Protein AF-A0A954D702-F1 (afdb_monomer_lite)

Sequence (603 aa):
MTLEGGLDLLGAGIVVGSTRVGHSSLNANGSQMIGGTGEIVFVESSLGYQRSLTIQGATSELTIGGGVTLRGSDGFINATGSQLVINQGVIRAEGDAMHVGRLSNAGALQAIGGTLDLNAVVGVLGSATVSSGGVLDVDGTYTVDQPITVRDASTLTLRGSWINASSIALADGTVNLGGTFTQATLGSFTRAGGVVNLIGTLDLLGGTLTLDASAGDWVLAGGELLDGTLEMNGATLIPTASGRLTAMTIVGDDWAIPAGRNVTFESGLDLSGVDIVVGGPDAGHTILYFDGTQTLGGSGEIVFTGSPLGYQRYLYLLGTSTQLTIDPAILVRGETGTLLASGGQSFTNLGTIRSEAGTMSVGNIANSGLLETTGGTLDVNGLSGNLGAVAATAGGVLDIDGNYTVDQPVTVRDASTLTLRGNWVNASTIAMTDGTVNLGGTFSLATLGGFSRSGGTVNLIGTLDLGGGTVLFDASSGSWRLQGGTVSNGTVIESGGFGLIAGSSGVLDGITLQGDALVIGPGSIITARNGLTLDATSIVMGAASAGHSYLYLDGTQTIGGNGEIVAVNSGLGYQRLLYLLGAGSTATIGSGITVRGAGATLI

Foldseek 3Di:
DEDDEEAAQQAHEAEQDDQPDDAGEYEYEAAYEHHHAYEYEYEDYPPLHAGEYEYHDQQYEYEYYQRYEYEYARYEHDDDHNYEYEYNHEYEYDDHEHEYEEYEYNYEYYFANYEYAYAAYDEEPHHYEWELQGEYADEHAYEPCEEYEFDHQTEYEYEYHYADPDEYEYEAHEYEYAYEEEPRRVPHYWYNDHAYEDQEEYEDQAHEDEDEPTNAEHEQANYEYHHYEYEYHHHAYAYDDAGEYENYEYYYEEHEHEAAGEYEYYPEYEYAAYEHEFYDQDHHETEYEYEAAYEHHYAYEYEYEDYPPPHEYEDHYDDALHEYEYAARYEYEYAGYEHDDDRNYEYEYNHEYEYEHEEYEYEHYEYQYEYEYNYHEYHYEAYDEEPHHYYYACQYEYADEHAYEPPEEAEFDNQHEYEDEYHYAYPDADEYEAYEYEYADEDEPNRVPHYWYDDHAAEDQYEYEPVAHEDEFDNTNAAHEHPNYEYERYEYEYPPNGGYAFDQEYEYENYEYHYEEHEQEFNGEYEYHPEYEYAQYEYEFYDLADHAGEYEYEFAYEYHYQYEYEYEDNVPLHAYEDEYDDDPHHYHYYPNYYYDYDRYDYD

Radius of gyration: 38.79 Å; chains: 1; bounding box: 87×48×109 Å

pLDDT: mean 94.78, std 5.85, range [60.69, 98.88]

Structure (mmCIF, N/CA/C/O backbone):
data_AF-A0A954D702-F1
#
_entry.id   AF-A0A954D702-F1
#
loop_
_atom_site.group_PDB
_atom_site.id
_atom_site.type_symbol
_atom_site.label_atom_id
_atom_site.label_alt_id
_atom_site.label_comp_id
_atom_site.label_asym_id
_atom_site.label_entity_id
_atom_site.label_seq_id
_atom_site.pdbx_PDB_ins_code
_atom_site.Cartn_x
_atom_site.Cartn_y
_atom_site.Cartn_z
_atom_site.occupancy
_atom_site.B_iso_or_equiv
_atom_site.auth_seq_id
_atom_site.auth_comp_id
_atom_site.auth_asym_id
_atom_site.auth_atom_id
_atom_site.pdbx_PDB_model_num
ATOM 1 N N . MET A 1 1 ? 51.274 3.251 -29.506 1.00 84.38 1 MET A N 1
ATOM 2 C CA . MET A 1 1 ? 51.621 3.833 -30.828 1.00 84.38 1 MET A CA 1
ATOM 3 C C . MET A 1 1 ? 50.919 5.177 -30.944 1.00 84.38 1 MET A C 1
ATOM 5 O O . MET A 1 1 ? 49.841 5.290 -30.378 1.00 84.38 1 MET A O 1
ATOM 9 N N . THR A 1 2 ? 51.500 6.168 -31.621 1.00 89.25 2 THR A N 1
ATOM 10 C CA . THR A 1 2 ? 50.844 7.464 -31.879 1.00 89.25 2 THR A CA 1
ATOM 11 C C . THR A 1 2 ? 50.721 7.675 -33.385 1.00 89.25 2 THR A C 1
ATOM 13 O O . THR A 1 2 ? 51.676 7.409 -34.109 1.00 89.25 2 THR A O 1
ATOM 16 N N . LEU A 1 3 ? 49.548 8.107 -33.841 1.00 88.56 3 LEU A N 1
ATOM 17 C CA . LEU A 1 3 ? 49.242 8.452 -35.225 1.00 88.56 3 LEU A CA 1
ATOM 18 C C . LEU A 1 3 ? 49.379 9.966 -35.406 1.00 88.56 3 LEU A C 1
ATOM 20 O O . LEU A 1 3 ? 48.705 10.730 -34.713 1.00 88.56 3 LEU A O 1
ATOM 24 N N . GLU A 1 4 ? 50.228 10.372 -36.347 1.00 84.38 4 GLU A N 1
ATOM 25 C CA . GLU A 1 4 ? 50.474 11.767 -36.731 1.00 84.38 4 GLU A CA 1
ATOM 26 C C . GLU A 1 4 ? 50.396 11.879 -38.264 1.00 84.38 4 GLU A C 1
ATOM 28 O O . GLU A 1 4 ? 51.418 11.931 -38.943 1.00 84.38 4 GLU A O 1
ATOM 33 N N . GLY A 1 5 ? 49.183 11.837 -38.833 1.00 85.94 5 GLY A N 1
ATOM 34 C CA . GLY A 1 5 ? 48.968 11.980 -40.287 1.00 85.94 5 GLY A CA 1
ATOM 35 C C . GLY A 1 5 ? 48.093 10.912 -40.958 1.00 85.94 5 GLY A C 1
ATOM 36 O O . GLY A 1 5 ? 48.134 10.771 -42.176 1.00 85.94 5 GLY A O 1
ATOM 37 N N . GLY A 1 6 ? 47.296 10.178 -40.186 1.00 85.81 6 GLY A N 1
ATOM 38 C CA . GLY A 1 6 ? 46.405 9.115 -40.634 1.00 85.81 6 GLY A CA 1
ATOM 39 C C . GLY A 1 6 ? 47.056 7.733 -40.616 1.00 85.81 6 GLY A C 1
ATOM 40 O O . GLY A 1 6 ? 48.254 7.581 -40.378 1.00 85.81 6 GLY A O 1
ATOM 41 N N . LEU A 1 7 ? 46.239 6.709 -40.843 1.00 91.44 7 LEU A N 1
ATOM 42 C CA . LEU A 1 7 ? 46.647 5.312 -40.952 1.00 91.44 7 LEU A CA 1
ATOM 43 C C . LEU A 1 7 ? 45.858 4.656 -42.086 1.00 91.44 7 LEU A C 1
ATOM 45 O O . LEU A 1 7 ? 44.636 4.640 -42.035 1.00 91.44 7 LEU A O 1
ATOM 49 N N . ASP A 1 8 ? 46.534 4.095 -43.083 1.00 92.69 8 ASP A N 1
ATOM 50 C CA . ASP A 1 8 ? 45.907 3.289 -44.137 1.00 92.69 8 ASP A CA 1
ATOM 51 C C . ASP A 1 8 ? 46.243 1.813 -43.901 1.00 92.69 8 ASP A C 1
ATOM 53 O O . ASP A 1 8 ? 47.418 1.450 -43.816 1.00 92.69 8 ASP A O 1
ATOM 57 N N . LEU A 1 9 ? 45.220 0.971 -43.736 1.00 90.25 9 LEU A N 1
ATOM 58 C CA . LEU A 1 9 ? 45.412 -0.429 -43.367 1.00 90.25 9 LEU A CA 1
ATOM 59 C C . LEU A 1 9 ? 45.790 -1.332 -44.551 1.00 90.25 9 LEU A C 1
ATOM 61 O O . LEU A 1 9 ? 46.408 -2.359 -44.307 1.00 90.25 9 LEU A O 1
ATOM 65 N N . LEU A 1 10 ? 45.503 -0.981 -45.812 1.00 90.81 10 LEU A N 1
ATOM 66 C CA . LEU A 1 10 ? 45.912 -1.755 -47.011 1.00 90.81 10 LEU A CA 1
ATOM 67 C C . LEU A 1 10 ? 45.710 -3.298 -46.943 1.00 90.81 10 LEU A C 1
ATOM 69 O O . LEU A 1 10 ? 46.461 -4.064 -47.547 1.00 90.81 10 LEU A O 1
ATOM 73 N N . GLY A 1 11 ? 44.702 -3.768 -46.213 1.00 87.25 11 GLY A N 1
ATOM 74 C CA . GLY A 1 11 ? 44.374 -5.177 -45.963 1.00 87.25 11 GLY A CA 1
ATOM 75 C C . GLY A 1 11 ? 44.990 -5.775 -44.690 1.00 87.25 11 GLY A C 1
ATOM 76 O O . GLY A 1 11 ? 44.806 -6.960 -44.424 1.00 87.25 11 GLY A O 1
ATOM 77 N N . ALA A 1 12 ? 45.732 -4.993 -43.906 1.00 87.00 12 ALA A N 1
ATOM 78 C CA . ALA A 1 12 ? 46.414 -5.432 -42.695 1.00 87.00 12 ALA A CA 1
ATOM 79 C C . ALA A 1 12 ? 45.485 -5.496 -41.470 1.00 87.00 12 ALA A C 1
ATOM 81 O O . ALA A 1 12 ? 44.517 -4.741 -41.343 1.00 87.00 12 ALA A O 1
ATOM 82 N N . GLY A 1 13 ? 45.840 -6.383 -40.537 1.00 88.50 13 GLY A N 1
ATOM 83 C CA . GLY A 1 13 ? 45.268 -6.442 -39.195 1.00 88.50 13 GLY A CA 1
ATOM 84 C C . GLY A 1 13 ? 46.215 -5.834 -38.163 1.00 88.50 13 GLY A C 1
ATOM 85 O O . GLY A 1 13 ? 47.379 -6.229 -38.077 1.00 88.50 13 GLY A O 1
ATOM 86 N N . ILE A 1 14 ? 45.722 -4.889 -37.365 1.00 89.94 14 ILE A N 1
ATOM 87 C CA . ILE A 1 14 ? 46.425 -4.352 -36.197 1.00 89.94 14 ILE A CA 1
ATOM 88 C C . ILE A 1 14 ? 45.841 -4.979 -34.946 1.00 89.94 14 ILE A C 1
ATOM 90 O O . ILE A 1 14 ? 44.640 -4.929 -34.713 1.00 89.94 14 ILE A O 1
ATOM 94 N N . VAL A 1 15 ? 46.708 -5.510 -34.096 1.00 89.62 15 VAL A N 1
ATOM 95 C CA . VAL A 1 15 ? 46.318 -6.061 -32.802 1.00 89.62 15 VAL A CA 1
ATOM 96 C C . VAL A 1 15 ? 46.690 -5.061 -31.710 1.00 89.62 15 VAL A C 1
ATOM 98 O O . VAL A 1 15 ? 47.861 -4.717 -31.543 1.00 89.62 15 VAL A O 1
ATOM 101 N N . VAL A 1 16 ? 45.695 -4.583 -30.964 1.00 87.06 16 VAL A N 1
ATOM 102 C CA . VAL A 1 16 ? 45.878 -3.694 -29.813 1.00 87.06 16 VAL A CA 1
ATOM 103 C C . VAL A 1 16 ? 45.789 -4.537 -28.548 1.00 87.06 16 VAL A C 1
ATOM 105 O O . VAL A 1 16 ? 44.703 -4.864 -28.073 1.00 87.06 16 VAL A O 1
ATOM 108 N N . GLY A 1 17 ? 46.951 -4.882 -27.993 1.00 82.00 17 GLY A N 1
ATOM 109 C CA . GLY A 1 17 ? 47.049 -5.645 -26.750 1.00 82.00 17 GLY A CA 1
ATOM 110 C C . GLY A 1 17 ? 47.851 -6.932 -26.842 1.00 82.00 17 GLY A C 1
ATOM 111 O O . GLY A 1 17 ? 48.258 -7.377 -27.911 1.00 82.00 17 GLY A O 1
ATOM 112 N N . SER A 1 18 ? 48.049 -7.545 -25.676 1.00 73.94 18 SER A N 1
ATOM 113 C CA . SER A 1 18 ? 48.472 -8.938 -25.532 1.00 73.94 18 SER A CA 1
ATOM 114 C C . SER A 1 18 ? 47.625 -9.614 -24.456 1.00 73.94 18 SER A C 1
ATOM 116 O O . SER A 1 18 ? 47.064 -8.938 -23.594 1.00 73.94 18 SER A O 1
ATOM 118 N N . THR A 1 19 ? 47.583 -10.943 -24.451 1.00 65.62 19 THR A N 1
ATOM 119 C CA . THR A 1 19 ? 46.843 -11.720 -23.445 1.00 65.62 19 THR A CA 1
ATOM 120 C C . THR A 1 19 ? 47.527 -11.774 -22.072 1.00 65.62 19 THR A C 1
ATOM 122 O O . THR A 1 19 ? 46.963 -12.352 -21.151 1.00 65.62 19 THR A O 1
ATOM 125 N N . ARG A 1 20 ? 48.750 -11.231 -21.899 1.00 62.94 20 ARG A N 1
ATOM 126 C CA . ARG A 1 20 ? 49.568 -11.492 -20.691 1.00 62.94 20 ARG A CA 1
ATOM 127 C C . ARG A 1 20 ? 49.855 -10.284 -19.793 1.00 62.94 20 ARG A C 1
ATOM 129 O O . ARG A 1 20 ? 49.838 -10.483 -18.584 1.00 62.94 20 ARG A O 1
ATOM 136 N N . VAL A 1 21 ? 50.138 -9.070 -20.297 1.00 66.06 21 VAL A N 1
ATOM 137 C CA . VAL A 1 21 ? 50.426 -7.916 -19.403 1.00 66.06 21 VAL A CA 1
ATOM 138 C C . VAL A 1 21 ? 50.264 -6.532 -20.057 1.00 66.06 21 VAL A C 1
ATOM 140 O O . VAL A 1 21 ? 50.641 -6.349 -21.213 1.00 66.06 21 VAL A O 1
ATOM 143 N N . GLY A 1 22 ? 49.816 -5.548 -19.259 1.00 77.44 22 GLY A N 1
ATOM 144 C CA . GLY A 1 22 ? 49.981 -4.100 -19.479 1.00 77.44 22 GLY A CA 1
ATOM 145 C C . GLY A 1 22 ? 48.866 -3.422 -20.278 1.00 77.44 22 GLY A C 1
ATOM 146 O O . GLY A 1 22 ? 48.247 -4.047 -21.133 1.00 77.44 22 GLY A O 1
ATOM 147 N N . HIS A 1 23 ? 48.605 -2.135 -20.019 1.00 83.12 23 HIS A N 1
ATOM 148 C CA . HIS A 1 23 ? 47.707 -1.320 -20.850 1.00 83.12 23 HIS A CA 1
ATOM 149 C C . HIS A 1 23 ? 48.299 -1.124 -22.247 1.00 83.12 23 HIS A C 1
ATOM 151 O O . HIS A 1 23 ? 49.508 -0.948 -22.398 1.00 83.12 23 HIS A O 1
ATOM 157 N N . SER A 1 24 ? 47.449 -1.128 -23.270 1.00 88.31 24 SER A N 1
ATOM 158 C CA . SER A 1 24 ? 47.859 -0.858 -24.652 1.00 88.31 24 SER A CA 1
ATOM 159 C C . SER A 1 24 ? 47.039 0.291 -25.216 1.00 88.31 24 SER A C 1
ATOM 161 O O . SER A 1 24 ? 45.820 0.310 -25.060 1.00 88.31 24 SER A O 1
ATOM 163 N N . SER A 1 25 ? 47.711 1.248 -25.860 1.00 89.75 25 SER A N 1
ATOM 164 C CA . SER A 1 25 ? 47.050 2.387 -26.498 1.00 89.75 25 SER A CA 1
ATOM 165 C C . SER A 1 25 ? 47.576 2.647 -27.908 1.00 89.75 25 SER A C 1
ATOM 167 O O . SER A 1 25 ? 48.795 2.707 -28.149 1.00 89.75 25 SER A O 1
ATOM 169 N N . LEU A 1 26 ? 46.635 2.847 -28.825 1.00 92.38 26 LEU A N 1
ATOM 170 C CA . LEU A 1 26 ? 46.817 3.545 -30.087 1.00 92.38 26 LEU A CA 1
ATOM 171 C C . LEU A 1 26 ? 46.285 4.974 -29.910 1.00 92.38 26 LEU A C 1
ATOM 173 O O . LEU A 1 26 ? 45.099 5.173 -29.686 1.00 92.38 26 LEU A O 1
ATOM 177 N N . ASN A 1 27 ? 47.157 5.975 -29.976 1.00 93.50 27 ASN A N 1
ATOM 178 C CA . ASN A 1 27 ? 46.795 7.373 -29.760 1.00 93.50 27 ASN A CA 1
ATOM 179 C C . ASN A 1 27 ? 46.668 8.101 -31.102 1.00 93.50 27 ASN A C 1
ATOM 181 O O . ASN A 1 27 ? 47.612 8.091 -31.885 1.00 93.50 27 ASN A O 1
ATOM 185 N N . ALA A 1 28 ? 45.548 8.766 -31.356 1.00 93.38 28 ALA A N 1
ATOM 186 C CA . ALA A 1 28 ? 45.348 9.649 -32.499 1.00 93.38 28 ALA A CA 1
ATOM 187 C C . ALA A 1 28 ? 45.642 11.099 -32.085 1.00 93.38 28 ALA A C 1
ATOM 189 O O . ALA A 1 28 ? 44.875 11.673 -31.315 1.00 93.38 28 ALA A O 1
ATOM 190 N N . ASN A 1 29 ? 46.756 11.681 -32.545 1.00 93.06 29 ASN A N 1
ATOM 191 C CA . ASN A 1 29 ? 47.159 13.035 -32.155 1.00 93.06 29 ASN A CA 1
ATOM 192 C C . ASN A 1 29 ? 46.590 14.091 -33.113 1.00 93.06 29 ASN A C 1
ATOM 194 O O . ASN A 1 29 ? 47.000 14.163 -34.268 1.00 93.06 29 ASN A O 1
ATOM 198 N N . GLY A 1 30 ? 45.639 14.908 -32.654 1.00 92.56 30 GLY A N 1
ATOM 199 C CA . GLY A 1 30 ? 44.861 15.780 -33.539 1.00 92.56 30 GLY A CA 1
ATOM 200 C C . GLY A 1 30 ? 43.757 15.013 -34.275 1.00 92.56 30 GLY A C 1
ATOM 201 O O . GLY A 1 30 ? 43.473 13.860 -33.947 1.00 92.56 30 GLY A O 1
ATOM 202 N N . SER A 1 31 ? 43.124 15.642 -35.269 1.00 95.25 31 SER A N 1
ATOM 203 C CA . SER A 1 31 ? 42.139 14.945 -36.104 1.00 95.25 31 SER A CA 1
ATOM 204 C C . SER A 1 31 ? 42.827 13.948 -37.037 1.00 95.25 31 SER A C 1
ATOM 206 O O . SER A 1 31 ? 43.752 14.312 -37.763 1.00 95.25 31 SER A O 1
ATOM 208 N N . GLN A 1 32 ? 42.386 12.692 -37.012 1.00 96.19 32 GLN A N 1
ATOM 209 C CA . GLN A 1 32 ? 43.015 11.575 -37.717 1.00 96.19 32 GLN A CA 1
ATOM 210 C C . GLN A 1 32 ? 41.979 10.737 -38.475 1.00 96.19 32 GLN A C 1
ATOM 212 O O . GLN A 1 32 ? 40.803 10.680 -38.116 1.00 96.19 32 GLN A O 1
ATOM 217 N N . MET A 1 33 ? 42.440 10.033 -39.509 1.00 95.12 33 MET A N 1
ATOM 218 C CA . MET A 1 33 ? 41.651 9.042 -40.239 1.00 95.12 33 MET A CA 1
ATOM 219 C C . MET A 1 33 ? 42.360 7.689 -40.215 1.00 95.12 33 MET A C 1
ATOM 221 O O . MET A 1 33 ? 43.550 7.613 -40.515 1.00 95.12 33 MET A O 1
ATOM 225 N N . ILE A 1 34 ? 41.618 6.631 -39.897 1.00 96.00 34 ILE A N 1
ATOM 226 C CA . ILE A 1 34 ? 42.015 5.242 -40.134 1.00 96.00 34 ILE A CA 1
ATOM 227 C C . ILE A 1 34 ? 41.251 4.788 -41.379 1.00 96.00 34 ILE A C 1
ATOM 229 O O . ILE A 1 34 ? 40.041 4.595 -41.322 1.00 96.00 34 ILE A O 1
ATOM 233 N N . GLY A 1 35 ? 41.931 4.712 -42.519 1.00 93.75 35 GLY A N 1
ATOM 234 C CA . GLY A 1 35 ? 41.370 4.413 -43.833 1.00 93.75 35 GLY A CA 1
ATOM 235 C C . GLY A 1 35 ? 41.858 3.088 -44.422 1.00 93.75 35 GLY A C 1
ATOM 236 O O . GLY A 1 35 ? 42.497 2.274 -43.753 1.00 93.75 35 GLY A O 1
ATOM 237 N N . GLY A 1 36 ? 41.537 2.880 -45.699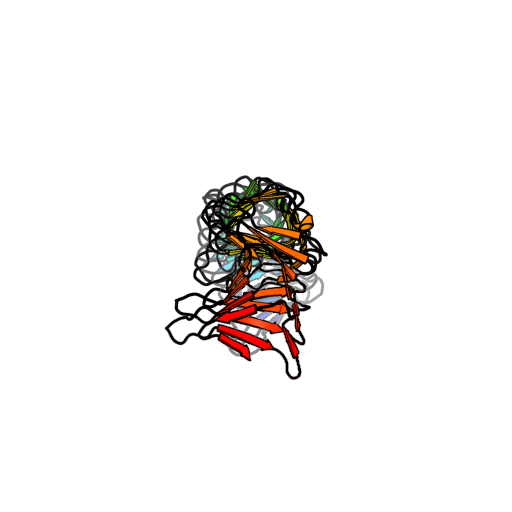 1.00 94.25 36 GLY A N 1
ATOM 238 C CA . GLY A 1 36 ? 41.840 1.642 -46.412 1.00 94.25 36 GLY A CA 1
ATOM 239 C C . GLY A 1 36 ? 40.859 0.514 -46.123 1.00 94.25 36 GLY A C 1
ATOM 240 O O . GLY A 1 36 ? 39.711 0.742 -45.739 1.00 94.25 36 GLY A O 1
ATOM 241 N N . THR A 1 37 ? 41.333 -0.714 -46.328 1.00 94.50 37 THR A N 1
ATOM 242 C CA . THR A 1 37 ? 40.642 -1.945 -45.922 1.00 94.50 37 THR A CA 1
ATOM 243 C C . THR A 1 37 ? 41.453 -2.628 -44.832 1.00 94.50 37 THR A C 1
ATOM 245 O O . THR A 1 37 ? 42.676 -2.594 -44.894 1.00 94.50 37 THR A O 1
ATOM 248 N N . GLY A 1 38 ? 40.826 -3.217 -43.818 1.00 95.31 38 GLY A N 1
ATOM 249 C CA . GLY A 1 38 ? 41.561 -3.929 -42.769 1.00 95.31 38 GLY A CA 1
ATOM 250 C C . GLY A 1 38 ? 40.852 -3.932 -41.426 1.00 95.31 38 GLY A C 1
ATOM 251 O O . GLY A 1 38 ? 39.710 -3.486 -41.305 1.00 95.31 38 GLY A O 1
ATOM 252 N N . GLU A 1 39 ? 41.537 -4.439 -40.408 1.00 96.00 39 GLU A N 1
ATOM 253 C CA . GLU A 1 39 ? 40.964 -4.616 -39.076 1.00 96.00 39 GLU A CA 1
ATOM 254 C C . GLU A 1 39 ? 41.861 -4.077 -37.963 1.00 96.00 39 GLU A C 1
ATOM 256 O O . GLU A 1 39 ? 43.086 -4.157 -38.031 1.00 96.00 39 GLU A O 1
ATOM 261 N N . ILE A 1 40 ? 41.238 -3.561 -36.906 1.00 94.56 40 ILE A N 1
ATOM 262 C CA . ILE A 1 40 ? 41.878 -3.331 -35.615 1.00 94.56 40 ILE A CA 1
ATOM 263 C C . ILE A 1 40 ? 41.186 -4.226 -34.596 1.00 94.56 40 ILE A C 1
ATOM 265 O O . ILE A 1 40 ? 39.978 -4.125 -34.389 1.00 94.56 40 ILE A O 1
ATOM 269 N N . VAL A 1 41 ? 41.967 -5.098 -33.969 1.00 93.75 41 VAL A N 1
ATOM 270 C CA . VAL A 1 41 ? 41.498 -6.107 -33.026 1.00 93.75 41 VAL A CA 1
ATOM 271 C C . VAL A 1 41 ? 41.940 -5.736 -31.616 1.00 93.75 41 VAL A C 1
ATOM 273 O O . VAL A 1 41 ? 43.137 -5.704 -31.323 1.00 93.75 41 VAL A O 1
ATOM 276 N N . PHE A 1 42 ? 40.978 -5.476 -30.738 1.00 92.12 42 PHE A N 1
ATOM 277 C CA . PHE A 1 42 ? 41.194 -5.314 -29.303 1.00 92.12 42 PHE A CA 1
ATOM 278 C C . PHE A 1 42 ? 41.179 -6.697 -28.651 1.00 92.12 42 PHE A C 1
ATOM 280 O O . PHE A 1 42 ? 40.180 -7.411 -28.716 1.00 92.12 42 PHE A O 1
ATOM 287 N N . VAL A 1 43 ? 42.314 -7.104 -28.084 1.00 86.62 43 VAL A N 1
ATOM 288 C CA . VAL A 1 43 ? 42.464 -8.449 -27.509 1.00 86.62 43 VAL A CA 1
ATOM 289 C C . VAL A 1 43 ? 42.008 -8.460 -26.061 1.00 86.62 43 VAL A C 1
ATOM 291 O O . VAL A 1 43 ? 42.494 -7.644 -25.273 1.00 86.62 43 VAL A O 1
ATOM 294 N N . GLU A 1 44 ? 41.180 -9.448 -25.721 1.00 81.62 44 GLU A N 1
ATOM 295 C CA . GLU A 1 44 ? 40.724 -9.719 -24.358 1.00 81.62 44 GLU A CA 1
ATOM 296 C C . GLU A 1 44 ? 41.872 -9.725 -23.342 1.00 81.62 44 GLU A C 1
ATOM 298 O O . GLU A 1 44 ? 42.984 -10.217 -23.593 1.00 81.62 44 GLU A O 1
ATOM 303 N N . SER A 1 45 ? 41.587 -9.184 -22.163 1.00 78.19 45 SER A N 1
ATOM 304 C CA . SER A 1 45 ? 42.522 -9.092 -21.057 1.00 78.19 45 SER A CA 1
ATOM 305 C C . SER A 1 45 ? 41.991 -9.869 -19.861 1.00 78.19 45 SER A C 1
ATOM 307 O O . SER A 1 45 ? 41.157 -9.377 -19.110 1.00 78.19 45 SER A O 1
ATOM 309 N N . SER A 1 46 ? 42.565 -11.041 -19.580 1.00 74.06 46 SER A N 1
ATOM 310 C CA . SER A 1 46 ? 42.182 -11.852 -18.410 1.00 74.06 46 SER A CA 1
ATOM 311 C C . SER A 1 46 ? 42.550 -11.220 -17.053 1.00 74.06 46 SER A C 1
ATOM 313 O O . SER A 1 46 ? 42.414 -11.859 -16.013 1.00 74.06 46 SER A O 1
ATOM 315 N N . LEU A 1 47 ? 43.119 -10.008 -17.061 1.00 78.25 47 LEU A N 1
ATOM 316 C CA . LEU A 1 47 ? 43.625 -9.276 -15.896 1.00 78.25 47 LEU A CA 1
ATOM 317 C C . LEU A 1 47 ? 43.061 -7.840 -15.811 1.00 78.25 47 LEU A C 1
ATOM 319 O O . LEU A 1 47 ? 43.559 -7.051 -15.010 1.00 78.25 47 LEU A O 1
ATOM 323 N N . GLY A 1 48 ? 42.078 -7.470 -16.645 1.00 76.12 48 GLY A N 1
ATOM 324 C CA . GLY A 1 48 ? 41.417 -6.153 -16.607 1.00 76.12 48 GLY A CA 1
ATOM 325 C C . GLY A 1 48 ? 42.245 -4.973 -17.141 1.00 76.12 48 GLY A C 1
ATOM 326 O O . GLY A 1 48 ? 41.933 -3.810 -16.888 1.00 76.12 48 GLY A O 1
ATOM 327 N N . TYR A 1 49 ? 43.346 -5.231 -17.856 1.00 82.19 49 TYR A N 1
ATOM 328 C CA . TYR A 1 49 ? 44.102 -4.167 -18.527 1.00 82.19 49 TYR A CA 1
ATOM 329 C C . TYR A 1 49 ? 43.376 -3.633 -19.766 1.00 82.19 49 TYR A C 1
ATOM 331 O O . TYR A 1 49 ? 43.224 -4.359 -20.743 1.00 82.19 49 TYR A O 1
ATOM 339 N N . GLN A 1 50 ? 43.114 -2.328 -19.792 1.00 83.94 50 GLN A N 1
ATOM 340 C CA . GLN A 1 50 ? 42.447 -1.663 -20.915 1.00 83.94 50 GLN A CA 1
ATOM 341 C C . GLN A 1 50 ? 43.235 -1.740 -22.236 1.00 83.94 50 GLN A C 1
ATOM 343 O O . GLN A 1 50 ? 44.475 -1.626 -22.268 1.00 83.94 50 GLN A O 1
ATOM 348 N N . ARG A 1 51 ? 42.493 -1.876 -23.340 1.00 91.06 51 ARG A N 1
ATOM 349 C CA . ARG A 1 51 ? 42.965 -1.777 -24.728 1.00 91.06 51 ARG A CA 1
ATOM 350 C C . ARG A 1 51 ? 42.294 -0.584 -25.374 1.00 91.06 51 ARG A C 1
ATOM 352 O O . ARG A 1 51 ? 41.084 -0.586 -25.537 1.00 91.06 51 ARG A O 1
ATOM 359 N N . SER A 1 52 ? 43.060 0.446 -25.710 1.00 92.88 52 SER A N 1
ATOM 360 C CA . SER A 1 52 ? 42.471 1.727 -26.089 1.00 92.88 52 SER A CA 1
ATOM 361 C C . SER A 1 52 ? 42.907 2.233 -27.454 1.00 92.88 52 SER A C 1
ATOM 363 O O . SER A 1 52 ? 44.048 2.064 -27.885 1.00 92.88 52 SER A O 1
ATOM 365 N N . LEU A 1 53 ? 41.964 2.889 -28.112 1.00 95.12 53 LEU A N 1
ATOM 366 C CA . LEU A 1 53 ? 42.159 3.808 -29.212 1.00 95.12 53 LEU A CA 1
ATOM 367 C C . LEU A 1 53 ? 41.745 5.186 -28.697 1.00 95.12 53 LEU A C 1
ATOM 369 O O . LEU A 1 53 ? 40.567 5.432 -28.464 1.00 95.12 53 LEU A O 1
ATOM 373 N N . THR A 1 54 ? 42.718 6.054 -28.441 1.00 94.31 54 THR A N 1
ATOM 374 C CA . THR A 1 54 ? 42.504 7.302 -27.697 1.00 94.31 54 THR A CA 1
ATOM 375 C C . THR A 1 54 ? 42.723 8.519 -28.577 1.00 94.31 54 THR A C 1
ATOM 377 O O . THR A 1 54 ? 43.782 8.662 -29.188 1.00 94.31 54 THR A O 1
ATOM 380 N N . ILE A 1 55 ? 41.750 9.428 -28.604 1.00 95.44 55 ILE A N 1
ATOM 381 C CA . ILE A 1 55 ? 41.862 10.712 -29.301 1.00 95.44 55 ILE A CA 1
ATOM 382 C C . ILE A 1 55 ? 42.604 11.718 -28.411 1.00 95.44 55 ILE A C 1
ATOM 384 O O . ILE A 1 55 ? 42.304 11.870 -27.226 1.00 95.44 55 ILE A O 1
ATOM 388 N N . GLN A 1 56 ? 43.572 12.435 -28.978 1.00 92.88 56 GLN A N 1
ATOM 389 C CA . GLN A 1 56 ? 44.307 13.511 -28.316 1.00 92.88 56 GLN A CA 1
ATOM 390 C C . GLN A 1 56 ? 44.030 14.855 -29.002 1.00 92.88 56 GLN A C 1
ATOM 392 O O . GLN A 1 56 ? 43.883 14.947 -30.222 1.00 92.88 56 GLN A O 1
ATOM 397 N N . GLY A 1 57 ? 43.969 15.918 -28.199 1.00 88.56 57 GLY A N 1
ATOM 398 C CA . GLY A 1 57 ? 43.534 17.252 -28.622 1.00 88.56 57 GLY A CA 1
ATOM 399 C C . GLY A 1 57 ? 42.053 17.497 -28.314 1.00 88.56 57 GLY A C 1
ATOM 400 O O . GLY A 1 57 ? 41.230 16.590 -28.396 1.00 88.56 57 GLY A O 1
ATOM 401 N N . ALA A 1 58 ? 41.723 18.718 -27.888 1.00 86.50 58 ALA A N 1
ATOM 402 C CA . ALA A 1 58 ? 40.447 19.021 -27.230 1.00 86.50 58 ALA A CA 1
ATOM 403 C C . ALA A 1 58 ? 39.210 18.934 -28.147 1.00 86.50 58 ALA A C 1
ATOM 405 O O . ALA A 1 58 ? 38.116 18.636 -27.673 1.00 86.50 58 ALA A O 1
ATOM 406 N N . THR A 1 59 ? 39.381 19.190 -29.445 1.00 90.81 59 THR A N 1
ATOM 407 C CA . THR A 1 59 ? 38.311 19.229 -30.462 1.00 90.81 59 THR A CA 1
ATOM 408 C C . THR A 1 59 ? 38.637 18.328 -31.655 1.00 90.81 59 THR A C 1
ATOM 410 O O . THR A 1 59 ? 38.235 18.607 -32.780 1.00 90.81 59 THR A O 1
ATOM 413 N N . SER A 1 60 ? 39.456 17.303 -31.424 1.00 95.44 60 SER A N 1
ATOM 414 C CA . SER A 1 60 ? 39.936 16.399 -32.466 1.00 95.44 60 SER A CA 1
ATOM 415 C C . SER A 1 60 ? 38.886 15.356 -32.837 1.00 95.44 60 SER A C 1
ATOM 417 O O . SER A 1 60 ? 38.119 14.894 -31.987 1.00 95.44 60 SER A O 1
ATOM 419 N N . GLU A 1 61 ? 38.916 14.927 -34.093 1.00 95.69 61 GLU A N 1
ATOM 420 C CA . GLU A 1 61 ? 38.024 13.899 -34.627 1.00 95.69 61 GLU A CA 1
ATOM 421 C C . GLU A 1 61 ? 38.808 12.666 -35.076 1.00 95.69 61 GLU A C 1
ATOM 423 O O . GLU A 1 61 ? 39.884 12.781 -35.660 1.00 95.69 61 GLU A O 1
ATOM 428 N N . LEU A 1 62 ? 38.255 11.479 -34.849 1.00 96.81 62 LEU A N 1
ATOM 429 C CA . LEU A 1 62 ? 38.794 10.231 -35.374 1.00 96.81 62 LEU A CA 1
ATOM 430 C C . LEU A 1 62 ? 37.802 9.609 -36.347 1.00 96.81 62 LEU A C 1
ATOM 432 O O . LEU A 1 62 ? 36.755 9.115 -35.937 1.00 96.81 62 LEU A O 1
ATOM 436 N N . THR A 1 63 ? 38.153 9.600 -37.631 1.00 97.25 63 THR A N 1
ATOM 437 C CA . THR A 1 63 ? 37.341 8.957 -38.668 1.00 97.25 63 THR A CA 1
ATOM 438 C C . THR A 1 63 ? 37.780 7.514 -38.887 1.00 97.25 63 THR A C 1
ATOM 440 O O . THR A 1 63 ? 38.941 7.259 -39.209 1.00 97.25 63 THR A O 1
ATOM 443 N N . ILE A 1 64 ? 36.843 6.576 -38.770 1.00 97.75 64 ILE A N 1
ATOM 444 C CA . ILE A 1 64 ? 37.010 5.170 -39.147 1.00 97.75 64 ILE A CA 1
ATOM 445 C C . ILE A 1 64 ? 36.431 4.996 -40.549 1.00 97.75 64 ILE A C 1
ATOM 447 O O . ILE A 1 64 ? 35.227 5.144 -40.743 1.00 97.75 64 ILE A O 1
ATOM 451 N N . GLY A 1 65 ? 37.283 4.740 -41.537 1.00 96.94 65 GLY A N 1
ATOM 452 C CA . GLY A 1 65 ? 36.898 4.635 -42.942 1.00 96.94 65 GLY A CA 1
ATOM 453 C C . GLY A 1 65 ? 36.041 3.403 -43.243 1.00 96.94 65 GLY A C 1
ATOM 454 O O . GLY A 1 65 ? 36.113 2.395 -42.547 1.00 96.94 65 GLY A O 1
ATOM 455 N N . GLY A 1 66 ? 35.264 3.461 -44.329 1.00 96.38 66 GLY A N 1
ATOM 456 C CA . GLY A 1 66 ? 34.266 2.433 -44.667 1.00 96.38 66 GLY A CA 1
ATOM 457 C C . GLY A 1 66 ? 34.788 1.008 -44.882 1.00 96.38 66 GLY A C 1
ATOM 458 O O . GLY A 1 66 ? 34.026 0.057 -44.747 1.00 96.38 66 GLY A O 1
ATOM 459 N N . GLY A 1 67 ? 36.078 0.835 -45.188 1.00 96.06 67 GLY A N 1
ATOM 460 C CA . GLY A 1 67 ? 36.710 -0.483 -45.315 1.00 96.06 67 GLY A CA 1
ATOM 461 C C . GLY A 1 67 ? 37.314 -1.032 -44.016 1.00 96.06 67 GLY A C 1
ATOM 462 O O . GLY A 1 67 ? 37.914 -2.108 -44.040 1.00 96.06 67 GLY A O 1
ATOM 463 N N . VAL A 1 68 ? 37.200 -0.306 -42.900 1.00 97.88 68 VAL A N 1
ATOM 464 C CA . VAL A 1 68 ? 37.862 -0.634 -41.632 1.00 97.88 68 VAL A CA 1
ATOM 465 C C . VAL A 1 68 ? 36.886 -1.290 -40.662 1.00 97.88 68 VAL A C 1
ATOM 467 O O . VAL A 1 68 ? 35.778 -0.802 -40.452 1.00 97.88 68 VAL A O 1
ATOM 470 N N . THR A 1 69 ? 37.320 -2.382 -40.032 1.00 97.56 69 THR A N 1
ATOM 471 C CA . THR A 1 69 ? 36.602 -3.030 -38.926 1.00 97.56 69 THR A CA 1
ATOM 472 C C . THR A 1 69 ? 37.370 -2.862 -37.621 1.00 97.56 69 THR A C 1
ATOM 474 O O . THR A 1 69 ? 38.479 -3.370 -37.482 1.00 97.56 69 THR A O 1
ATOM 477 N N . LEU A 1 70 ? 36.777 -2.191 -36.641 1.00 96.81 70 LEU A N 1
ATOM 478 C CA . LEU A 1 70 ? 37.220 -2.240 -35.253 1.00 96.81 70 LEU A CA 1
ATOM 479 C C . LEU A 1 70 ? 36.447 -3.360 -34.557 1.00 96.81 70 LEU A C 1
ATOM 481 O O . LEU A 1 70 ? 35.218 -3.314 -34.523 1.00 96.81 70 LEU A O 1
ATOM 485 N N . ARG A 1 71 ? 37.138 -4.363 -34.013 1.00 95.00 71 ARG A N 1
ATOM 486 C CA . ARG A 1 71 ? 36.476 -5.460 -33.298 1.00 95.00 71 ARG A CA 1
ATOM 487 C C . ARG A 1 71 ? 37.219 -5.922 -32.060 1.00 95.00 71 ARG A C 1
ATOM 489 O O . ARG A 1 71 ? 38.429 -5.731 -31.962 1.00 95.00 71 ARG A O 1
ATOM 496 N N . GLY A 1 72 ? 36.520 -6.594 -31.159 1.00 90.38 72 GLY A N 1
ATOM 497 C CA . GLY A 1 72 ? 37.153 -7.330 -30.073 1.00 90.38 72 GLY A CA 1
ATOM 498 C C . GLY A 1 72 ? 36.290 -7.435 -28.827 1.00 90.38 72 GLY A C 1
ATOM 499 O O . GLY A 1 72 ? 35.062 -7.381 -28.894 1.00 90.38 72 GLY A O 1
ATOM 500 N N . SER A 1 73 ? 36.984 -7.581 -27.706 1.00 82.44 73 SER A N 1
ATOM 501 C CA . SER A 1 73 ? 36.455 -7.770 -26.354 1.00 82.44 73 SER A CA 1
ATOM 502 C C . SER A 1 73 ? 37.302 -6.933 -25.387 1.00 82.44 73 SER A C 1
ATOM 504 O O . SER A 1 73 ? 38.531 -7.005 -25.464 1.00 82.44 73 SER A O 1
ATOM 506 N N . ASP A 1 74 ? 36.680 -6.144 -24.505 1.00 84.31 74 ASP A N 1
ATOM 507 C CA . ASP A 1 74 ? 37.355 -5.231 -23.551 1.00 84.31 74 ASP A CA 1
ATOM 508 C C . ASP A 1 74 ? 38.135 -4.069 -24.223 1.00 84.31 74 ASP A C 1
ATOM 510 O O . ASP A 1 74 ? 39.260 -3.699 -23.860 1.00 84.31 74 ASP A O 1
ATOM 514 N N . GLY A 1 75 ? 37.546 -3.509 -25.286 1.00 90.94 75 GLY A N 1
ATOM 515 C CA . GLY A 1 75 ? 38.119 -2.420 -26.086 1.00 90.94 75 GLY A CA 1
ATOM 516 C C . GLY A 1 75 ? 37.539 -1.048 -25.738 1.00 90.94 75 GLY A C 1
ATOM 517 O O . GLY A 1 75 ? 36.340 -0.915 -25.540 1.00 90.94 75 GLY A O 1
ATOM 518 N N . PHE A 1 76 ? 38.368 -0.005 -25.736 1.00 94.31 76 PHE A N 1
ATOM 519 C CA . PHE A 1 76 ? 37.970 1.374 -25.440 1.00 94.31 76 PHE A CA 1
ATOM 520 C C . PHE A 1 76 ? 38.307 2.301 -26.609 1.00 94.31 76 PHE A C 1
ATOM 522 O O . PHE A 1 76 ? 39.478 2.510 -26.923 1.00 94.31 76 PHE A O 1
ATOM 529 N N . ILE A 1 77 ? 37.307 2.913 -27.232 1.00 96.38 77 ILE A N 1
ATOM 530 C CA . ILE A 1 77 ? 37.494 4.006 -28.189 1.00 96.38 77 ILE A CA 1
ATOM 531 C C . ILE A 1 77 ? 37.212 5.315 -27.451 1.00 96.38 77 ILE A C 1
ATOM 533 O O . ILE A 1 77 ? 36.072 5.765 -27.340 1.00 96.38 77 ILE A O 1
ATOM 537 N N . ASN A 1 78 ? 38.267 5.914 -26.906 1.00 94.25 78 ASN A N 1
ATOM 538 C CA . ASN A 1 78 ? 38.163 7.048 -26.000 1.00 94.25 78 ASN A CA 1
ATOM 539 C C . ASN A 1 78 ? 38.028 8.365 -26.771 1.00 94.25 78 ASN A C 1
ATOM 541 O O . ASN A 1 78 ? 38.992 8.846 -27.373 1.00 94.25 78 ASN A O 1
ATOM 545 N N . ALA A 1 79 ? 36.845 8.968 -26.664 1.00 92.75 79 ALA A N 1
ATOM 546 C CA . ALA A 1 79 ? 36.561 10.343 -27.049 1.00 92.75 79 ALA A CA 1
ATOM 547 C C . ALA A 1 79 ? 35.952 11.076 -25.847 1.00 92.75 79 ALA A C 1
ATOM 549 O O . ALA A 1 79 ? 34.896 10.693 -25.345 1.00 92.75 79 ALA A O 1
ATOM 550 N N . THR A 1 80 ? 36.637 12.116 -25.378 1.00 88.38 80 THR A N 1
ATOM 551 C CA . THR A 1 80 ? 36.301 12.894 -24.179 1.00 88.38 80 THR A CA 1
ATOM 552 C C . THR A 1 80 ? 36.056 14.360 -24.525 1.00 88.38 80 THR A C 1
ATOM 554 O O . THR A 1 80 ? 36.576 14.885 -25.512 1.00 88.38 80 THR A O 1
ATOM 557 N N . GLY A 1 81 ? 35.261 15.052 -23.708 1.00 90.06 81 GLY A N 1
ATOM 558 C CA . GLY A 1 81 ? 34.950 16.463 -23.928 1.00 90.06 81 GLY A CA 1
ATOM 559 C C . GLY A 1 81 ? 34.297 16.706 -25.293 1.00 90.06 81 GLY A C 1
ATOM 560 O O . GLY A 1 81 ? 33.226 16.179 -25.577 1.00 90.06 81 GLY A O 1
ATOM 561 N N . SER A 1 82 ? 34.940 17.519 -26.137 1.00 92.00 82 SER A N 1
ATOM 562 C CA . SER A 1 82 ? 34.446 17.860 -27.483 1.00 92.00 82 SER A CA 1
ATOM 563 C C . SER A 1 82 ? 35.034 16.993 -28.602 1.00 92.00 82 SER A C 1
ATOM 565 O O . SER A 1 82 ? 34.845 17.313 -29.775 1.00 92.00 82 SER A O 1
ATOM 567 N N . GLN A 1 83 ? 35.737 15.910 -28.270 1.00 96.50 83 GLN A N 1
ATOM 568 C CA . GLN A 1 83 ? 36.236 14.952 -29.257 1.00 96.50 83 GLN A CA 1
ATOM 569 C C . GLN A 1 83 ? 35.084 14.181 -29.914 1.00 96.50 83 GLN A C 1
ATOM 571 O O . GLN A 1 83 ? 33.986 14.086 -29.358 1.00 96.50 83 GLN A O 1
ATOM 576 N N . LEU A 1 84 ? 35.313 13.633 -31.106 1.00 96.75 84 LEU A N 1
ATOM 577 C CA . LEU A 1 84 ? 34.296 12.870 -31.830 1.00 96.75 84 LEU A CA 1
ATOM 578 C C . LEU A 1 84 ? 34.905 11.672 -32.556 1.00 96.75 84 LEU A C 1
ATOM 580 O O . LEU A 1 84 ? 35.882 11.808 -33.288 1.00 96.75 84 LEU A O 1
ATOM 584 N N . VAL A 1 85 ? 34.290 10.506 -32.392 1.00 97.75 85 VAL A N 1
ATOM 585 C CA . VAL A 1 85 ? 34.491 9.362 -33.283 1.00 97.75 85 VAL A CA 1
ATOM 586 C C . VAL A 1 85 ? 33.492 9.484 -34.428 1.00 97.75 85 VAL A C 1
ATOM 588 O O . VAL A 1 85 ? 32.297 9.624 -34.187 1.00 97.75 85 VAL A O 1
ATOM 591 N N . ILE A 1 86 ? 33.965 9.420 -35.668 1.00 97.62 86 ILE A N 1
ATOM 592 C CA . ILE A 1 86 ? 33.124 9.339 -36.864 1.00 97.62 86 ILE A CA 1
ATOM 593 C C . ILE A 1 86 ? 33.280 7.930 -37.421 1.00 97.62 86 ILE A C 1
ATOM 595 O O . ILE A 1 86 ? 34.309 7.603 -38.016 1.00 97.62 86 ILE A O 1
ATOM 599 N N . ASN A 1 87 ? 32.279 7.079 -37.225 1.00 98.25 87 ASN A N 1
ATOM 600 C CA . ASN A 1 87 ? 32.311 5.728 -37.769 1.00 98.25 87 ASN A CA 1
ATOM 601 C C . ASN A 1 87 ? 31.687 5.696 -39.164 1.00 98.25 87 ASN A C 1
ATOM 603 O O . ASN A 1 87 ? 30.495 5.930 -39.297 1.00 98.25 87 ASN A O 1
ATOM 607 N N . GLN A 1 88 ? 32.463 5.367 -40.192 1.00 98.00 88 GLN A N 1
ATOM 608 C CA . GLN A 1 88 ? 31.950 5.011 -41.523 1.00 98.00 88 GLN A CA 1
ATOM 609 C C . GLN A 1 88 ? 32.148 3.516 -41.821 1.00 98.00 88 GLN A C 1
ATOM 611 O O . GLN A 1 88 ? 31.584 3.010 -42.787 1.00 98.00 88 GLN A O 1
ATOM 616 N N . GLY A 1 89 ? 32.961 2.826 -41.012 1.00 97.62 89 GLY A N 1
ATOM 617 C CA . GLY A 1 89 ? 33.272 1.401 -41.114 1.00 97.62 89 GLY A CA 1
ATOM 618 C C . GLY A 1 89 ? 32.419 0.542 -40.182 1.00 97.62 89 GLY A C 1
ATOM 619 O O . GLY A 1 89 ? 31.234 0.804 -39.978 1.00 97.62 89 GLY A O 1
ATOM 620 N N . VAL A 1 90 ? 33.014 -0.505 -39.613 1.00 98.31 90 VAL A N 1
ATOM 621 C CA . VAL A 1 90 ? 32.344 -1.419 -38.676 1.00 98.31 90 VAL A CA 1
ATOM 622 C C . VAL A 1 90 ? 32.958 -1.279 -37.287 1.00 98.31 90 VAL A C 1
ATOM 624 O O . VAL A 1 90 ? 34.175 -1.365 -37.149 1.00 98.31 90 VAL A O 1
ATOM 627 N N . ILE A 1 91 ? 32.125 -1.134 -36.257 1.00 98.19 91 ILE A N 1
ATOM 628 C CA . ILE A 1 91 ? 32.517 -1.309 -34.853 1.00 98.19 91 ILE A CA 1
ATOM 629 C C . ILE A 1 91 ? 31.754 -2.512 -34.308 1.00 98.19 91 ILE A C 1
ATOM 631 O O . ILE A 1 91 ? 30.522 -2.542 -34.363 1.00 98.19 91 ILE A O 1
ATOM 635 N N . ARG A 1 92 ? 32.481 -3.515 -33.809 1.00 97.56 92 ARG A N 1
ATOM 636 C CA . ARG A 1 92 ? 31.904 -4.793 -33.394 1.00 97.56 92 ARG A CA 1
ATOM 637 C C . ARG A 1 92 ? 32.413 -5.283 -32.039 1.00 97.56 92 ARG A C 1
ATOM 639 O O . ARG A 1 92 ? 33.612 -5.462 -31.854 1.00 97.56 92 ARG A O 1
ATOM 646 N N . ALA A 1 93 ? 31.485 -5.631 -31.155 1.00 96.38 93 ALA A N 1
ATOM 647 C CA . ALA A 1 93 ? 31.761 -6.394 -29.942 1.00 96.38 93 ALA A CA 1
ATOM 648 C C . ALA A 1 93 ? 31.483 -7.892 -30.165 1.00 96.38 93 ALA A C 1
ATOM 650 O O . ALA A 1 93 ? 30.409 -8.245 -30.661 1.00 96.38 93 ALA A O 1
ATOM 651 N N . GLU A 1 94 ? 32.444 -8.754 -29.807 1.00 90.56 94 GLU A N 1
ATOM 652 C CA . GLU A 1 94 ? 32.388 -10.222 -30.002 1.00 90.56 94 GLU A CA 1
ATOM 653 C C . GLU A 1 94 ? 32.532 -11.032 -28.686 1.00 90.56 94 GLU A C 1
ATOM 655 O O . GLU A 1 94 ? 32.558 -12.260 -28.725 1.00 90.56 94 GLU A O 1
ATOM 660 N N . GLY A 1 95 ? 32.624 -10.368 -27.525 1.00 85.62 95 GLY A N 1
ATOM 661 C CA . GLY A 1 95 ? 32.770 -10.993 -26.199 1.00 85.62 95 GLY A CA 1
ATOM 662 C C . GLY A 1 95 ? 32.529 -9.993 -25.061 1.00 85.62 95 GLY A C 1
ATOM 663 O O . GLY A 1 95 ? 31.432 -9.465 -24.921 1.00 85.62 95 GLY A O 1
ATOM 664 N N . ASP A 1 96 ? 33.547 -9.671 -24.262 1.00 85.88 96 ASP A N 1
ATOM 665 C CA . ASP A 1 96 ? 33.434 -8.586 -23.272 1.00 85.88 96 ASP A CA 1
ATOM 666 C C . ASP A 1 96 ? 33.148 -7.214 -23.912 1.00 85.88 96 ASP A C 1
ATOM 668 O O . ASP A 1 96 ? 33.189 -7.037 -25.134 1.00 85.88 96 ASP A O 1
ATOM 672 N N . ALA A 1 97 ? 32.861 -6.219 -23.071 1.00 91.69 97 ALA A N 1
ATOM 673 C CA . ALA A 1 97 ? 32.386 -4.917 -23.512 1.00 91.69 97 ALA A CA 1
ATOM 674 C C . ALA A 1 97 ? 33.385 -4.157 -24.402 1.00 91.69 97 ALA A C 1
ATOM 676 O O . ALA A 1 97 ? 34.577 -4.059 -24.120 1.00 91.69 97 ALA A O 1
ATOM 677 N N . MET A 1 98 ? 32.879 -3.576 -25.484 1.00 95.19 98 MET A N 1
ATOM 678 C CA . MET A 1 98 ? 33.554 -2.560 -26.272 1.00 95.19 98 MET A CA 1
ATOM 679 C C . MET A 1 98 ? 32.894 -1.215 -25.975 1.00 95.19 98 MET A C 1
ATOM 681 O O . MET A 1 98 ? 31.725 -1.018 -26.291 1.00 95.19 98 MET A O 1
ATOM 685 N N . HIS A 1 99 ? 33.646 -0.296 -25.382 1.00 96.00 99 HIS A N 1
ATOM 686 C CA . HIS A 1 99 ? 33.177 1.027 -24.994 1.00 96.00 99 HIS A CA 1
ATOM 687 C C . HIS A 1 99 ? 33.577 2.059 -26.042 1.00 96.00 99 HIS A C 1
ATOM 689 O O . HIS A 1 99 ? 34.749 2.170 -26.413 1.00 96.00 99 HIS A O 1
ATOM 695 N N . VAL A 1 100 ? 32.621 2.862 -26.489 1.00 97.19 100 VAL A N 1
ATOM 696 C CA . VAL A 1 100 ? 32.843 3.944 -27.447 1.00 97.19 100 VAL A CA 1
ATOM 697 C C . VAL A 1 100 ? 32.424 5.255 -26.800 1.00 97.19 100 VAL A C 1
ATOM 699 O O . VAL A 1 100 ? 31.338 5.365 -26.233 1.00 97.19 100 VAL A O 1
ATOM 702 N N . GLY A 1 101 ? 33.310 6.250 -26.839 1.00 96.38 101 GLY A N 1
ATOM 703 C CA . GLY A 1 101 ? 33.008 7.610 -26.401 1.00 96.38 101 GLY A CA 1
ATOM 704 C C . GLY A 1 101 ? 32.018 8.310 -27.336 1.00 96.38 101 GLY A C 1
ATOM 705 O O . GLY A 1 101 ? 31.226 7.676 -28.032 1.00 96.38 101 GLY A O 1
ATOM 706 N N . ARG A 1 102 ? 32.077 9.644 -27.387 1.00 97.00 102 ARG A N 1
ATOM 707 C CA . ARG A 1 102 ? 31.176 10.424 -28.245 1.00 97.00 102 ARG A CA 1
ATOM 708 C C . ARG A 1 102 ? 31.297 10.015 -29.719 1.00 97.00 102 ARG A C 1
ATOM 710 O O . ARG A 1 102 ? 32.388 10.097 -30.287 1.00 97.00 102 ARG A O 1
ATOM 717 N N . LEU A 1 103 ? 30.184 9.611 -30.330 1.00 97.88 103 LEU A N 1
ATOM 718 C CA . LEU A 1 103 ? 30.139 8.922 -31.623 1.00 97.88 103 LEU A CA 1
ATOM 719 C C . LEU A 1 103 ? 29.114 9.556 -32.572 1.00 97.88 103 LEU A C 1
ATOM 721 O O . LEU A 1 103 ? 27.958 9.739 -32.213 1.00 97.88 103 LEU A O 1
ATOM 725 N N . SER A 1 104 ? 29.519 9.800 -33.814 1.00 97.19 104 SER A N 1
ATOM 726 C CA . SER A 1 104 ? 28.626 9.975 -34.961 1.00 97.19 104 SER A CA 1
ATOM 727 C C . SER A 1 104 ? 28.757 8.749 -35.860 1.00 97.19 104 SER A C 1
ATOM 729 O O . SER A 1 104 ? 29.871 8.408 -36.275 1.00 97.19 104 SER A O 1
ATOM 731 N N . ASN A 1 105 ? 27.649 8.055 -36.132 1.00 97.88 105 ASN A N 1
ATOM 732 C CA . ASN A 1 105 ? 27.670 6.831 -36.926 1.00 97.88 105 ASN A CA 1
ATOM 733 C C . ASN A 1 105 ? 27.087 7.038 -38.331 1.00 97.88 105 ASN A C 1
ATOM 735 O O . ASN A 1 105 ? 25.961 7.483 -38.502 1.00 97.88 105 ASN A O 1
ATOM 739 N N . ALA A 1 106 ? 27.857 6.635 -39.335 1.00 94.31 106 ALA A N 1
ATOM 740 C CA . ALA A 1 106 ? 27.460 6.457 -40.730 1.00 94.31 106 ALA A CA 1
ATOM 741 C C . ALA A 1 106 ? 27.794 5.039 -41.248 1.00 94.31 106 ALA A C 1
ATOM 743 O O . ALA A 1 106 ? 27.569 4.740 -42.418 1.00 94.31 106 ALA A O 1
ATOM 744 N N . GLY A 1 107 ? 28.359 4.183 -40.389 1.00 95.50 107 GLY A N 1
ATOM 745 C CA . GLY A 1 107 ? 28.747 2.805 -40.675 1.00 95.50 107 GLY A CA 1
ATOM 746 C C . GLY A 1 107 ? 27.873 1.783 -39.941 1.00 95.50 107 GLY A C 1
ATOM 747 O O . GLY A 1 107 ? 26.697 2.030 -39.662 1.00 95.50 107 GLY A O 1
ATOM 748 N N . ALA A 1 108 ? 28.449 0.624 -39.613 1.00 98.00 108 ALA A N 1
ATOM 749 C CA . ALA A 1 108 ? 27.770 -0.456 -38.901 1.00 98.00 108 ALA A CA 1
ATOM 750 C C . ALA A 1 108 ? 28.236 -0.593 -37.443 1.00 98.00 108 ALA A C 1
ATOM 752 O O . ALA A 1 108 ? 29.434 -0.629 -37.159 1.00 98.00 108 ALA A O 1
ATOM 753 N N . LEU A 1 109 ? 27.270 -0.747 -36.541 1.00 98.56 109 LEU A N 1
ATOM 754 C CA . LEU A 1 109 ? 27.434 -1.053 -35.123 1.00 98.56 109 LEU A CA 1
ATOM 755 C C . LEU A 1 109 ? 26.925 -2.472 -34.872 1.00 98.56 109 LEU A C 1
ATOM 757 O O . LEU A 1 109 ? 25.803 -2.809 -35.254 1.00 98.56 109 LEU A O 1
ATOM 761 N N . GLN A 1 110 ? 27.753 -3.333 -34.288 1.00 98.12 110 GLN A N 1
ATOM 762 C CA . GLN A 1 110 ? 27.467 -4.764 -34.198 1.00 98.12 110 GLN A CA 1
ATOM 763 C C . GLN A 1 110 ? 27.761 -5.301 -32.793 1.00 98.12 110 GLN A C 1
ATOM 765 O O . GLN A 1 110 ? 28.914 -5.437 -32.403 1.00 98.12 110 GLN A O 1
ATOM 770 N N . ALA A 1 111 ? 26.717 -5.654 -32.049 1.00 97.88 111 ALA A N 1
ATOM 771 C CA . ALA A 1 111 ? 26.805 -6.399 -30.797 1.00 97.88 111 ALA A CA 1
ATOM 772 C C . ALA A 1 111 ? 26.463 -7.872 -31.071 1.00 97.88 111 ALA A C 1
ATOM 774 O O . ALA A 1 111 ? 25.291 -8.241 -31.186 1.00 97.88 111 ALA A O 1
ATOM 775 N N . ILE A 1 112 ? 27.481 -8.716 -31.258 1.00 95.12 112 ILE A N 1
ATOM 776 C CA . ILE A 1 112 ? 27.303 -10.118 -31.663 1.00 95.12 112 ILE A CA 1
ATOM 777 C C . ILE A 1 112 ? 27.956 -11.005 -30.610 1.00 95.12 112 ILE A C 1
ATOM 779 O O . ILE A 1 112 ? 29.161 -11.215 -30.637 1.00 95.12 112 ILE A O 1
ATOM 783 N N . GLY A 1 113 ? 27.166 -11.486 -29.652 1.00 93.19 113 GLY A N 1
ATOM 784 C CA . GLY A 1 113 ? 27.679 -12.253 -28.509 1.00 93.19 113 GLY A CA 1
ATOM 785 C C . GLY A 1 113 ? 28.490 -11.451 -27.494 1.00 93.19 113 GLY A C 1
ATOM 786 O O . GLY A 1 113 ? 28.877 -12.010 -26.473 1.00 93.19 113 GLY A O 1
ATOM 787 N N . GLY A 1 114 ? 28.695 -10.152 -27.737 1.00 94.56 114 GLY A N 1
ATOM 788 C CA . GLY A 1 114 ? 29.312 -9.242 -26.785 1.00 94.56 114 GLY A CA 1
ATOM 789 C C . GLY A 1 114 ? 28.583 -7.922 -26.598 1.00 94.56 114 GLY A C 1
ATOM 790 O O . GLY A 1 114 ? 27.595 -7.643 -27.283 1.00 94.56 114 GLY A O 1
ATOM 791 N N . THR A 1 115 ? 29.079 -7.114 -25.663 1.00 97.00 115 THR A N 1
ATOM 792 C CA . THR A 1 115 ? 28.484 -5.817 -25.311 1.00 97.00 115 THR A CA 1
ATOM 793 C C . THR A 1 115 ? 29.129 -4.687 -26.105 1.00 97.00 115 THR A C 1
ATOM 795 O O . THR A 1 115 ? 30.328 -4.469 -26.003 1.00 97.00 115 THR A O 1
ATOM 798 N N . LEU A 1 116 ? 28.353 -3.938 -26.879 1.00 98.06 116 LEU A N 1
ATOM 799 C CA . LEU A 1 116 ? 28.760 -2.672 -27.476 1.00 98.06 116 LEU A CA 1
ATOM 800 C C . LEU A 1 116 ? 28.096 -1.538 -26.694 1.00 98.06 116 LEU A C 1
ATOM 802 O O . LEU A 1 116 ? 26.884 -1.360 -26.781 1.00 98.06 116 LEU A O 1
ATOM 806 N N . ASP A 1 117 ? 28.900 -0.802 -25.935 1.00 97.69 117 ASP A N 1
ATOM 807 C CA . ASP A 1 117 ? 28.474 0.292 -25.066 1.00 97.69 117 ASP A CA 1
ATOM 808 C C . ASP A 1 117 ? 28.851 1.643 -25.688 1.00 97.69 117 ASP A C 1
ATOM 810 O O . ASP A 1 117 ? 30.030 1.955 -25.891 1.00 97.69 117 ASP A O 1
ATOM 814 N N . LEU A 1 118 ? 27.841 2.433 -26.043 1.00 97.88 118 LEU A N 1
ATOM 815 C CA . LEU A 1 118 ? 27.970 3.705 -26.743 1.00 97.88 118 LEU A CA 1
ATOM 816 C C . LEU A 1 118 ? 27.572 4.847 -25.805 1.00 97.88 118 LEU A C 1
ATOM 818 O O . LEU A 1 118 ? 26.393 5.125 -25.607 1.00 97.88 118 LEU A O 1
ATOM 822 N N . ASN A 1 119 ? 28.567 5.560 -25.277 1.00 94.81 119 ASN A N 1
ATOM 823 C CA . ASN A 1 119 ? 28.356 6.532 -24.200 1.00 94.81 119 ASN A CA 1
ATOM 824 C C . ASN A 1 119 ? 27.631 7.817 -24.633 1.00 94.81 119 ASN A C 1
ATOM 826 O O . ASN A 1 119 ? 27.004 8.477 -23.812 1.00 94.81 119 ASN A O 1
ATOM 830 N N . ALA A 1 120 ? 27.808 8.261 -25.880 1.00 96.69 120 ALA A N 1
ATOM 831 C CA . ALA A 1 120 ? 27.232 9.523 -26.349 1.00 96.69 120 ALA A CA 1
ATOM 832 C C . ALA A 1 120 ? 27.123 9.559 -27.878 1.00 96.69 120 ALA A C 1
ATOM 834 O O . ALA A 1 120 ? 27.941 10.175 -28.569 1.00 96.69 120 ALA A O 1
ATOM 835 N N . VAL A 1 121 ? 26.108 8.898 -28.421 1.00 98.00 121 VAL A N 1
ATOM 836 C CA . VAL A 1 121 ? 25.770 8.984 -29.842 1.00 98.00 121 VAL A CA 1
ATOM 837 C C . VAL A 1 121 ? 25.163 10.352 -30.150 1.00 98.00 121 VAL A C 1
ATOM 839 O O . VAL A 1 121 ? 24.346 10.873 -29.391 1.00 98.00 121 VAL A O 1
ATOM 842 N N . VAL A 1 122 ? 25.569 10.946 -31.271 1.00 97.19 122 VAL A N 1
ATOM 843 C CA . VAL A 1 122 ? 25.017 12.197 -31.794 1.00 97.19 122 VAL A CA 1
ATOM 844 C C . VAL A 1 122 ? 24.509 12.000 -33.220 1.00 97.19 122 VAL A C 1
ATOM 846 O O . VAL A 1 122 ? 25.186 11.405 -34.057 1.00 97.19 122 VAL A O 1
ATOM 849 N N . GLY A 1 123 ? 23.328 12.540 -33.519 1.00 96.88 123 GLY A N 1
ATOM 850 C CA . GLY A 1 123 ? 22.756 12.493 -34.866 1.00 96.88 123 GLY A CA 1
ATOM 851 C C . GLY A 1 123 ? 21.990 11.200 -35.130 1.00 96.88 123 GLY A C 1
ATOM 852 O O . GLY A 1 123 ? 20.938 10.989 -34.538 1.00 96.88 123 GLY A O 1
ATOM 853 N N . VAL A 1 124 ? 22.467 10.358 -36.044 1.00 96.50 124 VAL A N 1
ATOM 854 C CA . VAL A 1 124 ? 21.801 9.095 -36.404 1.00 96.50 124 VAL A CA 1
ATOM 855 C C . VAL A 1 124 ? 22.544 7.897 -35.817 1.00 96.50 124 VAL A C 1
ATOM 857 O O . VAL A 1 124 ? 23.767 7.930 -35.667 1.00 96.50 124 VAL A O 1
ATOM 860 N N . LEU A 1 125 ? 21.804 6.840 -35.479 1.00 97.88 125 LEU A N 1
ATOM 861 C CA . LEU A 1 125 ? 22.383 5.590 -34.997 1.00 97.88 125 LEU A CA 1
ATOM 862 C C . LEU A 1 125 ? 22.953 4.760 -36.149 1.00 97.88 125 LEU A C 1
ATOM 864 O O . LEU A 1 125 ? 23.888 3.999 -35.926 1.00 97.88 125 LEU A O 1
ATOM 868 N N . GLY A 1 126 ? 22.443 4.918 -37.371 1.00 96.25 126 GLY A N 1
ATOM 869 C CA . GLY A 1 126 ? 22.861 4.165 -38.547 1.00 96.25 126 GLY A CA 1
ATOM 870 C C . GLY A 1 126 ? 22.549 2.671 -38.434 1.00 96.25 126 GLY A C 1
ATOM 871 O O . GLY A 1 126 ? 21.662 2.244 -37.695 1.00 96.25 126 GLY A O 1
ATOM 872 N N . SER A 1 127 ? 23.285 1.846 -39.182 1.00 97.44 127 SER A N 1
ATOM 873 C CA . SER A 1 127 ? 23.076 0.395 -39.174 1.00 97.44 127 SER A CA 1
ATOM 874 C C . SER A 1 127 ? 23.495 -0.205 -37.830 1.00 97.44 127 SER A C 1
ATOM 876 O O . SER A 1 127 ? 24.688 -0.303 -37.550 1.00 97.44 127 SER A O 1
ATOM 878 N N . ALA A 1 128 ? 22.538 -0.695 -37.046 1.00 98.12 128 ALA A N 1
ATOM 879 C CA . ALA A 1 128 ? 22.784 -1.384 -35.783 1.00 98.12 128 ALA A CA 1
ATOM 880 C C . ALA A 1 128 ? 22.321 -2.848 -35.843 1.00 98.12 128 ALA A C 1
ATOM 882 O O . ALA A 1 128 ? 21.255 -3.167 -36.364 1.00 98.12 128 ALA A O 1
ATOM 883 N N . THR A 1 129 ? 23.128 -3.772 -35.324 1.00 97.62 129 THR A N 1
ATOM 884 C CA . THR A 1 129 ? 22.798 -5.202 -35.246 1.00 97.62 129 THR A CA 1
ATOM 885 C C . THR A 1 129 ? 23.095 -5.728 -33.853 1.00 97.62 129 THR A C 1
ATOM 887 O O . THR A 1 129 ? 24.197 -5.537 -33.347 1.00 97.62 129 THR A O 1
ATOM 890 N N . VAL A 1 130 ? 22.130 -6.434 -33.263 1.00 97.62 130 VAL A N 1
ATOM 891 C CA . VAL A 1 130 ? 22.243 -7.033 -31.930 1.00 97.62 130 VAL A CA 1
ATOM 892 C C . VAL A 1 130 ? 21.745 -8.479 -31.968 1.00 97.62 130 VAL A C 1
ATOM 894 O O . VAL A 1 130 ? 20.601 -8.746 -32.329 1.00 97.62 130 VAL A O 1
ATOM 897 N N . SER A 1 131 ? 22.628 -9.444 -31.703 1.00 95.62 131 SER A N 1
ATOM 898 C CA . SER A 1 131 ? 22.328 -10.875 -31.893 1.00 95.62 131 SER A CA 1
ATOM 899 C C . SER A 1 131 ? 23.253 -11.788 -31.090 1.00 95.62 131 SER A C 1
ATOM 901 O O . SER A 1 131 ? 24.250 -11.334 -30.530 1.00 95.62 131 SER A O 1
ATOM 903 N N . SER A 1 132 ? 22.950 -13.088 -31.080 1.00 95.50 132 SER A N 1
ATOM 904 C CA . SER A 1 132 ? 23.736 -14.138 -30.415 1.00 95.50 132 SER A CA 1
ATOM 905 C C . SER A 1 132 ? 24.001 -13.862 -28.927 1.00 95.50 132 SER A C 1
ATOM 907 O O . SER A 1 132 ? 25.104 -14.100 -28.453 1.00 95.50 132 SER A O 1
ATOM 909 N N . GLY A 1 133 ? 23.027 -13.305 -28.200 1.00 96.00 133 GLY A N 1
ATOM 910 C CA . GLY A 1 133 ? 23.189 -12.880 -26.803 1.00 96.00 133 GLY A CA 1
ATOM 911 C C . GLY A 1 133 ? 23.961 -11.569 -26.605 1.00 96.00 133 GLY A C 1
ATOM 912 O O . GLY A 1 133 ? 24.252 -11.201 -25.473 1.00 96.00 133 GLY A O 1
ATOM 913 N N . GLY A 1 134 ? 24.301 -10.855 -27.685 1.00 97.69 134 GLY A N 1
ATOM 914 C CA . GLY A 1 134 ? 24.990 -9.567 -27.612 1.00 97.69 134 GLY A CA 1
ATOM 915 C C . GLY A 1 134 ? 24.140 -8.470 -26.969 1.00 97.69 134 GLY A C 1
ATOM 916 O O . GLY A 1 134 ? 22.910 -8.530 -26.983 1.00 97.69 134 GLY A O 1
ATOM 917 N N . VAL A 1 135 ? 24.802 -7.443 -26.443 1.00 98.56 135 VAL A N 1
ATOM 918 C CA . VAL A 1 135 ? 24.160 -6.280 -25.819 1.00 98.56 135 VAL A CA 1
ATOM 919 C C . VAL A 1 135 ? 24.548 -5.030 -26.592 1.00 98.56 135 VAL A C 1
ATOM 921 O O . VAL A 1 135 ? 25.728 -4.734 -26.719 1.00 98.56 135 VAL A O 1
ATOM 924 N N . LEU A 1 136 ? 23.578 -4.288 -27.111 1.00 98.62 136 LEU A N 1
ATOM 925 C CA . LEU A 1 136 ? 23.800 -2.953 -27.657 1.00 98.62 136 LEU A CA 1
ATOM 926 C C . LEU A 1 136 ? 23.233 -1.940 -26.669 1.00 98.62 136 LEU A C 1
ATOM 928 O O . LEU A 1 136 ? 22.021 -1.897 -26.468 1.00 98.62 136 LEU A O 1
ATOM 932 N N . ASP A 1 137 ? 24.106 -1.150 -26.062 1.00 98.56 137 ASP A N 1
ATOM 933 C CA . ASP A 1 137 ? 23.750 -0.116 -25.100 1.00 98.56 137 ASP A CA 1
ATOM 934 C C . ASP A 1 137 ? 24.053 1.261 -25.689 1.00 98.56 137 ASP A C 1
ATOM 936 O O . ASP A 1 137 ? 25.178 1.522 -26.115 1.00 98.56 137 ASP A O 1
ATOM 940 N N . VAL A 1 138 ? 23.032 2.109 -25.806 1.00 98.69 138 VAL A N 1
ATOM 941 C CA . VAL A 1 138 ? 23.111 3.368 -26.549 1.00 98.69 138 VAL A CA 1
ATOM 942 C C . VAL A 1 138 ? 22.635 4.526 -25.690 1.00 98.69 138 VAL A C 1
ATOM 944 O O . VAL A 1 138 ? 21.459 4.600 -25.346 1.00 98.69 138 VAL A O 1
ATOM 947 N N . ASP A 1 139 ? 23.523 5.475 -25.419 1.00 98.31 139 ASP A N 1
ATOM 948 C CA . ASP A 1 139 ? 23.207 6.746 -24.768 1.00 98.31 139 ASP A CA 1
ATOM 949 C C . ASP A 1 139 ? 23.541 7.940 -25.686 1.00 98.31 139 ASP A C 1
ATOM 951 O O . ASP A 1 139 ? 24.217 7.797 -26.708 1.00 98.31 139 ASP A O 1
ATOM 955 N N . GLY A 1 140 ? 23.047 9.134 -25.352 1.00 97.00 140 GLY A N 1
ATOM 956 C CA . GLY A 1 140 ? 23.291 10.380 -26.083 1.00 97.00 140 GLY A CA 1
ATOM 957 C C . GLY A 1 140 ? 22.030 11.050 -26.632 1.00 97.00 140 GLY A C 1
ATOM 958 O O . GLY A 1 140 ? 20.972 11.043 -26.008 1.00 97.00 140 GLY A O 1
ATOM 959 N N . THR A 1 141 ? 22.152 11.699 -27.792 1.00 97.62 141 THR A N 1
ATOM 960 C CA . THR A 1 141 ? 21.042 12.363 -28.494 1.00 97.62 141 THR A CA 1
ATOM 961 C C . THR A 1 141 ? 21.011 11.922 -29.949 1.00 97.62 141 THR A C 1
ATOM 963 O O . THR A 1 141 ? 21.774 12.432 -30.778 1.00 97.62 141 THR A O 1
ATOM 966 N N . TYR A 1 142 ? 20.154 10.951 -30.259 1.00 98.06 142 TYR A N 1
ATOM 967 C CA . TYR A 1 142 ? 20.236 10.219 -31.519 1.00 98.06 142 TYR A CA 1
ATOM 968 C C . TYR A 1 142 ? 18.879 9.810 -32.098 1.00 98.06 142 TYR A C 1
ATOM 970 O O . TYR A 1 142 ? 17.855 9.773 -31.425 1.00 98.06 142 TYR A O 1
ATOM 978 N N . THR A 1 143 ? 18.878 9.486 -33.387 1.00 98.19 143 THR A N 1
ATOM 979 C CA . THR A 1 143 ? 17.725 8.943 -34.107 1.00 98.19 143 THR A CA 1
ATOM 980 C C . THR A 1 143 ? 18.029 7.519 -34.547 1.00 98.19 143 THR A C 1
ATOM 982 O O . THR A 1 143 ? 19.032 7.288 -35.220 1.00 98.19 143 THR A O 1
ATOM 985 N N . VAL A 1 144 ? 17.159 6.569 -34.207 1.00 98.38 144 VAL A N 1
ATOM 986 C CA . VAL A 1 144 ? 17.139 5.244 -34.837 1.00 98.38 144 VAL A CA 1
ATOM 987 C C . VAL A 1 144 ? 16.517 5.419 -36.220 1.00 98.38 144 VAL A C 1
ATOM 989 O O . VAL A 1 144 ? 15.300 5.511 -36.370 1.00 98.38 144 VAL A O 1
ATOM 992 N N . ASP A 1 145 ? 17.373 5.564 -37.226 1.00 97.75 145 ASP A N 1
ATOM 993 C CA . ASP A 1 145 ? 17.005 5.867 -38.612 1.00 97.75 145 ASP A CA 1
ATOM 994 C C . ASP A 1 145 ? 16.924 4.615 -39.500 1.00 97.75 145 ASP A C 1
ATOM 996 O O . ASP A 1 145 ? 16.324 4.654 -40.574 1.00 97.75 145 ASP A O 1
ATOM 1000 N N . GLN A 1 146 ? 17.475 3.490 -39.039 1.00 97.94 146 GLN A N 1
ATOM 1001 C CA . GLN A 1 146 ? 17.406 2.190 -39.706 1.00 97.94 146 GLN A CA 1
ATOM 1002 C C . GLN A 1 146 ? 16.721 1.139 -38.820 1.00 97.94 146 GLN A C 1
ATOM 1004 O O . GLN A 1 146 ? 16.748 1.268 -37.595 1.00 97.94 146 GLN A O 1
ATOM 1009 N N . PRO A 1 147 ? 16.137 0.079 -39.410 1.00 98.12 147 PRO A N 1
ATOM 1010 C CA . PRO A 1 147 ? 15.499 -0.981 -38.643 1.00 98.12 147 PRO A CA 1
ATOM 1011 C C . PRO A 1 147 ? 16.464 -1.713 -37.706 1.00 98.12 147 PRO A C 1
ATOM 1013 O O . PRO A 1 147 ? 17.566 -2.085 -38.113 1.00 98.12 147 PRO A O 1
ATOM 1016 N N . ILE A 1 148 ? 16.007 -2.015 -36.488 1.00 98.44 148 ILE A N 1
ATOM 1017 C CA . ILE A 1 148 ? 16.710 -2.885 -35.538 1.00 98.44 148 ILE A CA 1
ATOM 1018 C C . ILE A 1 148 ? 15.829 -4.089 -35.222 1.00 98.44 148 ILE A C 1
ATOM 1020 O O . ILE A 1 148 ? 14.664 -3.947 -34.857 1.00 98.44 148 ILE A O 1
ATOM 1024 N N . THR A 1 149 ? 16.397 -5.288 -35.325 1.00 97.81 149 THR A N 1
ATOM 1025 C CA . THR A 1 149 ? 15.754 -6.523 -34.862 1.00 97.81 149 THR A CA 1
ATOM 1026 C C . THR A 1 149 ? 16.501 -7.059 -33.652 1.00 97.81 149 THR A C 1
ATOM 1028 O O . THR A 1 149 ? 17.692 -7.355 -33.749 1.00 97.81 149 THR A O 1
ATOM 1031 N N . VAL A 1 150 ? 15.790 -7.211 -32.538 1.00 98.44 150 VAL A N 1
ATOM 1032 C CA . VAL A 1 150 ? 16.293 -7.773 -31.283 1.00 98.44 150 VAL A CA 1
ATOM 1033 C C . VAL A 1 150 ? 15.872 -9.235 -31.209 1.00 98.44 150 VAL A C 1
ATOM 1035 O O . VAL A 1 150 ? 14.680 -9.548 -31.174 1.00 98.44 150 VAL A O 1
ATOM 1038 N N . ARG A 1 151 ? 16.860 -10.129 -31.254 1.00 95.94 151 ARG A N 1
ATOM 1039 C CA . ARG A 1 151 ? 16.682 -11.576 -31.413 1.00 95.94 151 ARG A CA 1
ATOM 1040 C C . ARG A 1 151 ? 17.860 -12.368 -30.858 1.00 95.94 151 ARG A C 1
ATOM 1042 O O . ARG A 1 151 ? 18.903 -11.791 -30.567 1.00 95.94 151 ARG A O 1
ATOM 1049 N N . ASP A 1 152 ? 17.733 -13.686 -30.798 1.00 96.50 152 ASP A N 1
ATOM 1050 C CA . ASP A 1 152 ? 18.772 -14.611 -30.349 1.00 96.50 152 ASP A CA 1
ATOM 1051 C C . ASP A 1 152 ? 19.195 -14.304 -28.898 1.00 96.50 152 ASP A C 1
ATOM 1053 O O . ASP A 1 152 ? 20.387 -14.210 -28.600 1.00 96.50 152 ASP A O 1
ATOM 1057 N N . ALA A 1 153 ? 18.215 -14.056 -28.017 1.00 96.81 153 ALA A N 1
ATOM 1058 C CA . ALA A 1 153 ? 18.412 -13.634 -26.624 1.00 96.81 153 ALA A CA 1
ATOM 1059 C C . ALA A 1 153 ? 19.279 -12.365 -26.444 1.00 96.81 153 ALA A C 1
ATOM 1061 O O . ALA A 1 153 ? 19.859 -12.146 -25.380 1.00 96.81 153 ALA A O 1
ATOM 1062 N N . SER A 1 154 ? 19.394 -11.526 -27.479 1.00 98.25 154 SER A N 1
ATOM 1063 C CA . SER A 1 154 ? 20.170 -10.286 -27.428 1.00 98.25 154 SER A CA 1
ATOM 1064 C C . SER A 1 154 ? 19.444 -9.176 -26.664 1.00 98.25 154 SER A C 1
ATOM 1066 O O . SER A 1 154 ? 18.235 -9.245 -26.438 1.00 98.25 154 SER A O 1
ATOM 1068 N N . THR A 1 155 ? 20.179 -8.149 -26.237 1.00 98.75 155 THR A N 1
ATOM 1069 C CA . THR A 1 155 ? 19.629 -7.016 -25.480 1.00 98.75 155 THR A CA 1
ATOM 1070 C C . THR A 1 155 ? 19.895 -5.698 -26.191 1.00 98.75 155 THR A C 1
ATOM 1072 O O . THR A 1 155 ? 21.042 -5.372 -26.476 1.00 98.75 155 THR A O 1
ATOM 1075 N N . LEU A 1 156 ? 18.848 -4.912 -26.430 1.00 98.81 156 LEU A N 1
ATOM 1076 C CA . LEU A 1 156 ? 18.953 -3.515 -26.846 1.00 98.81 156 LEU A CA 1
ATOM 1077 C C . LEU A 1 156 ? 18.598 -2.615 -25.664 1.00 98.81 156 LEU A C 1
ATOM 1079 O O . LEU A 1 156 ? 17.512 -2.744 -25.105 1.00 98.81 156 LEU A O 1
ATOM 1083 N N . THR A 1 157 ? 19.470 -1.676 -25.323 1.00 98.75 157 THR A N 1
ATOM 1084 C CA . THR A 1 157 ? 19.197 -0.645 -24.323 1.00 98.75 157 THR A CA 1
ATOM 1085 C C . THR A 1 157 ? 19.282 0.727 -24.969 1.00 98.75 157 THR A C 1
ATOM 1087 O O . THR A 1 157 ? 20.313 1.087 -25.530 1.00 98.75 157 THR A O 1
ATOM 1090 N N . LEU A 1 158 ? 18.189 1.485 -24.892 1.00 98.69 158 LEU A N 1
ATOM 1091 C CA . LEU A 1 158 ? 18.111 2.858 -25.383 1.00 98.69 158 LEU A CA 1
ATOM 1092 C C . LEU A 1 158 ? 18.067 3.807 -24.185 1.00 98.69 158 LEU A C 1
ATOM 1094 O O . LEU A 1 158 ? 17.175 3.703 -23.349 1.00 98.69 158 LEU A O 1
ATOM 1098 N N . ARG A 1 159 ? 19.028 4.720 -24.081 1.00 98.19 159 ARG A N 1
ATOM 1099 C CA . ARG A 1 159 ? 19.116 5.777 -23.063 1.00 98.19 159 ARG A CA 1
ATOM 1100 C C . ARG A 1 159 ? 19.288 7.147 -23.712 1.00 98.19 159 ARG A C 1
ATOM 1102 O O . ARG A 1 159 ? 19.384 7.261 -24.935 1.00 98.19 159 ARG A O 1
ATOM 1109 N N . GLY A 1 160 ? 19.288 8.185 -22.882 1.00 96.62 160 GLY A N 1
ATOM 1110 C CA . GLY A 1 160 ? 19.433 9.566 -23.323 1.00 96.62 160 GLY A CA 1
ATOM 1111 C C . GLY A 1 160 ? 18.154 10.108 -23.953 1.00 96.62 160 GLY A C 1
ATOM 1112 O O . GLY A 1 160 ? 17.050 9.815 -23.498 1.00 96.62 160 GLY A O 1
ATOM 1113 N N . SER A 1 161 ? 18.299 10.925 -24.992 1.00 97.00 161 SER A N 1
ATOM 1114 C CA . SER A 1 161 ? 17.184 11.477 -25.762 1.00 97.00 161 SER A CA 1
ATOM 1115 C C . SER A 1 161 ? 17.190 10.863 -27.154 1.00 97.00 161 SER A C 1
ATOM 1117 O O . SER A 1 161 ? 18.096 11.116 -27.949 1.00 97.00 161 SER A O 1
ATOM 1119 N N . TRP A 1 162 ? 16.196 10.033 -27.453 1.00 97.88 162 TRP A N 1
ATOM 1120 C CA . TRP A 1 162 ? 16.169 9.267 -28.691 1.00 97.88 162 TRP A CA 1
ATOM 1121 C C . TRP A 1 162 ? 14.818 9.342 -29.397 1.00 97.88 162 TRP A C 1
ATOM 1123 O O . TRP A 1 162 ? 13.772 9.529 -28.778 1.00 97.88 162 TRP A O 1
ATOM 1133 N N . ILE A 1 163 ? 14.857 9.201 -30.722 1.00 98.31 163 ILE A N 1
ATOM 1134 C CA . ILE A 1 163 ? 13.674 9.101 -31.582 1.00 98.31 163 ILE A CA 1
ATOM 1135 C C . ILE A 1 163 ? 13.813 7.846 -32.437 1.00 98.31 163 ILE A C 1
ATOM 1137 O O . ILE A 1 163 ? 14.811 7.677 -33.135 1.00 98.31 163 ILE A O 1
ATOM 1141 N N . ASN A 1 164 ? 12.802 6.985 -32.431 1.00 98.38 164 ASN A N 1
ATOM 1142 C CA . ASN A 1 164 ? 12.680 5.902 -33.391 1.00 98.38 164 ASN A CA 1
ATOM 1143 C C . ASN A 1 164 ? 11.959 6.395 -34.652 1.00 98.38 164 ASN A C 1
ATOM 1145 O O . ASN A 1 164 ? 10.732 6.410 -34.725 1.00 98.38 164 ASN A O 1
ATOM 1149 N N . ALA A 1 165 ? 12.739 6.806 -35.652 1.00 97.94 165 ALA A N 1
ATOM 1150 C CA . ALA A 1 165 ? 12.231 7.216 -36.961 1.00 97.94 165 ALA A CA 1
ATOM 1151 C C . ALA A 1 165 ? 12.085 6.034 -37.941 1.00 97.94 165 ALA A C 1
ATOM 1153 O O . ALA A 1 165 ? 11.724 6.232 -39.101 1.00 97.94 165 ALA A O 1
ATOM 1154 N N . SER A 1 166 ? 12.385 4.815 -37.486 1.00 97.06 166 SER A N 1
ATOM 1155 C CA . SER A 1 166 ? 12.338 3.580 -38.262 1.00 97.06 166 SER A CA 1
ATOM 1156 C C . SER A 1 166 ? 11.504 2.527 -37.521 1.00 97.06 166 SER A C 1
ATOM 1158 O O . SER A 1 166 ? 10.454 2.854 -36.965 1.00 97.06 166 SER A O 1
ATOM 1160 N N . SER A 1 167 ? 11.923 1.258 -37.537 1.00 96.94 167 SER A N 1
ATOM 1161 C CA . SER A 1 167 ? 11.254 0.171 -36.818 1.00 96.94 167 SER A CA 1
ATOM 1162 C C . SER A 1 167 ? 12.180 -0.549 -35.845 1.00 96.94 167 SER A C 1
ATOM 1164 O O . SER A 1 167 ? 13.268 -0.984 -36.229 1.00 96.94 167 SER A O 1
ATOM 1166 N N . ILE A 1 168 ? 11.693 -0.791 -34.631 1.00 98.31 168 ILE A N 1
ATOM 1167 C CA . ILE A 1 168 ? 12.300 -1.715 -33.673 1.00 98.31 168 ILE A CA 1
ATOM 1168 C C . ILE A 1 168 ? 11.403 -2.953 -33.599 1.00 98.31 168 ILE A C 1
ATOM 1170 O O . ILE A 1 168 ? 10.212 -2.854 -33.305 1.00 98.31 168 ILE A O 1
ATOM 1174 N N . ALA A 1 169 ? 11.966 -4.120 -33.898 1.00 97.81 169 ALA A N 1
ATOM 1175 C CA . ALA A 1 169 ? 11.266 -5.399 -33.858 1.00 97.81 169 ALA A CA 1
ATOM 1176 C C . ALA A 1 169 ? 11.876 -6.303 -32.785 1.00 97.81 169 ALA A C 1
ATOM 1178 O O . ALA A 1 169 ? 13.053 -6.658 -32.867 1.00 97.81 169 ALA A O 1
ATOM 1179 N N . LEU A 1 170 ? 11.076 -6.694 -31.797 1.00 98.38 170 LEU A N 1
ATOM 1180 C CA . LEU A 1 170 ? 11.463 -7.596 -30.718 1.00 98.38 170 LEU A CA 1
ATOM 1181 C C . LEU A 1 170 ? 10.923 -9.010 -30.977 1.00 98.38 170 LEU A C 1
ATOM 1183 O O . LEU A 1 170 ? 9.711 -9.220 -30.988 1.00 98.38 170 LEU A O 1
ATOM 1187 N N . ALA A 1 171 ? 11.822 -9.979 -31.164 1.00 96.50 171 ALA A N 1
ATOM 1188 C CA . ALA A 1 171 ? 11.479 -11.382 -31.395 1.00 96.50 171 ALA A CA 1
ATOM 1189 C C . ALA A 1 171 ? 11.590 -12.229 -30.115 1.00 96.50 171 ALA A C 1
ATOM 1191 O O . ALA A 1 171 ? 10.579 -12.682 -29.595 1.00 96.50 171 ALA A O 1
ATOM 1192 N N . ASP A 1 172 ? 12.800 -12.436 -29.593 1.00 95.06 172 ASP A N 1
ATOM 1193 C CA . ASP A 1 172 ? 13.079 -13.323 -28.448 1.00 95.06 172 ASP A CA 1
ATOM 1194 C C . ASP A 1 172 ? 14.240 -12.818 -27.563 1.00 95.06 172 ASP A C 1
ATOM 1196 O O . ASP A 1 172 ? 14.902 -13.594 -26.876 1.00 95.06 172 ASP A O 1
ATOM 1200 N N . GLY A 1 173 ? 14.493 -11.505 -27.580 1.00 98.06 173 GLY A N 1
ATOM 1201 C CA . GLY A 1 173 ? 15.496 -10.841 -26.741 1.00 98.06 173 GLY A CA 1
ATOM 1202 C C . GLY A 1 173 ? 14.898 -9.927 -25.668 1.00 98.06 173 GLY A C 1
ATOM 1203 O O . GLY A 1 173 ? 13.763 -10.117 -25.227 1.00 98.06 173 GLY A O 1
ATOM 1204 N N . THR A 1 174 ? 15.663 -8.911 -25.271 1.00 98.69 174 THR A N 1
ATOM 1205 C CA . THR A 1 174 ? 15.261 -7.891 -24.292 1.00 98.69 174 THR A CA 1
ATOM 1206 C C . THR A 1 174 ? 15.403 -6.491 -24.882 1.00 98.69 174 THR A C 1
ATOM 1208 O O . THR A 1 174 ? 16.443 -6.159 -25.448 1.00 98.69 174 THR A O 1
ATOM 1211 N N . VAL A 1 175 ? 14.388 -5.645 -24.715 1.00 98.75 175 VAL A N 1
ATOM 1212 C CA . VAL A 1 175 ? 14.474 -4.205 -24.999 1.00 98.75 175 VAL A CA 1
ATOM 1213 C C . VAL A 1 175 ? 14.318 -3.433 -23.695 1.00 98.75 175 VAL A C 1
ATOM 1215 O O . VAL A 1 175 ? 13.288 -3.536 -23.035 1.00 98.75 175 VAL A O 1
ATOM 1218 N N . ASN A 1 176 ? 15.329 -2.645 -23.339 1.00 98.69 176 ASN A N 1
ATOM 1219 C CA . ASN A 1 176 ? 15.298 -1.724 -22.210 1.00 98.69 176 ASN A CA 1
ATOM 1220 C C . ASN A 1 176 ? 15.067 -0.300 -22.727 1.00 98.69 176 ASN A C 1
ATOM 1222 O O . ASN A 1 176 ? 15.932 0.275 -23.394 1.00 98.69 176 ASN A O 1
ATOM 1226 N N . LEU A 1 177 ? 13.905 0.264 -22.413 1.00 98.62 177 LEU A N 1
ATOM 1227 C CA . LEU A 1 177 ? 13.500 1.612 -22.795 1.00 98.62 177 LEU A CA 1
ATOM 1228 C C . LEU A 1 177 ? 13.832 2.587 -21.661 1.00 98.62 177 LEU A C 1
ATOM 1230 O O . LEU A 1 177 ? 13.160 2.608 -20.628 1.00 98.62 177 LEU A O 1
ATOM 1234 N N . GLY A 1 178 ? 14.903 3.354 -21.838 1.00 97.94 178 GLY A N 1
ATOM 1235 C CA . GLY A 1 178 ? 15.410 4.351 -20.899 1.00 97.94 178 GLY A CA 1
ATOM 1236 C C . GLY A 1 178 ? 15.384 5.773 -21.451 1.00 97.94 178 GLY A C 1
ATOM 1237 O O . GLY A 1 178 ? 14.930 6.025 -22.566 1.00 97.94 178 GLY A O 1
ATOM 1238 N N . GLY A 1 179 ? 15.898 6.712 -20.654 1.00 97.44 179 GLY A N 1
ATOM 1239 C CA . GLY A 1 179 ? 15.774 8.141 -20.951 1.00 97.44 179 GLY A CA 1
ATOM 1240 C C . GLY A 1 179 ? 14.353 8.661 -20.723 1.00 97.44 179 GLY A C 1
ATOM 1241 O O . GLY A 1 179 ? 13.566 8.023 -20.028 1.00 97.44 179 GLY A O 1
ATOM 1242 N N . THR A 1 180 ? 14.031 9.812 -21.309 1.00 97.25 180 THR A N 1
ATOM 1243 C CA . THR A 1 180 ? 12.669 10.371 -21.315 1.00 97.25 180 THR A CA 1
ATOM 1244 C C . THR A 1 180 ? 12.160 10.393 -22.747 1.00 97.25 180 THR A C 1
ATOM 1246 O O . THR A 1 180 ? 12.806 10.972 -23.624 1.00 97.25 180 THR A O 1
ATOM 1249 N N . PHE A 1 181 ? 11.023 9.751 -22.990 1.00 98.19 181 PHE A N 1
ATOM 1250 C CA . PHE A 1 181 ? 10.475 9.549 -24.327 1.00 98.19 181 PHE A CA 1
ATOM 1251 C C . PHE A 1 181 ? 8.941 9.528 -24.293 1.00 98.19 181 PHE A C 1
ATOM 1253 O O . PHE A 1 181 ? 8.336 9.451 -23.229 1.00 98.19 181 PHE A O 1
ATOM 1260 N N . THR A 1 182 ? 8.309 9.610 -25.461 1.00 98.25 182 THR A N 1
ATOM 1261 C CA . THR A 1 182 ? 6.852 9.542 -25.626 1.00 98.25 182 THR A CA 1
ATOM 1262 C C . THR A 1 182 ? 6.476 8.393 -26.552 1.00 98.25 182 THR A C 1
ATOM 1264 O O . THR A 1 182 ? 7.330 7.819 -27.233 1.00 98.25 182 THR A O 1
ATOM 1267 N N . GLN A 1 183 ? 5.185 8.077 -26.663 1.00 95.81 183 GLN A N 1
ATOM 1268 C CA . GLN A 1 183 ? 4.723 7.098 -27.656 1.00 95.81 183 GLN A CA 1
ATOM 1269 C C . GLN A 1 183 ? 5.085 7.513 -29.093 1.00 95.81 183 GLN A C 1
ATOM 1271 O O . GLN A 1 183 ? 5.443 6.677 -29.921 1.00 95.81 183 GLN A O 1
ATOM 1276 N N . ALA A 1 184 ? 5.067 8.819 -29.382 1.00 96.19 184 ALA A N 1
ATOM 1277 C CA . ALA A 1 184 ? 5.449 9.337 -30.691 1.00 96.19 184 ALA A CA 1
ATOM 1278 C C . ALA A 1 184 ? 6.945 9.134 -30.980 1.00 96.19 184 ALA A C 1
ATOM 1280 O O . ALA A 1 184 ? 7.306 8.826 -32.115 1.00 96.19 184 ALA A O 1
ATOM 1281 N N . THR A 1 185 ? 7.816 9.276 -29.974 1.00 97.19 185 THR A N 1
ATOM 1282 C CA . THR A 1 185 ? 9.255 9.026 -30.151 1.00 97.19 185 THR A CA 1
ATOM 1283 C C . THR A 1 185 ? 9.601 7.539 -30.103 1.00 97.19 185 THR A C 1
ATOM 1285 O O . THR A 1 185 ? 10.587 7.154 -30.725 1.00 97.19 185 THR A O 1
ATOM 1288 N N . LEU A 1 186 ? 8.800 6.695 -29.435 1.00 97.25 186 LEU A N 1
ATOM 1289 C CA . LEU A 1 186 ? 8.907 5.231 -29.522 1.00 97.25 186 LEU A CA 1
ATOM 1290 C C . LEU A 1 186 ? 8.642 4.724 -30.947 1.00 97.25 186 LEU A C 1
ATOM 1292 O O . LEU A 1 186 ? 9.235 3.726 -31.360 1.00 97.25 186 LEU A O 1
ATOM 1296 N N . GLY A 1 187 ? 7.817 5.439 -31.717 1.00 96.12 187 GLY A N 1
ATOM 1297 C CA . GLY A 1 187 ? 7.614 5.196 -33.142 1.00 96.12 187 GLY A CA 1
ATOM 1298 C C . GLY A 1 187 ? 7.081 3.792 -33.432 1.00 96.12 187 GLY A C 1
ATOM 1299 O O . GLY A 1 187 ? 6.240 3.264 -32.707 1.00 96.12 187 GLY A O 1
ATOM 1300 N N . SER A 1 188 ? 7.565 3.171 -34.510 1.00 96.38 188 SER A N 1
ATOM 1301 C CA . SER A 1 188 ? 7.164 1.805 -34.859 1.00 96.38 188 SER A CA 1
ATOM 1302 C C . SER A 1 188 ? 7.918 0.787 -34.003 1.00 96.38 188 SER A C 1
ATOM 1304 O O . SER A 1 188 ? 9.090 0.485 -34.254 1.00 96.38 188 SER A O 1
ATOM 1306 N N . PHE A 1 189 ? 7.235 0.254 -32.993 1.00 96.94 189 PHE A N 1
ATOM 1307 C CA . PHE A 1 189 ? 7.702 -0.848 -32.159 1.00 96.94 189 PHE A CA 1
ATOM 1308 C C . PHE A 1 189 ? 6.802 -2.068 -32.376 1.00 96.94 189 PHE A C 1
ATOM 1310 O O . PHE A 1 189 ? 5.584 -1.980 -32.250 1.00 96.94 189 PHE A O 1
ATOM 1317 N N . THR A 1 190 ? 7.395 -3.209 -32.721 1.00 95.44 190 THR A N 1
ATOM 1318 C CA . THR A 1 190 ? 6.664 -4.461 -32.971 1.00 95.44 190 THR A CA 1
ATOM 1319 C C . THR A 1 190 ? 7.222 -5.577 -32.111 1.00 95.44 190 THR A C 1
ATOM 1321 O O . THR A 1 190 ? 8.436 -5.681 -31.929 1.00 95.44 190 THR A O 1
ATOM 1324 N N . ARG A 1 191 ? 6.339 -6.434 -31.600 1.00 95.75 191 ARG A N 1
ATOM 1325 C CA . ARG A 1 191 ? 6.707 -7.523 -30.702 1.00 95.75 191 ARG A CA 1
ATOM 1326 C C . ARG A 1 191 ? 6.125 -8.846 -31.190 1.00 95.75 191 ARG A C 1
ATOM 1328 O O . ARG A 1 191 ? 4.947 -8.933 -31.515 1.00 95.75 191 ARG A O 1
ATOM 1335 N N . ALA A 1 192 ? 6.968 -9.874 -31.228 1.00 94.62 192 ALA A N 1
ATOM 1336 C CA . ALA A 1 192 ? 6.587 -11.270 -31.454 1.00 94.62 192 ALA A CA 1
ATOM 1337 C C . ALA A 1 192 ? 6.897 -12.171 -30.239 1.00 94.62 192 ALA A C 1
ATOM 1339 O O . ALA A 1 192 ? 6.462 -13.320 -30.199 1.00 94.62 192 ALA A O 1
ATOM 1340 N N . GLY A 1 193 ? 7.638 -11.652 -29.255 1.00 93.81 193 GLY A N 1
ATOM 1341 C CA . GLY A 1 193 ? 8.039 -12.333 -28.024 1.00 93.81 193 GLY A CA 1
ATOM 1342 C C . GLY A 1 193 ? 8.993 -11.458 -27.201 1.00 93.81 193 GLY A C 1
ATOM 1343 O O . GLY A 1 193 ? 8.910 -10.232 -27.265 1.00 93.81 193 GLY A O 1
ATOM 1344 N N . GLY A 1 194 ? 9.885 -12.064 -26.415 1.00 97.00 194 GLY A N 1
ATOM 1345 C CA . GLY A 1 194 ? 10.902 -11.345 -25.633 1.00 97.00 194 GLY A CA 1
ATOM 1346 C C . GLY A 1 194 ? 10.360 -10.518 -24.458 1.00 97.00 194 GLY A C 1
ATOM 1347 O O . GLY A 1 194 ? 9.180 -10.604 -24.111 1.00 97.00 194 GLY A O 1
ATOM 1348 N N . VAL A 1 195 ? 11.235 -9.722 -23.838 1.00 98.00 195 VAL A N 1
ATOM 1349 C CA . VAL A 1 195 ? 10.940 -8.875 -22.666 1.00 98.00 195 VAL A CA 1
ATOM 1350 C C . VAL A 1 195 ? 11.089 -7.395 -23.018 1.00 98.00 195 VAL A C 1
ATOM 1352 O O . VAL A 1 195 ? 12.073 -6.998 -23.643 1.00 98.00 195 VAL A O 1
ATOM 1355 N N . VAL A 1 196 ? 10.134 -6.574 -22.577 1.00 98.56 196 VAL A N 1
ATOM 1356 C CA . VAL A 1 196 ? 10.215 -5.108 -22.640 1.00 98.56 196 VAL A CA 1
ATOM 1357 C C . VAL A 1 196 ? 10.327 -4.573 -21.220 1.00 98.56 196 VAL A C 1
ATOM 1359 O O . VAL A 1 196 ? 9.428 -4.794 -20.414 1.00 98.56 196 VAL A O 1
ATOM 1362 N N . ASN A 1 197 ? 11.418 -3.873 -20.918 1.00 98.31 197 ASN A N 1
ATOM 1363 C CA . ASN A 1 197 ? 11.631 -3.217 -19.633 1.00 98.31 197 ASN A CA 1
ATOM 1364 C C . ASN A 1 197 ? 11.521 -1.702 -19.806 1.00 98.31 197 ASN A C 1
ATOM 1366 O O . ASN A 1 197 ? 12.274 -1.106 -20.576 1.00 98.31 197 ASN A O 1
ATOM 1370 N N . LEU A 1 198 ? 10.640 -1.069 -19.040 1.00 98.44 198 LEU A N 1
ATOM 1371 C CA . LEU A 1 198 ? 10.620 0.375 -18.860 1.00 98.44 198 LEU A CA 1
ATOM 1372 C C . LEU A 1 198 ? 11.580 0.743 -17.721 1.00 98.44 198 LEU A C 1
ATOM 1374 O O . LEU A 1 198 ? 11.294 0.484 -16.551 1.00 98.44 198 LEU A O 1
ATOM 1378 N N . ILE A 1 199 ? 12.730 1.315 -18.084 1.00 97.75 199 ILE A N 1
ATOM 1379 C CA . ILE A 1 199 ? 13.805 1.729 -17.161 1.00 97.75 199 ILE A CA 1
ATOM 1380 C C . ILE A 1 199 ? 13.985 3.258 -17.104 1.00 97.75 199 ILE A C 1
ATOM 1382 O O . ILE A 1 199 ? 14.810 3.752 -16.341 1.00 97.75 199 ILE A O 1
ATOM 1386 N N . GLY A 1 200 ? 13.261 4.002 -17.944 1.00 97.69 200 GLY A N 1
ATOM 1387 C CA . GLY A 1 200 ? 13.204 5.466 -17.971 1.00 97.69 200 GLY A CA 1
ATOM 1388 C C . GLY A 1 200 ? 11.767 5.971 -17.846 1.00 97.69 200 GLY A C 1
ATOM 1389 O O . GLY A 1 200 ? 10.896 5.233 -17.392 1.00 97.69 200 GLY A O 1
ATOM 1390 N N . THR A 1 201 ? 11.519 7.208 -18.266 1.00 98.50 201 THR A N 1
ATOM 1391 C CA . THR A 1 201 ? 10.194 7.840 -18.223 1.00 98.50 201 THR A CA 1
ATOM 1392 C C . THR A 1 201 ? 9.532 7.774 -19.596 1.00 98.50 201 THR A C 1
ATOM 1394 O O . THR A 1 201 ? 10.049 8.344 -20.561 1.00 98.50 201 THR A O 1
ATOM 1397 N N . LEU A 1 202 ? 8.377 7.112 -19.671 1.00 98.69 202 LEU A N 1
ATOM 1398 C CA . LEU A 1 202 ? 7.459 7.198 -20.801 1.00 98.69 202 LEU A CA 1
ATOM 1399 C C . LEU A 1 202 ? 6.343 8.189 -20.459 1.00 98.69 202 LEU A C 1
ATOM 1401 O O . LEU A 1 202 ? 5.462 7.893 -19.654 1.00 98.69 202 LEU A O 1
ATOM 1405 N N . ASP A 1 203 ? 6.397 9.354 -21.094 1.00 98.62 203 ASP A N 1
ATOM 1406 C CA . ASP A 1 203 ? 5.367 10.386 -21.018 1.00 98.62 203 ASP A CA 1
ATOM 1407 C C . ASP A 1 203 ? 4.307 10.134 -22.099 1.00 98.62 203 ASP A C 1
ATOM 1409 O O . ASP A 1 203 ? 4.594 10.112 -23.305 1.00 98.62 203 ASP A O 1
ATOM 1413 N N . LEU A 1 204 ? 3.078 9.873 -21.663 1.00 98.62 204 LEU A N 1
ATOM 1414 C CA . LEU A 1 204 ? 1.953 9.577 -22.539 1.00 98.62 204 LEU A CA 1
ATOM 1415 C C . LEU A 1 204 ? 1.282 10.851 -23.063 1.00 98.62 204 LEU A C 1
ATOM 1417 O O . LEU A 1 204 ? 0.549 10.746 -24.050 1.00 98.62 204 LEU A O 1
ATOM 1421 N N . LEU A 1 205 ? 1.560 12.028 -22.484 1.00 98.06 205 LEU A N 1
ATOM 1422 C CA . LEU A 1 205 ? 1.006 13.329 -22.879 1.00 98.06 205 LEU A CA 1
ATOM 1423 C C . LEU A 1 205 ? -0.532 13.325 -22.985 1.00 98.06 205 LEU A C 1
ATOM 1425 O O . LEU A 1 205 ? -1.113 13.807 -23.964 1.00 98.06 205 LEU A O 1
ATOM 1429 N N . GLY A 1 206 ? -1.191 12.696 -22.015 1.00 97.81 206 GLY A N 1
ATOM 1430 C CA . GLY A 1 206 ? -2.631 12.447 -21.954 1.00 97.81 206 GLY A CA 1
ATOM 1431 C C . GLY A 1 206 ? -3.128 11.292 -22.835 1.00 97.81 206 GLY A C 1
ATOM 1432 O O . GLY A 1 206 ? -4.334 11.060 -22.916 1.00 97.81 206 GLY A O 1
ATOM 1433 N N . GLY A 1 207 ? -2.235 10.584 -23.531 1.00 98.44 207 GLY A N 1
ATOM 1434 C CA . GLY A 1 207 ? -2.556 9.436 -24.382 1.00 98.44 207 GLY A CA 1
ATOM 1435 C C . GLY A 1 207 ? -2.741 8.123 -23.614 1.00 98.44 207 GLY A C 1
ATOM 1436 O O . GLY A 1 207 ? -2.643 8.069 -22.390 1.00 98.44 207 GLY A O 1
ATOM 1437 N N . THR A 1 208 ? -2.972 7.037 -24.356 1.00 98.44 208 THR A N 1
ATOM 1438 C CA . THR A 1 208 ? -3.180 5.691 -23.797 1.00 98.44 208 THR A CA 1
ATOM 1439 C C . THR A 1 208 ? -2.033 4.764 -24.176 1.00 98.44 208 THR A C 1
ATOM 1441 O O . THR A 1 208 ? -1.707 4.667 -25.358 1.00 98.44 208 THR A O 1
ATOM 1444 N N . LEU A 1 209 ? -1.439 4.078 -23.198 1.00 98.44 209 LEU A N 1
ATOM 1445 C CA . LEU A 1 209 ? -0.623 2.885 -23.417 1.00 98.44 209 LEU A CA 1
ATOM 1446 C C . LEU A 1 209 ? -1.522 1.656 -23.261 1.00 98.44 209 LEU A C 1
ATOM 1448 O O . LEU A 1 209 ? -1.936 1.335 -22.148 1.00 98.44 209 LEU A O 1
ATOM 1452 N N . THR A 1 210 ? -1.803 0.970 -24.366 1.00 98.12 210 THR A N 1
ATOM 1453 C CA . THR A 1 210 ? -2.590 -0.270 -24.362 1.00 98.12 210 THR A CA 1
ATOM 1454 C C . THR A 1 210 ? -1.660 -1.482 -24.317 1.00 98.12 210 THR A C 1
ATOM 1456 O O . THR A 1 210 ? -0.834 -1.680 -25.210 1.00 98.12 210 THR A O 1
ATOM 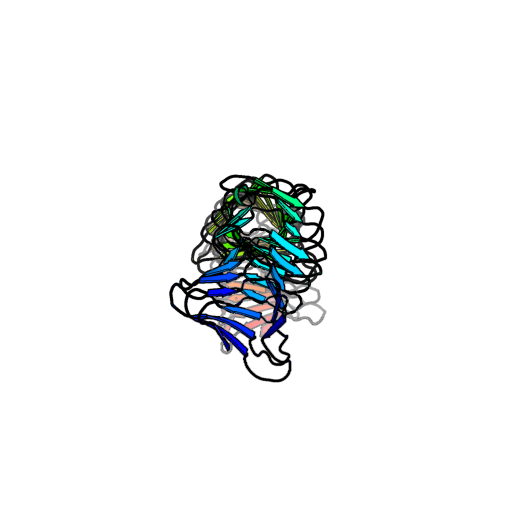1459 N N . LEU A 1 211 ? -1.805 -2.305 -23.280 1.00 98.12 211 LEU A N 1
ATOM 1460 C CA . LEU A 1 211 ? -1.140 -3.594 -23.128 1.00 98.12 211 LEU A CA 1
ATOM 1461 C C . LEU A 1 211 ? -2.117 -4.702 -23.524 1.00 98.12 211 LEU A C 1
ATOM 1463 O O . LEU A 1 211 ? -2.884 -5.204 -22.706 1.00 98.12 211 LEU A O 1
ATOM 1467 N N . ASP A 1 212 ? -2.089 -5.067 -24.805 1.00 96.62 212 ASP A N 1
ATOM 1468 C CA . ASP A 1 212 ? -2.887 -6.154 -25.370 1.00 96.62 212 ASP A CA 1
ATOM 1469 C C . ASP A 1 212 ? -2.032 -7.372 -25.758 1.00 96.62 212 ASP A C 1
ATOM 1471 O O . ASP A 1 212 ? -0.828 -7.419 -25.510 1.00 96.62 212 ASP A O 1
ATOM 1475 N N . ALA A 1 213 ? -2.627 -8.371 -26.415 1.00 94.31 213 ALA A N 1
ATOM 1476 C CA . ALA A 1 213 ? -1.896 -9.546 -26.895 1.00 94.31 213 ALA A CA 1
ATOM 1477 C C . ALA A 1 213 ? -0.746 -9.221 -27.878 1.00 94.31 213 ALA A C 1
ATOM 1479 O O . ALA A 1 213 ? 0.164 -10.034 -28.038 1.00 94.31 213 ALA A O 1
ATOM 1480 N N . SER A 1 214 ? -0.784 -8.067 -28.555 1.00 93.38 214 SER A N 1
ATOM 1481 C CA . SER A 1 214 ? 0.245 -7.629 -29.504 1.00 93.38 214 SER A CA 1
ATOM 1482 C C . SER A 1 214 ? 1.369 -6.840 -28.827 1.00 93.38 214 SER A C 1
ATOM 1484 O O . SER A 1 214 ? 2.543 -7.063 -29.127 1.00 93.38 214 SER A O 1
ATOM 1486 N N . ALA A 1 215 ? 1.032 -5.963 -27.878 1.00 95.25 215 ALA A N 1
ATOM 1487 C CA . ALA A 1 215 ? 1.999 -5.233 -27.064 1.00 95.25 215 ALA A CA 1
ATOM 1488 C C . ALA A 1 215 ? 2.676 -6.152 -26.033 1.00 95.25 215 ALA A C 1
ATOM 1490 O O . ALA A 1 215 ? 3.877 -6.014 -25.770 1.00 95.25 215 ALA A O 1
ATOM 1491 N N . GLY A 1 216 ? 1.914 -7.116 -25.506 1.00 96.75 216 GLY A N 1
ATOM 1492 C CA . GLY A 1 216 ? 2.261 -8.059 -24.447 1.00 96.75 216 GLY A CA 1
ATOM 1493 C C . GLY A 1 216 ? 2.631 -7.380 -23.125 1.00 96.75 216 GLY A C 1
ATOM 1494 O O . GLY A 1 216 ? 2.570 -6.160 -22.993 1.00 96.75 216 GLY A O 1
ATOM 1495 N N . ASP A 1 217 ? 3.088 -8.172 -22.152 1.00 97.50 217 ASP A N 1
ATOM 1496 C CA . ASP A 1 217 ? 3.448 -7.645 -20.831 1.00 97.50 217 ASP A CA 1
ATOM 1497 C C . ASP A 1 217 ? 4.669 -6.729 -20.887 1.00 97.50 217 ASP A C 1
ATOM 1499 O O . ASP A 1 217 ? 5.666 -7.051 -21.548 1.00 97.50 217 ASP A O 1
ATOM 1503 N N . TRP A 1 218 ? 4.613 -5.619 -20.158 1.00 97.94 218 TRP A N 1
ATOM 1504 C CA . TRP A 1 218 ? 5.741 -4.708 -19.968 1.00 97.94 218 TRP A CA 1
ATOM 1505 C C . TRP A 1 218 ? 6.221 -4.781 -18.529 1.00 97.94 218 TRP A C 1
ATOM 1507 O O . TRP A 1 218 ? 5.422 -4.829 -17.603 1.00 97.94 218 TRP A O 1
ATOM 1517 N N . VAL A 1 219 ? 7.531 -4.758 -18.317 1.00 97.88 219 VAL A N 1
ATOM 1518 C CA . VAL A 1 219 ? 8.123 -4.761 -16.981 1.00 97.88 219 VAL A CA 1
ATOM 1519 C C . VAL A 1 219 ? 8.434 -3.328 -16.567 1.00 97.88 219 VAL A C 1
ATOM 1521 O O . VAL A 1 219 ? 9.232 -2.650 -17.212 1.00 97.88 219 VAL A O 1
ATOM 1524 N N . LEU A 1 220 ? 7.853 -2.870 -15.461 1.00 97.75 220 LEU A N 1
ATOM 1525 C CA . LEU A 1 220 ? 8.203 -1.597 -14.838 1.00 97.75 220 LEU A CA 1
ATOM 1526 C C . LEU A 1 220 ? 9.448 -1.801 -13.959 1.00 97.75 220 LEU A C 1
ATOM 1528 O O . LEU A 1 220 ? 9.373 -2.198 -12.789 1.00 97.75 220 LEU A O 1
ATOM 1532 N N . ALA A 1 221 ? 10.614 -1.580 -14.565 1.00 96.31 221 ALA A N 1
ATOM 1533 C CA . ALA A 1 221 ? 11.931 -1.871 -14.011 1.00 96.31 221 ALA A CA 1
ATOM 1534 C C . ALA A 1 221 ? 12.610 -0.596 -13.482 1.00 96.31 221 ALA A C 1
ATOM 1536 O O . ALA A 1 221 ? 13.686 -0.212 -13.935 1.00 96.31 221 ALA A O 1
ATOM 1537 N N . GLY A 1 222 ? 11.963 0.072 -12.523 1.00 95.44 222 GLY A N 1
ATOM 1538 C CA . GLY A 1 222 ? 12.425 1.340 -11.944 1.00 95.44 222 GLY A CA 1
ATOM 1539 C C . GLY A 1 222 ? 12.128 2.579 -12.793 1.00 95.44 222 GLY A C 1
ATOM 1540 O O . GLY A 1 222 ? 12.481 3.679 -12.380 1.00 95.44 222 GLY A O 1
ATOM 1541 N N . GLY A 1 223 ? 11.496 2.406 -13.959 1.00 97.62 223 GLY A N 1
ATOM 1542 C CA . GLY A 1 223 ? 11.021 3.503 -14.796 1.00 97.62 223 GLY A CA 1
ATOM 1543 C C . GLY A 1 223 ? 9.728 4.154 -14.295 1.00 97.62 223 GLY A C 1
ATOM 1544 O O . GLY A 1 223 ? 9.209 3.837 -13.220 1.00 97.62 223 GLY A O 1
ATOM 1545 N N . GLU A 1 224 ? 9.201 5.057 -15.117 1.00 98.50 224 GLU A N 1
ATOM 1546 C CA . GLU A 1 224 ? 8.020 5.870 -14.838 1.00 98.50 224 GLU A CA 1
ATOM 1547 C C . GLU A 1 224 ? 7.057 5.885 -16.032 1.00 98.50 224 GLU A C 1
ATOM 1549 O O . GLU A 1 224 ? 7.478 6.122 -17.165 1.00 98.50 224 GLU A O 1
ATOM 1554 N N . LEU A 1 225 ? 5.768 5.663 -15.770 1.00 98.62 225 LEU A N 1
ATOM 1555 C CA . LEU A 1 225 ? 4.681 6.054 -16.671 1.00 98.62 225 LEU A CA 1
ATOM 1556 C C . LEU A 1 225 ? 4.119 7.393 -16.198 1.00 98.62 225 LEU A C 1
ATOM 1558 O O . LEU A 1 225 ? 3.800 7.538 -15.016 1.00 98.62 225 LEU A O 1
ATOM 1562 N N . LEU A 1 226 ? 4.007 8.352 -17.112 1.00 98.75 226 LEU A N 1
ATOM 1563 C CA . LEU A 1 226 ? 3.635 9.730 -16.806 1.00 98.75 226 LEU A CA 1
ATOM 1564 C C . LEU A 1 226 ? 2.475 10.203 -17.690 1.00 98.75 226 LEU A C 1
ATOM 1566 O O . LEU A 1 226 ? 2.496 9.972 -18.897 1.00 98.75 226 LEU A O 1
ATOM 1570 N N . ASP A 1 227 ? 1.522 10.907 -17.073 1.00 98.44 227 ASP A N 1
ATOM 1571 C CA . ASP A 1 227 ? 0.476 11.723 -17.706 1.00 98.44 227 ASP A CA 1
ATOM 1572 C C . ASP A 1 227 ? -0.337 10.977 -18.772 1.00 98.44 227 ASP A C 1
ATOM 1574 O O . ASP A 1 227 ? -0.177 11.210 -19.968 1.00 98.44 227 ASP A O 1
ATOM 1578 N N . GLY A 1 228 ? -1.222 10.064 -18.366 1.00 98.50 228 GLY A N 1
ATOM 1579 C CA . GLY A 1 228 ? -2.103 9.395 -19.324 1.00 98.50 228 GLY A CA 1
ATOM 1580 C C . GLY A 1 228 ? -2.860 8.187 -18.792 1.00 98.50 228 GLY A C 1
ATOM 1581 O O . GLY A 1 228 ? -3.080 8.026 -17.595 1.00 98.50 228 GLY A O 1
ATOM 1582 N N . THR A 1 229 ? -3.298 7.330 -19.715 1.00 98.81 229 THR A N 1
ATOM 1583 C CA . THR A 1 229 ? -4.070 6.119 -19.415 1.00 98.81 229 THR A CA 1
ATOM 1584 C C . THR A 1 229 ? -3.243 4.859 -19.653 1.00 98.81 229 THR A C 1
ATOM 1586 O O . THR A 1 229 ? -2.678 4.680 -20.729 1.00 98.81 229 THR A O 1
ATOM 1589 N N . LEU A 1 230 ? -3.214 3.955 -18.678 1.00 98.75 230 LEU A N 1
ATOM 1590 C CA . LEU A 1 230 ? -2.768 2.575 -18.853 1.00 98.75 230 LEU A CA 1
ATOM 1591 C C . LEU A 1 230 ? -3.998 1.686 -19.063 1.00 98.75 230 LEU A C 1
ATOM 1593 O O . LEU A 1 230 ? -4.836 1.571 -18.173 1.00 98.75 230 LEU A O 1
ATOM 1597 N N . GLU A 1 231 ? -4.098 1.054 -20.228 1.00 98.62 231 GLU A N 1
ATOM 1598 C CA . GLU A 1 231 ? -5.160 0.099 -20.551 1.00 98.62 231 GLU A CA 1
ATOM 1599 C C . GLU A 1 231 ? -4.585 -1.319 -20.570 1.00 98.62 231 GLU A C 1
ATOM 1601 O O . GLU A 1 231 ? -3.769 -1.645 -21.430 1.00 98.62 231 GLU A O 1
ATOM 1606 N N . MET A 1 232 ? -5.001 -2.169 -19.631 1.00 98.38 232 MET A N 1
ATOM 1607 C CA . MET A 1 232 ? -4.652 -3.596 -19.622 1.00 98.38 232 MET A CA 1
ATOM 1608 C C . MET A 1 232 ? -5.753 -4.387 -20.329 1.00 98.38 232 MET A C 1
ATOM 1610 O O . MET A 1 232 ? -6.911 -4.304 -19.942 1.00 98.38 232 MET A O 1
ATOM 1614 N N . ASN A 1 233 ? -5.423 -5.113 -21.396 1.00 97.12 233 ASN A N 1
ATOM 1615 C CA . ASN A 1 233 ? -6.402 -5.818 -22.234 1.00 97.12 233 ASN A CA 1
ATOM 1616 C C . ASN A 1 233 ? -5.848 -7.172 -22.705 1.00 97.12 233 ASN A C 1
ATOM 1618 O O . ASN A 1 233 ? -5.533 -7.389 -23.878 1.00 97.12 233 ASN A O 1
ATOM 1622 N N . GLY A 1 234 ? -5.668 -8.085 -21.756 1.00 95.50 234 GLY A N 1
ATOM 1623 C CA . GLY A 1 234 ? -5.049 -9.395 -21.947 1.00 95.50 234 GLY A CA 1
ATOM 1624 C C . GLY A 1 234 ? -3.537 -9.432 -21.710 1.00 95.50 234 GLY A C 1
ATOM 1625 O O . GLY A 1 234 ? -2.968 -10.524 -21.694 1.00 95.50 234 GLY A O 1
ATOM 1626 N N . ALA A 1 235 ? -2.893 -8.282 -21.498 1.00 97.50 235 ALA A N 1
ATOM 1627 C CA . ALA A 1 235 ? -1.520 -8.169 -21.016 1.00 97.50 235 ALA A CA 1
ATOM 1628 C C . ALA A 1 235 ? -1.420 -7.127 -19.890 1.00 97.50 235 ALA A C 1
ATOM 1630 O O . ALA A 1 235 ? -2.314 -6.300 -19.713 1.00 97.50 235 ALA A O 1
ATOM 1631 N N . THR A 1 236 ? -0.340 -7.179 -19.106 1.00 97.62 236 THR A N 1
ATOM 1632 C CA . THR A 1 236 ? -0.214 -6.402 -17.865 1.00 97.62 236 THR A CA 1
ATOM 1633 C C . THR A 1 236 ? 1.120 -5.671 -17.719 1.00 97.62 236 THR A C 1
ATOM 1635 O O . THR A 1 236 ? 2.127 -5.991 -18.359 1.00 97.62 236 THR A O 1
ATOM 1638 N N . LEU A 1 237 ? 1.132 -4.672 -16.836 1.00 98.19 237 LEU A N 1
ATOM 1639 C CA . LEU A 1 237 ? 2.345 -4.001 -16.392 1.00 98.19 237 LEU A CA 1
ATOM 1640 C C . LEU A 1 237 ? 2.902 -4.732 -15.162 1.00 98.19 237 LEU A C 1
ATOM 1642 O O . LEU A 1 237 ? 2.263 -4.783 -14.121 1.00 98.19 237 LEU A O 1
ATOM 1646 N N . ILE A 1 238 ? 4.107 -5.283 -15.238 1.00 96.31 238 ILE A N 1
ATOM 1647 C CA . ILE A 1 238 ? 4.706 -6.085 -14.167 1.00 96.31 238 ILE A CA 1
ATOM 1648 C C . ILE A 1 238 ? 5.718 -5.233 -13.391 1.00 96.31 238 ILE A C 1
ATOM 1650 O O . ILE A 1 238 ? 6.818 -4.989 -13.892 1.00 96.31 238 ILE A O 1
ATOM 1654 N N . PRO A 1 239 ? 5.423 -4.798 -12.157 1.00 95.25 239 PRO A N 1
ATOM 1655 C CA . PRO A 1 239 ? 6.390 -4.063 -11.355 1.00 95.25 239 PRO A CA 1
ATOM 1656 C C . PRO A 1 239 ? 7.463 -4.991 -10.788 1.00 95.25 239 PRO A C 1
ATOM 1658 O O . PRO A 1 239 ? 7.163 -5.978 -10.114 1.00 95.25 239 PRO A O 1
ATOM 1661 N N . THR A 1 240 ? 8.736 -4.664 -11.024 1.00 87.88 240 THR A N 1
ATOM 1662 C CA . THR A 1 240 ? 9.868 -5.445 -10.491 1.00 87.88 240 THR A CA 1
ATOM 1663 C C . THR A 1 240 ? 10.758 -4.671 -9.527 1.00 87.88 240 THR A C 1
ATOM 1665 O O . THR A 1 240 ? 11.370 -5.298 -8.662 1.00 87.88 240 THR A O 1
ATOM 1668 N N . ALA A 1 241 ? 10.822 -3.343 -9.651 1.00 73.25 241 ALA A N 1
ATOM 1669 C CA . ALA A 1 241 ? 11.613 -2.455 -8.799 1.00 73.25 241 ALA A CA 1
ATOM 1670 C C . ALA A 1 241 ? 11.015 -1.043 -8.812 1.00 73.25 241 ALA A C 1
ATOM 1672 O O . ALA A 1 241 ? 10.795 -0.549 -9.911 1.00 73.25 241 ALA A O 1
ATOM 1673 N N . SER A 1 242 ? 10.784 -0.435 -7.637 1.00 81.62 242 SER A N 1
ATOM 1674 C CA . SER A 1 242 ? 10.436 0.978 -7.348 1.00 81.62 242 SER A CA 1
ATOM 1675 C C . SER A 1 242 ? 9.873 1.803 -8.512 1.00 81.62 242 SER A C 1
ATOM 1677 O O . SER A 1 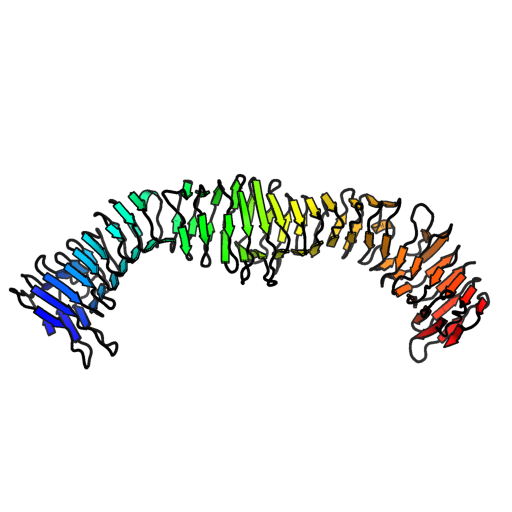242 ? 10.340 2.909 -8.780 1.00 81.62 242 SER A O 1
ATOM 1679 N N . GLY A 1 243 ? 8.905 1.243 -9.231 1.00 95.62 243 GLY A N 1
ATOM 1680 C CA . GLY A 1 243 ? 8.364 1.834 -10.443 1.00 95.62 243 GLY A CA 1
ATOM 1681 C C . GLY A 1 243 ? 7.398 2.954 -10.105 1.00 95.62 243 GLY A C 1
ATOM 1682 O O . GLY A 1 243 ? 6.755 2.900 -9.057 1.00 95.62 243 GLY A O 1
ATOM 1683 N N . ARG A 1 244 ? 7.295 3.956 -10.975 1.00 98.00 244 ARG A N 1
ATOM 1684 C CA . ARG A 1 244 ? 6.477 5.148 -10.730 1.00 98.00 244 ARG A CA 1
ATOM 1685 C C . ARG A 1 244 ? 5.328 5.248 -11.727 1.00 98.00 244 ARG A C 1
ATOM 1687 O O . ARG A 1 244 ? 5.531 5.060 -12.923 1.00 98.00 244 ARG A O 1
ATOM 1694 N N . LEU A 1 245 ? 4.133 5.544 -11.233 1.00 98.56 245 LEU A N 1
ATOM 1695 C CA . LEU A 1 245 ? 2.986 5.962 -12.033 1.00 98.56 245 LEU A CA 1
ATOM 1696 C C . LEU A 1 245 ? 2.601 7.369 -11.576 1.00 98.56 245 LEU A C 1
ATOM 1698 O O . LEU A 1 245 ? 2.211 7.556 -10.423 1.00 98.56 245 LEU A O 1
ATOM 1702 N N . THR A 1 246 ? 2.716 8.343 -12.472 1.00 98.69 246 THR A N 1
ATOM 1703 C CA . THR A 1 246 ? 2.512 9.759 -12.158 1.00 98.69 246 THR A CA 1
ATOM 1704 C C . THR A 1 246 ? 1.361 10.320 -12.985 1.00 98.69 246 THR A C 1
ATOM 1706 O O . THR A 1 246 ? 1.446 10.322 -14.211 1.00 98.69 246 THR A O 1
ATOM 1709 N N . ALA A 1 247 ? 0.308 10.820 -12.328 1.00 98.25 247 ALA A N 1
ATOM 1710 C CA . ALA A 1 247 ? -0.898 11.350 -12.978 1.00 98.25 247 ALA A CA 1
ATOM 1711 C C . ALA A 1 247 ? -1.515 10.349 -13.976 1.00 98.25 247 ALA A C 1
ATOM 1713 O O . ALA A 1 247 ? -1.656 10.625 -15.169 1.00 98.25 247 ALA A O 1
ATOM 1714 N N . MET A 1 248 ? -1.834 9.151 -13.478 1.00 98.69 248 MET A N 1
ATOM 1715 C CA . MET A 1 248 ? -2.288 8.032 -14.303 1.00 98.69 248 MET A CA 1
ATOM 1716 C C . MET A 1 248 ? -3.761 7.689 -14.069 1.00 98.69 248 MET A C 1
ATOM 1718 O O . MET A 1 248 ? -4.234 7.659 -12.933 1.00 98.69 248 MET A O 1
ATOM 1722 N N . THR A 1 249 ? -4.450 7.322 -15.149 1.00 98.75 249 THR A N 1
ATOM 1723 C CA . THR A 1 249 ? -5.711 6.570 -15.113 1.00 98.75 249 THR A CA 1
ATOM 1724 C C . THR A 1 249 ? -5.448 5.114 -15.500 1.00 98.75 249 THR A C 1
ATOM 1726 O O . THR A 1 249 ? -4.717 4.857 -16.455 1.00 98.75 249 THR A O 1
ATOM 1729 N N . ILE A 1 250 ? -6.046 4.152 -14.798 1.00 98.75 250 ILE A N 1
ATOM 1730 C CA . ILE A 1 250 ? -5.955 2.723 -15.132 1.00 98.75 250 ILE A CA 1
ATOM 1731 C C . ILE A 1 250 ? -7.330 2.199 -15.543 1.00 98.75 250 ILE A C 1
ATOM 1733 O O . ILE A 1 250 ? -8.322 2.411 -14.841 1.00 98.75 250 ILE A O 1
ATOM 1737 N N . VAL A 1 251 ? -7.378 1.513 -16.687 1.00 98.69 251 VAL A N 1
ATOM 1738 C CA . VAL A 1 251 ? -8.596 0.940 -17.276 1.00 98.69 251 VAL A CA 1
ATOM 1739 C C . VAL A 1 251 ? -8.351 -0.491 -17.770 1.00 98.69 251 VAL A C 1
ATOM 1741 O O . VAL A 1 251 ? -7.206 -0.888 -17.998 1.00 98.69 251 VAL A O 1
ATOM 1744 N N . GLY A 1 252 ? -9.432 -1.239 -17.996 1.00 98.06 252 GLY A N 1
ATOM 1745 C CA . GLY A 1 252 ? -9.382 -2.581 -18.578 1.00 98.06 252 GLY A CA 1
ATOM 1746 C C . GLY A 1 252 ? -9.393 -3.693 -17.528 1.00 98.06 252 GLY A C 1
ATOM 1747 O O . GLY A 1 252 ? -10.221 -3.664 -16.623 1.00 98.06 252 GLY A O 1
ATOM 1748 N N . ASP A 1 253 ? -8.524 -4.685 -17.694 1.00 98.25 253 ASP A N 1
ATOM 1749 C CA . ASP A 1 253 ? -8.398 -5.847 -16.814 1.00 98.25 253 ASP A CA 1
ATOM 1750 C C . ASP A 1 253 ? -7.781 -5.494 -15.448 1.00 98.25 253 ASP A C 1
ATOM 1752 O O . ASP A 1 253 ? -7.055 -4.506 -15.302 1.00 98.25 253 ASP A O 1
ATOM 1756 N N . ASP A 1 254 ? -8.022 -6.357 -14.456 1.00 97.81 254 ASP A N 1
ATOM 1757 C CA . ASP A 1 254 ? -7.474 -6.231 -13.103 1.00 97.81 254 ASP A CA 1
ATOM 1758 C C . ASP A 1 254 ? -5.940 -6.243 -13.085 1.00 97.81 254 ASP A C 1
ATOM 1760 O O . ASP A 1 254 ? -5.274 -7.026 -13.773 1.00 97.81 254 ASP A O 1
ATOM 1764 N N . TRP A 1 255 ? -5.365 -5.417 -12.212 1.00 98.12 255 TRP A N 1
ATOM 1765 C CA . TRP A 1 255 ? -3.925 -5.286 -12.070 1.00 98.12 255 TRP A CA 1
ATOM 1766 C C . TRP A 1 255 ? -3.384 -6.047 -10.864 1.00 98.12 255 TRP A C 1
ATOM 1768 O O . TRP A 1 255 ? -3.503 -5.608 -9.720 1.00 98.12 255 TRP A O 1
ATOM 1778 N N . ALA A 1 256 ? -2.714 -7.172 -11.103 1.00 96.56 256 ALA A N 1
ATOM 1779 C CA . ALA A 1 256 ? -2.033 -7.904 -10.042 1.00 96.56 256 ALA A CA 1
ATOM 1780 C C . ALA A 1 256 ? -0.632 -7.336 -9.765 1.00 96.56 256 ALA A C 1
ATOM 1782 O O . ALA A 1 256 ? 0.242 -7.342 -10.631 1.00 96.56 256 ALA A O 1
ATOM 1783 N N . ILE A 1 257 ? -0.389 -6.934 -8.517 1.00 96.94 257 ILE A N 1
ATOM 1784 C CA . ILE A 1 257 ? 0.925 -6.562 -7.988 1.00 96.94 257 ILE A CA 1
ATOM 1785 C C . ILE A 1 257 ? 1.448 -7.746 -7.162 1.00 96.94 257 ILE A C 1
ATOM 1787 O O . ILE A 1 257 ? 0.966 -7.963 -6.047 1.00 96.94 257 ILE A O 1
ATOM 1791 N N . PRO A 1 258 ? 2.415 -8.538 -7.666 1.00 94.75 258 PRO A N 1
ATOM 1792 C CA . PRO A 1 258 ? 2.829 -9.774 -7.005 1.00 94.75 258 PRO A CA 1
ATOM 1793 C C . PRO A 1 258 ? 3.493 -9.558 -5.641 1.00 94.75 258 PRO A C 1
ATOM 1795 O O . PRO A 1 258 ? 3.999 -8.476 -5.333 1.00 94.75 258 PRO A O 1
ATOM 1798 N N . ALA A 1 259 ? 3.573 -10.634 -4.851 1.00 95.50 259 ALA A N 1
ATOM 1799 C CA . ALA A 1 259 ? 4.292 -10.624 -3.580 1.00 95.50 259 ALA A CA 1
ATOM 1800 C C . ALA A 1 259 ? 5.746 -10.138 -3.741 1.00 95.50 259 ALA A C 1
ATOM 1802 O O . ALA A 1 259 ? 6.436 -10.479 -4.705 1.00 95.50 259 ALA A O 1
ATOM 1803 N N . GLY A 1 260 ? 6.214 -9.326 -2.789 1.00 94.88 260 GLY A N 1
ATOM 1804 C CA . GLY A 1 260 ? 7.575 -8.782 -2.797 1.00 94.88 260 GLY A CA 1
ATOM 1805 C C . GLY A 1 260 ? 7.799 -7.606 -3.751 1.00 94.88 260 GLY A C 1
ATOM 1806 O O . GLY A 1 260 ? 8.951 -7.214 -3.951 1.00 94.88 260 GLY A O 1
ATOM 1807 N N . ARG A 1 261 ? 6.743 -7.052 -4.360 1.00 95.75 261 ARG A N 1
ATOM 1808 C CA . ARG A 1 261 ? 6.833 -5.921 -5.296 1.00 95.75 261 ARG A CA 1
ATOM 1809 C C . ARG A 1 261 ? 6.310 -4.622 -4.700 1.00 95.75 261 ARG A C 1
ATOM 1811 O O . ARG A 1 261 ? 5.559 -4.608 -3.725 1.00 95.75 261 ARG A O 1
ATOM 1818 N N . ASN A 1 262 ? 6.729 -3.516 -5.303 1.00 95.81 262 ASN A N 1
ATOM 1819 C CA . ASN A 1 262 ? 6.239 -2.195 -4.958 1.00 95.81 262 ASN A CA 1
ATOM 1820 C C . ASN A 1 262 ? 6.046 -1.312 -6.194 1.00 95.81 262 ASN A C 1
ATOM 1822 O O . ASN A 1 262 ? 6.682 -1.522 -7.229 1.00 95.81 262 ASN A O 1
ATOM 1826 N N . VAL A 1 263 ? 5.145 -0.344 -6.052 1.00 97.44 263 VAL A N 1
ATOM 1827 C CA . VAL A 1 263 ? 4.861 0.716 -7.025 1.00 97.44 263 VAL A CA 1
ATOM 1828 C C . VAL A 1 263 ? 4.639 2.009 -6.254 1.00 97.44 263 VAL A C 1
ATOM 1830 O O . VAL A 1 263 ? 4.027 1.987 -5.186 1.00 97.44 263 VAL A O 1
ATOM 1833 N N . THR A 1 264 ? 5.138 3.117 -6.788 1.00 98.06 264 THR A N 1
ATOM 1834 C CA . THR A 1 264 ? 4.930 4.462 -6.260 1.00 98.06 264 THR A CA 1
ATOM 1835 C C . THR A 1 264 ? 3.982 5.237 -7.158 1.00 98.06 264 THR A C 1
ATOM 1837 O O . THR A 1 264 ? 4.184 5.308 -8.367 1.00 98.06 264 THR A O 1
ATOM 1840 N N . PHE A 1 265 ? 2.969 5.837 -6.549 1.00 98.25 265 PHE A N 1
ATOM 1841 C CA . PHE A 1 265 ? 2.012 6.723 -7.187 1.00 98.25 265 PHE A CA 1
ATOM 1842 C C . PHE A 1 265 ? 2.290 8.168 -6.802 1.00 98.25 265 PHE A C 1
ATOM 1844 O O . PHE A 1 265 ? 2.491 8.486 -5.623 1.00 98.25 265 PHE A O 1
ATOM 1851 N N . GLU A 1 266 ? 2.253 9.037 -7.803 1.00 97.94 266 GLU A N 1
ATOM 1852 C CA . GLU A 1 266 ? 2.410 10.479 -7.659 1.00 97.94 266 GLU A CA 1
ATOM 1853 C C . GLU A 1 266 ? 1.361 11.228 -8.473 1.00 97.94 266 GLU A C 1
ATOM 1855 O O . GLU A 1 266 ? 0.883 10.759 -9.499 1.00 97.94 266 GLU A O 1
ATOM 1860 N N . SER A 1 267 ? 1.028 12.436 -8.028 1.00 96.81 267 SER A N 1
ATOM 1861 C CA . SER A 1 267 ? 0.085 13.336 -8.711 1.00 96.81 267 SER A CA 1
ATOM 1862 C C . SER A 1 267 ? -1.285 12.713 -9.066 1.00 96.81 267 SER A C 1
ATOM 1864 O O . SER A 1 267 ? -1.896 13.095 -10.058 1.00 96.81 267 SER A O 1
ATOM 1866 N N . GLY A 1 268 ? -1.780 11.793 -8.241 1.00 93.44 268 GLY A N 1
ATOM 1867 C CA . GLY A 1 268 ? -3.085 11.142 -8.317 1.00 93.44 268 GLY A CA 1
ATOM 1868 C C . GLY A 1 268 ? -3.053 9.786 -9.021 1.00 93.44 268 GLY A C 1
ATOM 1869 O O . GLY A 1 268 ? -2.169 9.499 -9.829 1.00 93.44 268 GLY A O 1
ATOM 1870 N N . LEU A 1 269 ? -4.042 8.952 -8.704 1.00 98.44 269 LEU A N 1
ATOM 1871 C CA . LEU A 1 269 ? -4.339 7.712 -9.414 1.00 98.44 269 LEU A CA 1
ATOM 1872 C C . LEU A 1 269 ? -5.851 7.599 -9.575 1.00 98.44 269 LEU A C 1
ATOM 1874 O O . LEU A 1 269 ? -6.552 7.540 -8.567 1.00 98.44 269 LEU A O 1
ATOM 1878 N N . ASP A 1 270 ? -6.326 7.491 -10.812 1.00 98.56 270 ASP A N 1
ATOM 1879 C CA . ASP A 1 270 ? -7.736 7.236 -11.103 1.00 98.56 270 ASP A CA 1
ATOM 1880 C C . ASP A 1 270 ? -7.940 5.801 -11.598 1.00 98.56 270 ASP A C 1
ATOM 1882 O O . ASP A 1 270 ? -7.258 5.341 -12.515 1.00 98.56 270 ASP A O 1
ATOM 1886 N N . LEU A 1 271 ? -8.912 5.092 -11.026 1.00 98.69 271 LEU A N 1
ATOM 1887 C CA . LEU A 1 271 ? -9.347 3.778 -11.507 1.00 98.69 271 LEU A CA 1
ATOM 1888 C C . LEU A 1 271 ? -10.632 3.918 -12.333 1.00 98.69 271 LEU A C 1
ATOM 1890 O O . LEU A 1 271 ? -11.520 4.699 -11.989 1.00 98.69 271 LEU A O 1
ATOM 1894 N N . SER A 1 272 ? -10.768 3.152 -13.419 1.00 98.06 272 SER A N 1
ATOM 1895 C CA . SER A 1 272 ? -12.006 3.092 -14.213 1.00 98.06 272 SER A CA 1
ATOM 1896 C C . SER A 1 272 ? -12.538 1.664 -14.324 1.00 98.06 272 SER A C 1
ATOM 1898 O O . SER A 1 272 ? -12.458 1.012 -15.361 1.00 98.06 272 SER A O 1
ATOM 1900 N N . GLY A 1 273 ? -13.079 1.181 -13.210 1.00 97.00 273 GLY A N 1
ATOM 1901 C CA . GLY A 1 273 ? -13.663 -0.147 -13.053 1.00 97.00 273 GLY A CA 1
ATOM 1902 C C . GLY A 1 273 ? -12.634 -1.260 -12.873 1.00 97.00 273 GLY A C 1
ATOM 1903 O O . GLY A 1 273 ? -12.972 -2.405 -13.140 1.00 97.00 273 GLY A O 1
ATOM 1904 N N . VAL A 1 274 ? -11.407 -0.920 -12.465 1.00 98.12 274 VAL A N 1
ATOM 1905 C CA . VAL A 1 274 ? -10.279 -1.854 -12.326 1.00 98.12 274 VAL A CA 1
ATOM 1906 C C . VAL A 1 274 ? -10.029 -2.181 -10.859 1.00 98.12 274 VAL A C 1
ATOM 1908 O O . VAL A 1 274 ? -10.022 -1.270 -10.024 1.00 98.12 274 VAL A O 1
ATOM 1911 N N . ASP A 1 275 ? -9.723 -3.446 -10.570 1.00 98.38 275 ASP A N 1
ATOM 1912 C CA . ASP A 1 275 ? -9.186 -3.858 -9.276 1.00 98.38 275 ASP A CA 1
ATOM 1913 C C . ASP A 1 275 ? -7.649 -3.873 -9.313 1.00 98.38 275 ASP A C 1
ATOM 1915 O O . ASP A 1 275 ? -7.035 -4.501 -10.175 1.00 98.38 275 ASP A O 1
ATOM 1919 N N . ILE A 1 276 ? -6.995 -3.238 -8.338 1.00 98.56 276 ILE A N 1
ATOM 1920 C CA . ILE A 1 276 ? -5.576 -3.472 -8.047 1.00 98.56 276 ILE A CA 1
ATOM 1921 C C . ILE A 1 276 ? -5.482 -4.558 -6.976 1.00 98.56 276 ILE A C 1
ATOM 1923 O O . ILE A 1 276 ? -5.762 -4.327 -5.797 1.00 98.56 276 ILE A O 1
ATOM 1927 N N . VAL A 1 277 ? -5.033 -5.744 -7.376 1.00 98.19 277 VAL A N 1
ATOM 1928 C CA . VAL A 1 277 ? -4.836 -6.895 -6.492 1.00 98.19 277 VAL A CA 1
ATOM 1929 C C . VAL A 1 277 ? -3.433 -6.848 -5.896 1.00 98.19 277 VAL A C 1
ATOM 1931 O O . VAL A 1 277 ? -2.429 -6.981 -6.593 1.00 98.19 277 VAL A O 1
ATOM 1934 N N . VAL A 1 278 ? -3.348 -6.669 -4.582 1.00 98.12 278 VAL A N 1
ATOM 1935 C CA . VAL A 1 278 ? -2.094 -6.445 -3.861 1.00 98.12 278 VAL A CA 1
ATOM 1936 C C . VAL A 1 278 ? -1.635 -7.733 -3.184 1.00 98.12 278 VAL A C 1
ATOM 1938 O O . VAL A 1 278 ? -2.210 -8.188 -2.193 1.00 98.12 278 VAL A O 1
ATOM 1941 N N . GLY A 1 279 ? -0.533 -8.288 -3.679 1.00 95.25 279 GLY A N 1
ATOM 1942 C CA . GLY A 1 279 ? 0.176 -9.431 -3.118 1.00 95.25 279 GLY A CA 1
ATOM 1943 C C . GLY A 1 279 ? -0.233 -10.774 -3.717 1.00 95.25 279 GLY A C 1
ATOM 1944 O O . GLY A 1 279 ? -0.781 -10.870 -4.808 1.00 95.25 279 GLY A O 1
ATOM 1945 N N . GLY A 1 280 ? 0.105 -11.847 -3.005 1.00 93.31 280 GLY A N 1
ATOM 1946 C CA . GLY A 1 280 ? -0.183 -13.216 -3.424 1.00 93.31 280 GLY A CA 1
ATOM 1947 C C . GLY A 1 280 ? 0.229 -14.232 -2.356 1.00 93.31 280 GLY A C 1
ATOM 1948 O O . GLY A 1 280 ? 0.527 -13.833 -1.225 1.00 93.31 280 GLY A O 1
ATOM 1949 N N . PRO A 1 281 ? 0.242 -15.536 -2.679 1.00 94.12 281 PRO A N 1
ATOM 1950 C CA . PRO A 1 281 ? 0.640 -16.584 -1.736 1.00 94.12 281 PRO A CA 1
ATOM 1951 C C . PRO A 1 281 ? 2.153 -16.614 -1.461 1.00 94.12 281 PRO A C 1
ATOM 1953 O O . PRO A 1 281 ? 2.577 -17.197 -0.462 1.00 94.12 281 PRO A O 1
ATOM 1956 N N . ASP A 1 282 ? 2.950 -16.000 -2.336 1.00 95.44 282 ASP A N 1
ATOM 1957 C CA . ASP A 1 282 ? 4.409 -16.031 -2.292 1.00 95.44 282 ASP A CA 1
ATOM 1958 C C . ASP A 1 282 ? 5.006 -15.101 -1.220 1.00 95.44 282 ASP A C 1
ATOM 1960 O O . ASP A 1 282 ? 4.321 -14.322 -0.551 1.00 95.44 282 ASP A O 1
ATOM 1964 N N . ALA A 1 283 ? 6.321 -15.211 -1.028 1.00 95.50 283 ALA A N 1
ATOM 1965 C CA . ALA A 1 283 ? 7.045 -14.453 -0.019 1.00 95.50 283 ALA A CA 1
ATOM 1966 C C . ALA A 1 283 ? 7.275 -12.986 -0.419 1.00 95.50 283 ALA A C 1
ATOM 1968 O O . ALA A 1 283 ? 7.582 -12.679 -1.568 1.00 95.50 283 ALA A O 1
ATOM 1969 N N . GLY A 1 284 ? 7.241 -12.099 0.578 1.00 95.62 284 GLY A N 1
ATOM 1970 C CA . GLY A 1 284 ? 7.624 -10.695 0.447 1.00 95.62 284 GLY A CA 1
ATOM 1971 C C . GLY A 1 284 ? 6.473 -9.718 0.671 1.00 95.62 284 GLY A C 1
ATOM 1972 O O . GLY A 1 284 ? 5.323 -9.964 0.311 1.00 95.62 284 GLY A O 1
ATOM 1973 N N . HIS A 1 285 ? 6.800 -8.573 1.270 1.00 95.56 285 HIS A N 1
ATOM 1974 C CA . HIS A 1 285 ? 5.848 -7.479 1.438 1.00 95.56 285 HIS A CA 1
ATOM 1975 C C . HIS A 1 285 ? 5.468 -6.881 0.088 1.00 95.56 285 HIS A C 1
ATOM 1977 O O . HIS A 1 285 ? 6.333 -6.702 -0.767 1.00 95.56 285 HIS A O 1
ATOM 1983 N N . THR A 1 286 ? 4.189 -6.556 -0.078 1.00 96.94 286 THR A N 1
ATOM 1984 C CA . THR A 1 286 ? 3.698 -5.859 -1.275 1.00 96.94 286 THR A CA 1
ATOM 1985 C C . THR A 1 286 ? 3.231 -4.475 -0.882 1.00 96.94 286 THR A C 1
ATOM 1987 O O . THR A 1 286 ? 2.488 -4.345 0.093 1.00 96.94 286 THR A O 1
ATOM 1990 N N . ILE A 1 287 ? 3.709 -3.443 -1.572 1.00 97.19 287 ILE A N 1
ATOM 1991 C CA . ILE A 1 287 ? 3.529 -2.060 -1.121 1.00 97.19 287 ILE A CA 1
ATOM 1992 C C . ILE A 1 287 ? 3.085 -1.171 -2.277 1.00 97.19 287 ILE A C 1
ATOM 1994 O O . ILE A 1 287 ? 3.783 -1.061 -3.282 1.00 97.19 287 ILE A O 1
ATOM 1998 N N . LEU A 1 288 ? 1.953 -0.497 -2.091 1.00 98.00 288 LEU A N 1
ATOM 1999 C CA . LEU A 1 288 ? 1.551 0.650 -2.895 1.00 98.00 288 LEU A CA 1
ATOM 2000 C C . LEU A 1 288 ? 1.962 1.916 -2.144 1.00 98.00 288 LEU A C 1
ATOM 2002 O O . LEU A 1 288 ? 1.413 2.207 -1.079 1.00 98.00 288 LEU A O 1
ATOM 2006 N N . TYR A 1 289 ? 2.947 2.640 -2.661 1.00 97.75 289 TYR A N 1
ATOM 2007 C CA . TYR A 1 289 ? 3.368 3.918 -2.102 1.00 97.75 289 TYR A CA 1
ATOM 2008 C C . TYR A 1 289 ? 2.564 5.055 -2.722 1.00 97.75 289 TYR A C 1
ATOM 2010 O O . TYR A 1 289 ? 2.429 5.111 -3.937 1.00 97.75 289 TYR A O 1
ATOM 2018 N N . PHE A 1 290 ? 2.092 5.987 -1.905 1.00 98.00 290 PHE A N 1
ATOM 2019 C CA . PHE A 1 290 ? 1.530 7.259 -2.357 1.00 98.00 290 PHE A CA 1
ATOM 2020 C C . PHE A 1 290 ? 2.440 8.373 -1.849 1.00 98.00 290 PHE A C 1
ATOM 2022 O O . PHE A 1 290 ? 2.544 8.571 -0.635 1.00 98.00 290 PHE A O 1
ATOM 2029 N N . ASP A 1 291 ? 3.148 9.045 -2.758 1.00 97.25 291 ASP A N 1
ATOM 2030 C CA . ASP A 1 291 ? 4.134 10.066 -2.398 1.00 97.25 291 ASP A CA 1
ATOM 2031 C C . ASP A 1 291 ? 3.568 11.477 -2.510 1.00 97.25 291 ASP A C 1
ATOM 2033 O O . ASP A 1 291 ? 3.112 11.903 -3.566 1.00 97.25 291 ASP A O 1
ATOM 2037 N N . GLY A 1 292 ? 3.573 12.213 -1.400 1.00 96.69 292 GLY A N 1
ATOM 2038 C CA . GLY A 1 292 ? 2.895 13.499 -1.292 1.00 96.69 292 GLY A CA 1
ATOM 2039 C C . GLY A 1 292 ? 1.415 13.369 -0.923 1.00 96.69 292 GLY A C 1
ATOM 2040 O O . GLY A 1 292 ? 0.919 12.298 -0.578 1.00 96.69 292 GLY A O 1
ATOM 2041 N N . THR A 1 293 ? 0.703 14.495 -0.955 1.00 97.19 293 THR A N 1
ATOM 2042 C CA . THR A 1 293 ? -0.756 14.498 -0.794 1.00 97.19 293 THR A CA 1
ATOM 2043 C C . THR A 1 293 ? -1.407 14.069 -2.100 1.00 97.19 293 THR A C 1
ATOM 2045 O O . THR A 1 293 ? -1.156 14.678 -3.137 1.00 97.19 293 THR A O 1
ATOM 2048 N N . GLN A 1 294 ? -2.233 13.030 -2.035 1.00 97.31 294 GLN A N 1
ATOM 2049 C CA . GLN A 1 294 ? -2.741 12.296 -3.188 1.00 97.31 294 GLN A CA 1
ATOM 2050 C C . GLN A 1 294 ? -4.254 12.069 -3.099 1.00 97.31 294 GLN A C 1
ATOM 2052 O O . GLN A 1 294 ? -4.863 12.154 -2.029 1.00 97.31 294 GLN A O 1
ATOM 2057 N N . THR A 1 295 ? -4.850 11.740 -4.243 1.00 98.25 295 THR A N 1
ATOM 2058 C CA . THR A 1 295 ? -6.214 11.207 -4.342 1.00 98.25 295 THR A CA 1
ATOM 2059 C C . THR A 1 295 ? -6.156 9.872 -5.077 1.00 98.25 295 THR A C 1
ATOM 2061 O O . THR A 1 295 ? -5.511 9.776 -6.121 1.00 98.25 295 THR A O 1
ATOM 2064 N N . LEU A 1 296 ? -6.788 8.852 -4.497 1.00 98.69 296 LEU A N 1
ATOM 2065 C CA . LEU A 1 296 ? -7.153 7.611 -5.166 1.00 98.69 296 LEU A CA 1
ATOM 2066 C C . LEU A 1 296 ? -8.597 7.784 -5.637 1.00 98.69 296 LEU A C 1
ATOM 2068 O O . LEU A 1 296 ? -9.523 7.699 -4.826 1.00 98.69 296 LEU A O 1
ATOM 2072 N N . GLY A 1 297 ? -8.740 8.113 -6.916 1.00 98.31 297 GLY A N 1
ATOM 2073 C CA . GLY A 1 297 ? -9.970 8.575 -7.534 1.00 98.31 297 GLY A CA 1
ATOM 2074 C C . GLY A 1 297 ? -10.607 7.580 -8.495 1.00 98.31 297 GLY A C 1
ATOM 2075 O O . GLY A 1 297 ? -10.103 6.482 -8.746 1.00 98.31 297 GLY A O 1
ATOM 2076 N N . GLY A 1 298 ? -11.751 7.984 -9.043 1.00 97.62 298 GLY A N 1
ATOM 2077 C CA . GLY A 1 298 ? -12.517 7.191 -10.001 1.00 97.62 298 GLY A CA 1
ATOM 2078 C C . GLY A 1 298 ? -13.379 6.110 -9.343 1.00 97.62 298 GLY A C 1
ATOM 2079 O O . GLY A 1 298 ? -13.977 6.328 -8.291 1.00 97.62 298 GLY A O 1
ATOM 2080 N N . SER A 1 299 ? -13.495 4.959 -9.999 1.00 96.75 299 SER A N 1
ATOM 2081 C CA . SER A 1 299 ? -14.262 3.794 -9.549 1.00 96.75 299 SER A CA 1
ATOM 2082 C C . SER A 1 299 ? -13.417 2.542 -9.713 1.00 96.75 299 SER A C 1
ATOM 2084 O O . SER A 1 299 ? -12.840 2.345 -10.776 1.00 96.75 299 SER A O 1
ATOM 2086 N N . GLY A 1 300 ? -13.356 1.683 -8.710 1.00 97.94 300 GLY A N 1
ATOM 2087 C CA . GLY A 1 300 ? -12.499 0.503 -8.732 1.00 97.94 300 GLY A CA 1
ATOM 2088 C C . GLY A 1 300 ? -12.132 0.090 -7.322 1.00 97.94 300 GLY A C 1
ATOM 2089 O O . GLY A 1 300 ? -12.635 0.660 -6.345 1.00 97.94 300 GLY A O 1
ATOM 2090 N N . GLU A 1 301 ? -11.257 -0.898 -7.214 1.00 98.62 301 GLU A N 1
ATOM 2091 C CA . GLU A 1 301 ? -10.971 -1.509 -5.925 1.00 98.62 301 GLU A CA 1
ATOM 2092 C C . GLU A 1 301 ? -9.475 -1.667 -5.666 1.00 98.62 301 GLU A C 1
ATOM 2094 O O . GLU A 1 301 ? -8.673 -1.894 -6.567 1.00 98.62 301 GLU A O 1
ATOM 2099 N N . ILE A 1 302 ? -9.087 -1.571 -4.396 1.00 98.81 302 ILE A N 1
ATOM 2100 C CA . ILE A 1 302 ? -7.800 -2.063 -3.909 1.00 98.81 302 ILE A CA 1
ATOM 2101 C C . ILE A 1 302 ? -8.085 -3.338 -3.125 1.00 98.81 302 ILE A C 1
ATOM 2103 O O . ILE A 1 302 ? -8.787 -3.301 -2.113 1.00 98.81 302 ILE A O 1
ATOM 2107 N N . VAL A 1 303 ? -7.527 -4.459 -3.576 1.00 98.62 303 VAL A N 1
ATOM 2108 C CA . VAL A 1 303 ? -7.834 -5.792 -3.052 1.00 98.62 303 VAL A CA 1
ATOM 2109 C C . VAL A 1 303 ? -6.598 -6.394 -2.404 1.00 98.62 303 VAL A C 1
ATOM 2111 O O . VAL A 1 303 ? -5.685 -6.873 -3.075 1.00 98.62 303 VAL A O 1
ATOM 2114 N N . PHE A 1 304 ? -6.556 -6.413 -1.077 1.00 98.44 304 PHE A N 1
ATOM 2115 C CA . PHE A 1 304 ? -5.491 -7.076 -0.343 1.00 98.44 304 PHE A CA 1
ATOM 2116 C C . PHE A 1 304 ? -5.753 -8.579 -0.206 1.00 98.44 304 PHE A C 1
ATOM 2118 O O . PHE A 1 304 ? -6.671 -9.015 0.492 1.00 98.44 304 PHE A O 1
ATOM 2125 N N . THR A 1 305 ? -4.907 -9.402 -0.826 1.00 96.25 305 THR A N 1
ATOM 2126 C CA . THR A 1 305 ? -5.047 -10.864 -0.727 1.00 96.25 305 THR A CA 1
ATOM 2127 C C . THR A 1 305 ? -4.687 -11.386 0.679 1.00 96.25 305 THR A C 1
ATOM 2129 O O . THR A 1 305 ? -4.134 -10.664 1.511 1.00 96.25 305 THR A O 1
ATOM 2132 N N . GLY A 1 306 ? -4.947 -12.662 0.978 1.00 93.56 306 GLY A N 1
ATOM 2133 C CA . GLY A 1 306 ? -4.391 -13.333 2.166 1.00 93.56 306 GLY A CA 1
ATOM 2134 C C . GLY A 1 306 ? -2.901 -13.677 2.005 1.00 93.56 306 GLY A C 1
ATOM 2135 O O . GLY A 1 306 ? -2.455 -13.978 0.896 1.00 93.56 306 GLY A O 1
ATOM 2136 N N . SER A 1 307 ? -2.087 -13.633 3.079 1.00 93.94 307 SER A N 1
ATOM 2137 C CA . SER A 1 307 ? -0.691 -14.148 3.078 1.00 93.94 307 SER A CA 1
ATOM 2138 C C . SER A 1 307 ? -0.559 -15.367 3.992 1.00 93.94 307 SER A C 1
ATOM 2140 O O . SER A 1 307 ? -0.472 -15.199 5.211 1.00 93.94 307 SER A O 1
ATOM 2142 N N . PRO A 1 308 ? -0.437 -16.584 3.433 1.00 92.44 308 PRO A N 1
ATOM 2143 C CA . PRO A 1 308 ? -0.144 -17.787 4.215 1.00 92.44 308 PRO A CA 1
ATOM 2144 C C . PRO A 1 308 ? 1.183 -17.709 4.988 1.00 92.44 308 PRO A C 1
ATOM 2146 O O . PRO A 1 308 ? 1.370 -18.415 5.974 1.00 92.44 308 PRO A O 1
ATOM 2149 N N . LEU A 1 309 ? 2.108 -16.854 4.537 1.00 94.31 309 LEU A N 1
ATOM 2150 C CA . LEU A 1 309 ? 3.445 -16.676 5.105 1.00 94.31 309 LEU A CA 1
ATOM 2151 C C . LEU A 1 309 ? 3.551 -15.457 6.045 1.00 94.31 309 LEU A C 1
ATOM 2153 O O . LEU A 1 309 ? 4.639 -15.161 6.533 1.00 94.31 309 LEU A O 1
ATOM 2157 N N . GLY A 1 310 ? 2.448 -14.743 6.301 1.00 93.75 310 GLY A N 1
ATOM 2158 C CA . GLY A 1 310 ? 2.409 -13.601 7.223 1.00 93.75 310 GLY A CA 1
ATOM 2159 C C . GLY A 1 310 ? 3.060 -12.314 6.700 1.00 93.75 310 GLY A C 1
ATOM 2160 O O . GLY A 1 310 ? 3.320 -11.398 7.483 1.00 93.75 310 GLY A O 1
ATOM 2161 N N . TYR A 1 311 ? 3.330 -12.209 5.396 1.00 95.94 311 TYR A N 1
ATOM 2162 C CA . TYR A 1 311 ? 3.822 -10.964 4.808 1.00 95.94 311 TYR A CA 1
ATOM 2163 C C . TYR A 1 311 ? 2.696 -9.937 4.684 1.00 95.94 311 TYR A C 1
ATOM 2165 O O . TYR A 1 311 ? 1.602 -10.228 4.207 1.00 95.94 311 TYR A O 1
ATOM 2173 N N . GLN A 1 312 ? 2.998 -8.713 5.108 1.00 95.12 312 GLN A N 1
ATOM 2174 C CA . GLN A 1 312 ? 2.075 -7.583 5.060 1.00 95.12 312 GLN A CA 1
ATOM 2175 C C . GLN A 1 312 ? 1.878 -7.035 3.641 1.00 95.12 312 GLN A C 1
ATOM 2177 O O . GLN A 1 312 ? 2.793 -7.077 2.809 1.00 95.12 312 GLN A O 1
ATOM 2182 N N . ARG A 1 313 ? 0.691 -6.466 3.424 1.00 97.38 313 ARG A N 1
ATOM 2183 C CA . ARG A 1 313 ? 0.296 -5.732 2.224 1.00 97.38 313 ARG A CA 1
ATOM 2184 C C . ARG A 1 313 ? -0.088 -4.331 2.626 1.00 97.38 313 ARG A C 1
ATOM 2186 O O . ARG A 1 313 ? -0.881 -4.165 3.552 1.00 97.38 313 ARG A O 1
ATOM 2193 N N . TYR A 1 314 ? 0.486 -3.355 1.951 1.00 97.62 314 TYR A N 1
ATOM 2194 C CA . TYR A 1 314 ? 0.386 -1.981 2.392 1.00 97.62 314 TYR A CA 1
ATOM 2195 C C . TYR A 1 314 ? -0.190 -1.083 1.323 1.00 97.62 314 TYR A C 1
ATOM 2197 O O . TYR A 1 314 ? 0.211 -1.139 0.160 1.00 97.62 314 TYR A O 1
ATOM 2205 N N . LEU A 1 315 ? -1.029 -0.174 1.793 1.00 98.25 315 LEU A N 1
ATOM 2206 C CA . LEU A 1 315 ? -1.077 1.170 1.262 1.00 98.25 315 LEU A CA 1
ATOM 2207 C C . LEU A 1 315 ? -0.218 2.036 2.196 1.00 98.25 315 LEU A C 1
ATOM 2209 O O . LEU A 1 315 ? -0.505 2.135 3.390 1.00 98.25 315 LEU A O 1
ATOM 2213 N N . TYR A 1 316 ? 0.863 2.611 1.674 1.00 97.44 316 TYR A N 1
ATOM 2214 C CA . TYR A 1 316 ? 1.871 3.329 2.448 1.00 97.44 316 TYR A CA 1
ATOM 2215 C C . TYR A 1 316 ? 1.986 4.786 1.991 1.00 97.44 316 TYR A C 1
ATOM 2217 O O . TYR A 1 316 ? 2.236 5.048 0.816 1.00 97.44 316 TYR A O 1
ATOM 2225 N N . LEU A 1 317 ? 1.879 5.737 2.920 1.00 97.94 317 LEU A N 1
ATOM 2226 C CA . LEU A 1 317 ? 2.062 7.160 2.618 1.00 97.94 317 LEU A CA 1
ATOM 2227 C C . LEU A 1 317 ? 3.534 7.574 2.764 1.00 97.94 317 LEU A C 1
ATOM 2229 O O . LEU A 1 317 ? 4.171 7.299 3.782 1.00 97.94 317 LEU A O 1
ATOM 2233 N N . LEU A 1 318 ? 4.084 8.255 1.759 1.00 95.62 318 LEU A N 1
ATOM 2234 C CA . LEU A 1 318 ? 5.409 8.881 1.812 1.00 95.62 318 LEU A CA 1
ATOM 2235 C C . LEU A 1 318 ? 5.280 10.396 2.045 1.00 95.62 318 LEU A C 1
ATOM 2237 O O . LEU A 1 318 ? 4.214 10.986 1.869 1.00 95.62 318 LEU A O 1
ATOM 2241 N N . GLY A 1 319 ? 6.369 11.024 2.496 1.00 92.19 319 GLY A N 1
ATOM 2242 C CA . GLY A 1 319 ? 6.413 12.444 2.866 1.00 92.19 319 GLY A CA 1
ATOM 2243 C C . GLY A 1 319 ? 5.955 12.737 4.303 1.00 92.19 319 GLY A C 1
ATOM 2244 O O . GLY A 1 319 ? 5.484 11.861 5.023 1.00 92.19 319 GLY A O 1
ATOM 2245 N N . THR A 1 320 ? 6.122 13.979 4.764 1.00 91.06 320 THR A N 1
ATOM 2246 C CA . THR A 1 320 ? 5.701 14.399 6.115 1.00 91.06 320 THR A CA 1
ATOM 2247 C C . THR A 1 320 ? 4.355 15.102 6.069 1.00 91.06 320 THR A C 1
ATOM 2249 O O . THR A 1 320 ? 4.189 16.031 5.283 1.00 91.06 320 THR A O 1
ATOM 2252 N N . SER A 1 321 ? 3.428 14.726 6.957 1.00 93.00 321 SER A N 1
ATOM 2253 C CA . SER A 1 321 ? 2.081 15.327 7.018 1.00 93.00 321 SER A CA 1
ATOM 2254 C C . SER A 1 321 ? 1.294 15.267 5.699 1.00 93.00 321 SER A C 1
ATOM 2256 O O . SER A 1 321 ? 0.524 16.173 5.387 1.00 93.00 321 SER A O 1
ATOM 2258 N N . THR A 1 322 ? 1.506 14.214 4.911 1.00 96.44 322 THR A N 1
ATOM 2259 C CA . THR A 1 322 ? 0.788 13.972 3.656 1.00 96.44 322 THR A CA 1
ATOM 2260 C C . THR A 1 322 ? -0.557 13.302 3.908 1.00 96.44 322 THR A C 1
ATOM 2262 O O . THR A 1 322 ? -0.780 12.677 4.948 1.00 96.44 322 THR A O 1
ATOM 2265 N N . GLN A 1 323 ? -1.477 13.454 2.961 1.00 97.50 323 GLN A N 1
ATOM 2266 C CA . GLN A 1 323 ? -2.800 12.850 3.044 1.00 97.50 323 GLN A CA 1
ATOM 2267 C C . GLN A 1 323 ? -3.126 12.059 1.783 1.00 97.50 323 GLN A C 1
ATOM 2269 O O . GLN A 1 323 ? -2.880 12.553 0.686 1.00 97.50 323 GLN A O 1
ATOM 2274 N N . LEU A 1 324 ? -3.731 10.880 1.931 1.00 98.62 324 LEU A N 1
ATOM 2275 C CA . LEU A 1 324 ? -4.422 10.215 0.826 1.00 98.62 324 LEU A CA 1
ATOM 2276 C C . LEU A 1 324 ? -5.934 10.306 1.015 1.00 98.62 324 LEU A C 1
ATOM 2278 O O . LEU A 1 324 ? -6.461 9.845 2.029 1.00 98.62 324 LEU A O 1
ATOM 2282 N N . THR A 1 325 ? -6.621 10.850 0.015 1.00 98.75 325 THR A N 1
ATOM 2283 C CA . THR A 1 325 ? -8.085 10.796 -0.077 1.00 98.75 325 THR A CA 1
ATOM 2284 C C . THR A 1 325 ? -8.509 9.578 -0.891 1.00 98.75 325 THR A C 1
ATOM 2286 O O . THR A 1 325 ? -8.015 9.384 -1.998 1.00 98.75 325 THR A O 1
ATOM 2289 N N . ILE A 1 326 ? -9.398 8.757 -0.334 1.00 98.88 326 ILE A N 1
ATOM 2290 C CA . ILE A 1 326 ? -10.041 7.619 -1.002 1.00 98.88 326 ILE A CA 1
ATOM 2291 C C . ILE A 1 326 ? -11.426 8.080 -1.445 1.00 98.88 326 ILE A C 1
ATOM 2293 O O . ILE A 1 326 ? -12.265 8.388 -0.592 1.00 98.88 326 ILE A O 1
ATOM 2297 N N . ASP A 1 327 ? -11.658 8.132 -2.752 1.00 98.50 327 ASP A N 1
ATOM 2298 C CA . ASP A 1 327 ? -12.889 8.679 -3.318 1.00 98.50 327 ASP A CA 1
ATOM 2299 C C . ASP A 1 327 ? -14.140 7.820 -3.056 1.00 98.50 327 ASP A C 1
ATOM 2301 O O . ASP A 1 327 ? -14.037 6.623 -2.778 1.00 98.50 327 ASP A O 1
ATOM 2305 N N . PRO A 1 328 ? -15.354 8.402 -3.180 1.00 98.56 328 PRO A N 1
ATOM 2306 C CA . PRO A 1 328 ? -16.606 7.734 -2.813 1.00 98.56 328 PRO A CA 1
ATOM 2307 C C . PRO A 1 328 ? -16.897 6.404 -3.517 1.00 98.56 328 PRO A C 1
ATOM 2309 O O . PRO A 1 328 ? -17.584 5.555 -2.951 1.00 98.56 328 PRO A O 1
ATOM 2312 N N . ALA A 1 329 ? -16.421 6.228 -4.751 1.00 98.31 329 ALA A N 1
ATOM 2313 C CA . ALA A 1 329 ? -16.654 5.021 -5.544 1.00 98.31 329 ALA A CA 1
ATOM 2314 C C . ALA A 1 329 ? -15.497 4.008 -5.462 1.00 98.31 329 ALA A C 1
ATOM 2316 O O . ALA A 1 329 ? -15.508 3.017 -6.192 1.00 98.31 329 ALA A O 1
ATOM 2317 N N . ILE A 1 330 ? -14.525 4.240 -4.574 1.00 98.88 330 ILE A N 1
ATOM 2318 C CA . ILE A 1 330 ? -13.421 3.319 -4.323 1.00 98.88 330 ILE A CA 1
ATOM 2319 C C . ILE A 1 330 ? -13.748 2.396 -3.150 1.00 98.88 330 ILE A C 1
ATOM 2321 O O . ILE A 1 330 ? -14.206 2.832 -2.087 1.00 98.88 330 ILE A O 1
ATOM 2325 N N . LEU A 1 331 ? -13.464 1.109 -3.341 1.00 98.81 331 LEU A N 1
ATOM 2326 C CA . LEU A 1 331 ? -13.496 0.094 -2.294 1.00 98.81 331 LEU A CA 1
ATOM 2327 C C . LEU A 1 331 ? -12.075 -0.380 -1.984 1.00 98.81 331 LEU A C 1
ATOM 2329 O O . LEU A 1 331 ? -11.375 -0.902 -2.841 1.00 98.81 331 LEU A O 1
ATOM 2333 N N . VAL A 1 332 ? -11.653 -0.242 -0.732 1.00 98.88 332 VAL A N 1
ATOM 2334 C CA . VAL A 1 332 ? -10.422 -0.853 -0.225 1.00 98.88 332 VAL A CA 1
ATOM 2335 C C . VAL A 1 332 ? -10.805 -2.051 0.631 1.00 98.88 332 VAL A C 1
ATOM 2337 O O . VAL A 1 332 ? -11.420 -1.888 1.685 1.00 98.88 332 VAL A O 1
ATOM 2340 N N . ARG A 1 333 ? -10.465 -3.262 0.189 1.00 98.50 333 ARG A N 1
ATOM 2341 C CA . ARG A 1 333 ? -10.914 -4.505 0.827 1.00 98.50 333 ARG A CA 1
ATOM 2342 C C . ARG A 1 333 ? -9.830 -5.562 0.937 1.00 98.50 333 ARG A C 1
ATOM 2344 O O . ARG A 1 333 ? -8.787 -5.459 0.298 1.00 98.50 333 ARG A O 1
ATOM 2351 N N . GLY A 1 334 ? -10.093 -6.606 1.714 1.00 95.81 334 GLY A N 1
ATOM 2352 C CA . GLY A 1 334 ? -9.275 -7.812 1.690 1.00 95.81 334 GLY A CA 1
ATOM 2353 C C . GLY A 1 334 ? -9.311 -8.656 2.957 1.00 95.81 334 GLY A C 1
ATOM 2354 O O . GLY A 1 334 ? -10.046 -8.385 3.907 1.00 95.81 334 GLY A O 1
ATOM 2355 N N . GLU A 1 335 ? -8.474 -9.694 2.962 1.00 93.19 335 GLU A N 1
ATOM 2356 C CA . GLU A 1 335 ? -8.296 -10.597 4.109 1.00 93.19 335 GLU A CA 1
ATOM 2357 C C . GLU A 1 335 ? -7.215 -10.103 5.081 1.00 93.19 335 GLU A C 1
ATOM 2359 O O . GLU A 1 335 ? -7.278 -10.321 6.288 1.00 93.19 335 GLU A O 1
ATOM 2364 N N . THR A 1 336 ? -6.158 -9.488 4.547 1.00 88.56 336 THR A N 1
ATOM 2365 C CA . THR A 1 336 ? -5.033 -8.976 5.339 1.00 88.56 336 THR A CA 1
ATOM 2366 C C . THR A 1 336 ? -4.476 -7.737 4.665 1.00 88.56 336 THR A C 1
ATOM 2368 O O . THR A 1 336 ? -4.000 -7.835 3.542 1.00 88.56 336 THR A O 1
ATOM 2371 N N . GLY A 1 337 ? -4.493 -6.584 5.326 1.00 95.88 337 GLY A N 1
ATOM 2372 C CA . GLY A 1 337 ? -4.030 -5.335 4.719 1.00 95.88 337 GLY A CA 1
ATOM 2373 C C . GLY A 1 337 ? -3.792 -4.242 5.747 1.00 95.88 337 GLY A C 1
ATOM 2374 O O . GLY A 1 337 ? -4.447 -4.210 6.786 1.00 95.88 337 GLY A O 1
ATOM 2375 N N . THR A 1 338 ? -2.854 -3.348 5.455 1.00 98.25 338 THR A N 1
ATOM 2376 C CA . THR A 1 338 ? -2.490 -2.242 6.340 1.00 98.25 338 THR A CA 1
ATOM 2377 C C . THR A 1 338 ? -2.506 -0.931 5.561 1.00 98.25 338 THR A C 1
ATOM 2379 O O . THR A 1 338 ? -1.725 -0.747 4.627 1.00 98.25 338 THR A O 1
ATOM 2382 N N . LEU A 1 339 ? -3.358 0.007 5.968 1.00 98.69 339 LEU A N 1
ATOM 2383 C CA . LEU A 1 339 ? -3.293 1.407 5.551 1.00 98.69 339 LEU A CA 1
ATOM 2384 C C . LEU A 1 339 ? -2.402 2.130 6.560 1.00 98.69 339 LEU A C 1
ATOM 2386 O O . LEU A 1 339 ? -2.820 2.415 7.684 1.00 98.69 339 LEU A O 1
ATOM 2390 N N . LEU A 1 340 ? -1.144 2.356 6.184 1.00 97.62 340 LEU A N 1
ATOM 2391 C CA . LEU A 1 340 ? -0.108 2.833 7.092 1.00 97.62 340 LEU A CA 1
ATOM 2392 C C . LEU A 1 340 ? 0.141 4.334 6.922 1.00 97.62 340 LEU A C 1
ATOM 2394 O O . LEU A 1 340 ? 0.620 4.784 5.881 1.00 97.62 340 LEU A O 1
ATOM 2398 N N . ALA A 1 341 ? -0.117 5.076 7.998 1.00 94.94 341 ALA A N 1
ATOM 2399 C CA . ALA A 1 341 ? 0.193 6.492 8.140 1.00 94.94 341 ALA A CA 1
ATOM 2400 C C . ALA A 1 341 ? 1.031 6.732 9.410 1.00 94.94 341 ALA A C 1
ATOM 2402 O O . ALA A 1 341 ? 0.748 6.192 10.479 1.00 94.94 341 ALA A O 1
ATOM 2403 N N . SER A 1 342 ? 2.076 7.551 9.302 1.00 91.00 342 SER A N 1
ATOM 2404 C CA . SER A 1 342 ? 3.018 7.897 10.373 1.00 91.00 342 SER A CA 1
ATOM 2405 C C . SER A 1 342 ? 3.449 9.369 10.282 1.00 91.00 342 SER A C 1
ATOM 2407 O O . SER A 1 342 ? 3.186 10.029 9.289 1.00 91.00 342 SER A O 1
ATOM 2409 N N . GLY A 1 343 ? 4.085 9.945 11.309 1.00 84.88 343 GLY A N 1
ATOM 2410 C CA . GLY A 1 343 ? 4.711 11.278 11.177 1.00 84.88 343 GLY A CA 1
ATOM 2411 C C . GLY A 1 343 ? 3.774 12.418 10.721 1.00 84.88 343 GLY A C 1
ATOM 2412 O O . GLY A 1 343 ? 4.171 13.260 9.913 1.00 84.88 343 GLY A O 1
ATOM 2413 N N . GLY A 1 344 ? 2.526 12.425 11.205 1.00 91.12 344 GLY A N 1
ATOM 2414 C CA . GLY A 1 344 ? 1.492 13.409 10.849 1.00 91.12 344 GLY A CA 1
ATOM 2415 C C . GLY A 1 344 ? 0.714 13.099 9.565 1.00 91.12 344 GLY A C 1
ATOM 2416 O O . GLY A 1 344 ? -0.164 13.873 9.199 1.00 91.12 344 GLY A O 1
ATOM 2417 N N . GLN A 1 345 ? 1.031 12.001 8.875 1.00 97.44 345 GLN A N 1
ATOM 2418 C CA . GLN A 1 345 ? 0.274 11.533 7.715 1.00 97.44 345 GLN A CA 1
ATOM 2419 C C . GLN A 1 345 ? -1.153 11.117 8.103 1.00 97.44 345 GLN A C 1
ATOM 2421 O O . GLN A 1 345 ? -1.388 10.709 9.247 1.00 97.44 345 GLN A O 1
ATOM 2426 N N . SER A 1 346 ? -2.085 11.170 7.149 1.00 97.81 346 SER A N 1
ATOM 2427 C CA . SER A 1 346 ? -3.478 10.762 7.372 1.00 97.81 346 SER A CA 1
ATOM 2428 C C . SER A 1 346 ? -4.161 10.186 6.131 1.00 97.81 346 SER A C 1
ATOM 2430 O O . SER A 1 346 ? -3.791 10.492 5.000 1.00 97.81 346 SER A O 1
ATOM 2432 N N . PHE A 1 347 ? -5.206 9.396 6.345 1.00 98.69 347 PHE A N 1
ATOM 2433 C CA . PHE A 1 347 ? -6.175 9.031 5.316 1.00 98.69 347 PHE A CA 1
ATOM 2434 C C . PHE A 1 347 ? -7.456 9.849 5.469 1.00 98.69 347 PHE A C 1
ATOM 2436 O O . PHE A 1 347 ? -7.899 10.116 6.586 1.00 98.69 347 PHE A O 1
ATOM 2443 N N . THR A 1 348 ? -8.093 10.170 4.350 1.00 98.62 348 THR A N 1
ATOM 2444 C CA . THR A 1 348 ? -9.485 10.625 4.300 1.00 98.62 348 THR A CA 1
ATOM 2445 C C . THR A 1 348 ? -10.284 9.573 3.549 1.00 98.62 348 THR A C 1
ATOM 2447 O O . THR A 1 348 ? -10.063 9.377 2.356 1.00 98.62 348 THR A O 1
ATOM 2450 N N . ASN A 1 349 ? -11.206 8.887 4.220 1.00 98.81 349 ASN A N 1
ATOM 2451 C CA . ASN A 1 349 ? -12.084 7.927 3.557 1.00 98.81 349 ASN A CA 1
ATOM 2452 C C . ASN A 1 349 ? -13.417 8.572 3.193 1.00 98.81 349 ASN A C 1
ATOM 2454 O O . ASN A 1 349 ? -14.178 8.950 4.084 1.00 98.81 349 ASN A O 1
ATOM 2458 N N . LEU A 1 350 ? -13.705 8.656 1.896 1.00 98.75 350 LEU A N 1
ATOM 2459 C CA . LEU A 1 350 ? -15.028 8.978 1.359 1.00 98.75 350 LEU A CA 1
ATOM 2460 C C . LEU A 1 350 ? -15.715 7.735 0.769 1.00 98.75 350 LEU A C 1
ATOM 2462 O O . LEU A 1 350 ? -16.938 7.727 0.642 1.00 98.75 350 LEU A O 1
ATOM 2466 N N . GLY A 1 351 ? -14.933 6.711 0.415 1.00 98.69 351 GLY A N 1
ATOM 2467 C CA . GLY A 1 351 ? -15.383 5.435 -0.138 1.00 98.69 351 GLY A CA 1
ATOM 2468 C C . GLY A 1 351 ? -15.696 4.379 0.920 1.00 98.69 351 GLY A C 1
ATOM 2469 O O . GLY A 1 351 ? -16.222 4.673 1.996 1.00 98.69 351 GLY A O 1
ATOM 2470 N N . THR A 1 352 ? -15.398 3.119 0.608 1.00 98.81 352 THR A N 1
ATOM 2471 C CA . THR A 1 352 ? -15.599 1.989 1.528 1.00 98.81 352 THR A CA 1
ATOM 2472 C C . THR A 1 352 ? -14.270 1.347 1.901 1.00 98.81 352 THR A C 1
ATOM 2474 O O . THR A 1 352 ? -13.473 1.024 1.025 1.00 98.81 352 THR A O 1
ATOM 2477 N N . ILE A 1 353 ? -14.057 1.089 3.192 1.00 98.88 353 ILE A N 1
ATOM 2478 C CA . ILE A 1 353 ? -12.967 0.239 3.682 1.00 98.88 353 ILE A CA 1
ATOM 2479 C C . ILE A 1 353 ? -13.586 -0.997 4.331 1.00 98.88 353 ILE A C 1
ATOM 2481 O O . ILE A 1 353 ? -14.339 -0.864 5.296 1.00 98.88 353 ILE A O 1
ATOM 2485 N N . ARG A 1 354 ? -13.278 -2.192 3.815 1.00 98.62 354 ARG A N 1
ATOM 2486 C CA . ARG A 1 354 ? -13.919 -3.448 4.226 1.00 98.62 354 ARG A CA 1
ATOM 2487 C C . ARG A 1 354 ? -12.921 -4.534 4.604 1.00 98.62 354 ARG A C 1
ATOM 2489 O O . ARG A 1 354 ? -12.136 -4.960 3.769 1.00 98.62 354 ARG A O 1
ATOM 2496 N N . SER A 1 355 ? -13.053 -5.085 5.806 1.00 98.19 355 SER A N 1
ATOM 2497 C CA . SER A 1 355 ? -12.381 -6.337 6.1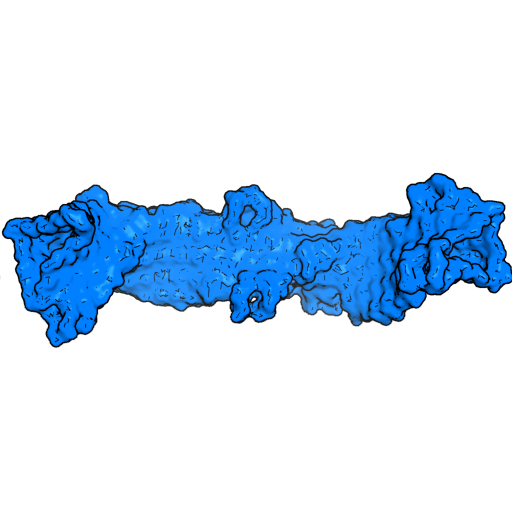74 1.00 98.19 355 SER A CA 1
ATOM 2498 C C . SER A 1 355 ? -13.266 -7.549 5.875 1.00 98.19 355 SER A C 1
ATOM 2500 O O . SER A 1 355 ? -14.379 -7.663 6.398 1.00 98.19 355 SER A O 1
ATOM 2502 N N . GLU A 1 356 ? -12.781 -8.457 5.029 1.00 96.56 356 GLU A N 1
ATOM 2503 C CA . GLU A 1 356 ? -13.552 -9.616 4.555 1.00 96.56 356 GLU A CA 1
ATOM 2504 C C . GLU A 1 356 ? -13.247 -10.879 5.365 1.00 96.56 356 GLU A C 1
ATOM 2506 O O . GLU A 1 356 ? -14.148 -11.630 5.735 1.00 96.56 356 GLU A O 1
ATOM 2511 N N . ALA A 1 357 ? -11.977 -11.063 5.707 1.00 92.56 357 ALA A N 1
ATOM 2512 C CA . ALA A 1 357 ? -11.468 -12.086 6.610 1.00 92.56 357 ALA A CA 1
ATOM 2513 C C . ALA A 1 357 ? -10.272 -11.506 7.381 1.00 92.56 357 ALA A C 1
ATOM 2515 O O . ALA A 1 357 ? -9.957 -10.331 7.224 1.00 92.56 357 ALA A O 1
ATOM 2516 N N . GLY A 1 358 ? -9.617 -12.316 8.218 1.00 93.69 358 GLY A N 1
ATOM 2517 C CA . GLY A 1 358 ? -8.384 -11.919 8.909 1.00 93.69 358 GLY A CA 1
ATOM 2518 C C . GLY A 1 358 ? -8.485 -10.568 9.629 1.00 93.69 358 GLY A C 1
ATOM 2519 O O . GLY A 1 358 ? -9.512 -10.260 10.235 1.00 93.69 358 GLY A O 1
ATOM 2520 N N . THR A 1 359 ? -7.412 -9.778 9.581 1.00 95.94 359 THR A N 1
ATOM 2521 C CA . THR A 1 359 ? -7.363 -8.426 10.154 1.00 95.94 359 THR A CA 1
ATOM 2522 C C . THR A 1 359 ? -6.862 -7.443 9.105 1.00 95.94 359 THR A C 1
ATOM 2524 O O . THR A 1 359 ? -5.769 -7.611 8.557 1.00 95.94 359 THR A O 1
ATOM 2527 N N . MET A 1 360 ? -7.634 -6.382 8.883 1.00 98.12 360 MET A N 1
ATOM 2528 C CA . MET A 1 360 ? -7.183 -5.172 8.205 1.00 98.12 360 MET A CA 1
ATOM 2529 C C . MET A 1 360 ? -6.967 -4.066 9.231 1.00 98.12 360 MET A C 1
ATOM 2531 O O . MET A 1 360 ? -7.828 -3.850 10.079 1.00 98.12 360 MET A O 1
ATOM 2535 N N . SER A 1 361 ? -5.831 -3.375 9.150 1.00 98.12 361 SER A N 1
ATOM 2536 C CA . SER A 1 361 ? -5.476 -2.277 10.051 1.00 98.12 361 SER A CA 1
ATOM 2537 C C . SER A 1 361 ? -5.432 -0.949 9.298 1.00 98.12 361 SER A C 1
ATOM 2539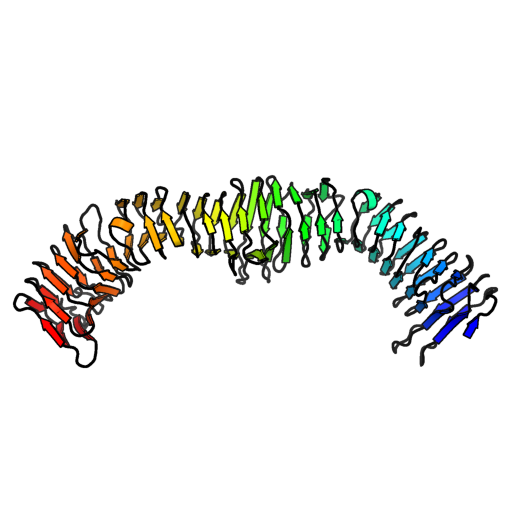 O O . SER A 1 361 ? -4.899 -0.873 8.190 1.00 98.12 361 SER A O 1
ATOM 2541 N N . VAL A 1 362 ? -5.989 0.103 9.891 1.00 98.44 362 VAL A N 1
ATOM 2542 C CA . VAL A 1 362 ? -6.055 1.450 9.314 1.00 98.44 362 VAL A CA 1
ATOM 2543 C C . VAL A 1 362 ? -5.523 2.452 10.328 1.00 98.44 362 VAL A C 1
ATOM 2545 O O . VAL A 1 362 ? -6.077 2.571 11.416 1.00 98.44 362 VAL A O 1
ATOM 2548 N N . GLY A 1 363 ? -4.451 3.169 9.990 1.00 97.44 363 GLY A N 1
ATOM 2549 C CA . GLY A 1 363 ? -3.840 4.176 10.863 1.00 97.44 363 GLY A CA 1
ATOM 2550 C C . GLY A 1 363 ? -4.201 5.610 10.472 1.00 97.44 363 GLY A C 1
ATOM 2551 O O . GLY A 1 363 ? -4.178 5.928 9.294 1.00 97.44 363 GLY A O 1
ATOM 2552 N N . ASN A 1 364 ? -4.456 6.484 11.451 1.00 97.75 364 ASN A N 1
ATOM 2553 C CA . ASN A 1 364 ? -4.697 7.932 11.318 1.00 97.75 364 ASN A CA 1
ATOM 2554 C C . ASN A 1 364 ? -5.671 8.300 10.190 1.00 97.75 364 ASN A C 1
ATOM 2556 O O . ASN A 1 364 ? -5.261 8.692 9.097 1.00 97.75 364 ASN A O 1
ATOM 2560 N N . ILE A 1 365 ? -6.969 8.219 10.460 1.00 98.50 365 ILE A N 1
ATOM 2561 C CA . ILE A 1 365 ? -8.002 8.388 9.436 1.00 98.50 365 ILE A CA 1
ATOM 2562 C C . ILE A 1 365 ? -9.064 9.409 9.853 1.00 98.50 365 ILE A C 1
ATOM 2564 O O . ILE A 1 365 ? -9.463 9.477 11.015 1.00 98.50 365 ILE A O 1
ATOM 2568 N N . ALA A 1 366 ? -9.542 10.198 8.895 1.00 98.38 366 ALA A N 1
ATOM 2569 C CA . ALA A 1 366 ? -10.812 10.909 8.966 1.00 98.38 366 ALA A CA 1
ATOM 2570 C C . ALA A 1 366 ? -11.832 10.158 8.102 1.00 98.38 366 ALA A C 1
ATOM 2572 O O . ALA A 1 366 ? -11.580 9.916 6.919 1.00 98.38 366 ALA A O 1
ATOM 2573 N N . ASN A 1 367 ? -12.970 9.767 8.681 1.00 98.62 367 ASN A N 1
ATOM 2574 C CA . ASN A 1 367 ? -13.987 9.016 7.953 1.00 98.62 367 ASN A CA 1
ATOM 2575 C C . ASN A 1 367 ? -15.197 9.886 7.586 1.00 98.62 367 ASN A C 1
ATOM 2577 O O . ASN A 1 367 ? -15.761 10.601 8.410 1.00 98.62 367 ASN A O 1
ATOM 2581 N N . SER A 1 368 ? -15.617 9.799 6.330 1.00 97.75 368 SER A N 1
ATOM 2582 C CA . SER A 1 368 ? -16.914 10.269 5.823 1.00 97.75 368 SER A CA 1
ATOM 2583 C C . SER A 1 368 ? -17.564 9.255 4.871 1.00 97.75 368 SER A C 1
ATOM 2585 O O . SER A 1 368 ? -18.634 9.523 4.331 1.00 97.75 368 SER A O 1
ATOM 2587 N N . GLY A 1 369 ? -16.928 8.094 4.691 1.00 98.12 369 GLY A N 1
ATOM 2588 C CA . GLY A 1 369 ? -17.426 6.953 3.938 1.00 98.12 369 GLY A CA 1
ATOM 2589 C C . GLY A 1 369 ? -17.917 5.820 4.846 1.00 98.12 369 GLY A C 1
ATOM 2590 O O . GLY A 1 369 ? -18.354 6.048 5.981 1.00 98.12 369 GLY A O 1
ATOM 2591 N N . LEU A 1 370 ? -17.837 4.588 4.341 1.00 98.75 370 LEU A N 1
ATOM 2592 C CA . LEU A 1 370 ? -18.243 3.362 5.028 1.00 98.75 370 LEU A CA 1
ATOM 2593 C C . LEU A 1 370 ? -17.031 2.596 5.579 1.00 98.75 370 LEU A C 1
ATOM 2595 O O . LEU A 1 370 ? -16.098 2.285 4.840 1.00 98.75 370 LEU A O 1
ATOM 2599 N N . LEU A 1 371 ? -17.081 2.234 6.861 1.00 98.81 371 LEU A N 1
ATOM 2600 C CA . LEU A 1 371 ? -16.199 1.230 7.464 1.00 98.81 371 LEU A CA 1
ATOM 2601 C C . LEU A 1 371 ? -16.984 -0.070 7.661 1.00 98.81 371 LEU A C 1
ATOM 2603 O O . LEU A 1 371 ? -18.013 -0.084 8.340 1.00 98.81 371 LEU A O 1
ATOM 2607 N N . GLU A 1 372 ? -16.519 -1.165 7.066 1.00 98.31 372 GLU A N 1
ATOM 2608 C CA . GLU A 1 372 ? -17.285 -2.407 6.991 1.00 98.31 372 GLU A CA 1
ATOM 2609 C C . GLU A 1 372 ? -16.496 -3.654 7.406 1.00 98.31 372 GLU A C 1
ATOM 2611 O O . GLU A 1 372 ? -15.296 -3.782 7.167 1.00 98.31 372 GLU A O 1
ATOM 2616 N N . THR A 1 373 ? -17.200 -4.624 7.990 1.00 98.12 373 THR A N 1
ATOM 2617 C CA . THR A 1 373 ? -16.716 -6.001 8.122 1.00 98.12 373 THR A CA 1
ATOM 2618 C C . THR A 1 373 ? -17.748 -7.010 7.629 1.00 98.12 373 THR A C 1
ATOM 2620 O O . THR A 1 373 ? -18.946 -6.893 7.912 1.00 98.12 373 THR A O 1
ATOM 2623 N N . THR A 1 374 ? -17.273 -8.037 6.922 1.00 96.06 374 THR A N 1
ATOM 2624 C CA . THR A 1 374 ? -18.089 -9.164 6.428 1.00 96.06 374 THR A CA 1
ATOM 2625 C C . THR A 1 374 ? -17.588 -10.518 6.940 1.00 96.06 374 THR A C 1
ATOM 2627 O O . THR A 1 374 ? -17.786 -11.545 6.295 1.00 96.06 374 THR A O 1
ATOM 2630 N N . GLY A 1 375 ? -16.934 -10.512 8.105 1.00 94.50 375 GLY A N 1
ATOM 2631 C CA . GLY A 1 375 ? -16.410 -11.694 8.801 1.00 94.50 375 GLY A CA 1
ATOM 2632 C C . GLY A 1 375 ? -15.035 -11.461 9.432 1.00 94.50 375 GLY A C 1
ATOM 2633 O O . GLY A 1 375 ? -14.740 -12.009 10.491 1.00 94.50 375 GLY A O 1
ATOM 2634 N N . GLY A 1 376 ? -14.208 -10.615 8.811 1.00 96.62 376 GLY A N 1
ATOM 2635 C CA . GLY A 1 376 ? -12.897 -10.214 9.325 1.00 96.62 376 GLY A CA 1
ATOM 2636 C C . GLY A 1 376 ? -12.944 -9.192 10.466 1.00 96.62 376 GLY A C 1
ATOM 2637 O O . GLY A 1 376 ? -14.003 -8.796 10.956 1.00 96.62 376 GLY A O 1
ATOM 2638 N N . THR A 1 377 ? -11.760 -8.747 10.880 1.00 98.44 377 THR A N 1
ATOM 2639 C CA . THR A 1 377 ? -11.556 -7.630 11.810 1.00 98.44 377 THR A CA 1
ATOM 2640 C C . THR A 1 377 ? -11.098 -6.398 11.044 1.00 98.44 377 THR A C 1
ATOM 2642 O O . THR A 1 377 ? -10.125 -6.477 10.291 1.00 98.44 377 THR A O 1
ATOM 2645 N N . LEU A 1 378 ? -11.765 -5.266 11.242 1.00 98.69 378 LEU A N 1
ATOM 2646 C CA . LEU A 1 378 ? -11.289 -3.955 10.816 1.00 98.69 378 LEU A CA 1
ATOM 2647 C C . LEU A 1 378 ? -10.840 -3.182 12.059 1.00 98.69 378 LEU A C 1
ATOM 2649 O O . LEU A 1 378 ? -11.668 -2.790 12.878 1.00 98.69 378 LEU A O 1
ATOM 2653 N N . ASP A 1 379 ? -9.527 -3.021 12.193 1.00 98.62 379 ASP A N 1
ATOM 2654 C CA . ASP A 1 379 ? -8.848 -2.358 13.306 1.00 98.62 379 ASP A CA 1
ATOM 2655 C C . ASP A 1 379 ? -8.441 -0.936 12.902 1.00 98.62 379 ASP A C 1
ATOM 2657 O O . ASP A 1 379 ? -7.505 -0.728 12.128 1.00 98.62 379 ASP A O 1
ATOM 2661 N N . VAL A 1 380 ? -9.178 0.054 13.394 1.00 98.69 380 VAL A N 1
ATOM 2662 C CA . VAL A 1 380 ? -9.004 1.467 13.061 1.00 98.69 380 VAL A CA 1
ATOM 2663 C C . VAL A 1 380 ? -8.330 2.177 14.226 1.00 98.69 380 VAL A C 1
ATOM 2665 O O . VAL A 1 380 ? -8.940 2.402 15.267 1.00 98.69 380 VAL A O 1
ATOM 2668 N N . ASN A 1 381 ? -7.082 2.584 14.025 1.00 97.69 381 ASN A N 1
ATOM 2669 C CA . ASN A 1 381 ? -6.256 3.249 15.023 1.00 97.69 381 ASN A CA 1
ATOM 2670 C C . ASN A 1 381 ? -6.072 4.725 14.665 1.00 97.69 381 ASN A C 1
ATOM 2672 O O . ASN A 1 381 ? -5.545 5.058 13.604 1.00 97.69 381 ASN A O 1
ATOM 2676 N N . GLY A 1 382 ? -6.460 5.627 15.565 1.00 97.12 382 GLY A N 1
ATOM 2677 C CA . GLY A 1 382 ? -6.320 7.067 15.343 1.00 97.12 382 GLY A CA 1
ATOM 2678 C C . GLY A 1 382 ? -7.408 7.656 14.442 1.00 97.12 382 GLY A C 1
ATOM 2679 O O . GLY A 1 382 ? -7.129 8.559 13.653 1.00 97.12 382 GLY A O 1
ATOM 2680 N N . LEU A 1 383 ? -8.646 7.163 14.550 1.00 98.62 383 LEU A N 1
ATOM 2681 C CA . LEU A 1 383 ? -9.804 7.821 13.947 1.00 98.62 383 LEU A CA 1
ATOM 2682 C C . LEU A 1 383 ? -9.965 9.236 14.526 1.00 98.62 383 LEU A C 1
ATOM 2684 O O . LEU A 1 383 ? -9.883 9.438 15.740 1.00 98.62 383 LEU A O 1
ATOM 2688 N N . SER A 1 384 ? -10.225 10.214 13.664 1.00 97.75 384 SER A N 1
ATOM 2689 C CA . SER A 1 384 ? -10.462 11.604 14.053 1.00 97.75 384 SER A CA 1
ATOM 2690 C C . SER A 1 384 ? -11.743 12.156 13.429 1.00 97.75 384 SER A C 1
ATOM 2692 O O . SER A 1 384 ? -12.051 11.892 12.268 1.00 97.75 384 SER A O 1
ATOM 2694 N N . GLY A 1 385 ? -12.497 12.940 14.204 1.00 98.12 385 GLY A N 1
ATOM 2695 C CA . GLY A 1 385 ? -13.737 13.560 13.734 1.00 98.12 385 GLY A CA 1
ATOM 2696 C C . GLY A 1 385 ? -14.939 12.625 13.853 1.00 98.12 385 GLY A C 1
ATOM 2697 O O . GLY A 1 385 ? -15.337 12.283 14.963 1.00 98.12 385 GLY A O 1
ATOM 2698 N N . ASN A 1 386 ? -15.542 12.247 12.731 1.00 97.94 386 ASN A N 1
ATOM 2699 C CA . ASN A 1 386 ? -16.760 11.439 12.703 1.00 97.94 386 ASN A CA 1
ATOM 2700 C C . ASN A 1 386 ? -16.445 9.955 12.493 1.00 97.94 386 ASN A C 1
ATOM 2702 O O . ASN A 1 386 ? -15.504 9.608 11.777 1.00 97.94 386 ASN A O 1
ATOM 2706 N N . LEU A 1 387 ? -17.259 9.081 13.091 1.00 98.56 387 LEU A N 1
ATOM 2707 C CA . LEU A 1 387 ? -17.233 7.652 12.791 1.00 98.56 387 LEU A CA 1
ATOM 2708 C C . LEU A 1 387 ? -17.799 7.369 11.402 1.00 98.56 387 LEU A C 1
ATOM 2710 O O . LEU A 1 387 ? -17.352 6.420 10.769 1.00 98.56 387 LEU A O 1
ATOM 2714 N N . GLY A 1 388 ? -18.728 8.189 10.911 1.00 97.88 388 GLY A N 1
ATOM 2715 C CA . GLY A 1 388 ? -19.374 7.989 9.620 1.00 97.88 388 GLY A CA 1
ATOM 2716 C C . GLY A 1 388 ? -20.252 6.737 9.599 1.00 97.88 388 GLY A C 1
ATOM 2717 O O . GLY A 1 388 ? -20.735 6.269 10.634 1.00 97.88 388 GLY A O 1
ATOM 2718 N N . ALA A 1 389 ? -20.496 6.200 8.404 1.00 98.25 389 ALA A N 1
ATOM 2719 C CA . ALA A 1 389 ? -21.288 4.986 8.255 1.00 98.25 389 ALA A CA 1
ATOM 2720 C C . ALA A 1 389 ? -20.461 3.755 8.643 1.00 98.25 389 ALA A C 1
ATOM 2722 O O . ALA A 1 389 ? -19.297 3.626 8.260 1.00 98.25 389 ALA A O 1
ATOM 2723 N N . VAL A 1 390 ? -21.084 2.821 9.364 1.00 98.31 390 VAL A N 1
ATOM 2724 C CA . VAL A 1 390 ? -20.456 1.552 9.742 1.00 98.31 390 VAL A CA 1
ATOM 2725 C C . VAL A 1 390 ? -21.389 0.371 9.513 1.00 98.31 390 VAL A C 1
ATOM 2727 O O . VAL A 1 390 ? -22.601 0.473 9.715 1.00 98.31 390 VAL A O 1
ATOM 2730 N N . ALA A 1 391 ? -20.817 -0.769 9.137 1.00 96.44 391 ALA A N 1
ATOM 2731 C CA . ALA A 1 391 ? -21.533 -2.034 9.031 1.00 96.44 391 ALA A CA 1
ATOM 2732 C C . ALA A 1 391 ? -20.655 -3.195 9.512 1.00 96.44 391 ALA A C 1
ATOM 2734 O O . ALA A 1 391 ? -19.506 -3.332 9.111 1.00 96.44 391 ALA A O 1
ATOM 2735 N N . ALA A 1 392 ? -21.191 -4.058 10.368 1.00 95.44 392 ALA A N 1
ATOM 2736 C CA . ALA A 1 392 ? -20.522 -5.292 10.760 1.00 95.44 392 ALA A CA 1
ATOM 2737 C C . ALA A 1 392 ? -21.494 -6.459 10.609 1.00 95.44 392 ALA A C 1
ATOM 2739 O O . ALA A 1 392 ? -22.627 -6.399 11.090 1.00 95.44 392 ALA A O 1
ATOM 2740 N N . THR A 1 393 ? -21.069 -7.494 9.890 1.00 93.44 393 THR A N 1
ATOM 2741 C CA . THR A 1 393 ? -21.896 -8.656 9.540 1.00 93.44 393 THR A CA 1
ATOM 2742 C C . THR A 1 393 ? -21.089 -9.946 9.651 1.00 93.44 393 THR A C 1
ATOM 2744 O O . THR A 1 393 ? -19.863 -9.909 9.764 1.00 93.44 393 THR A O 1
ATOM 2747 N N . ALA A 1 394 ? -21.777 -11.092 9.642 1.00 93.31 394 ALA A N 1
ATOM 2748 C CA . ALA A 1 394 ? -21.166 -12.425 9.647 1.00 93.31 394 ALA A CA 1
ATOM 2749 C C . ALA A 1 394 ? -20.139 -12.650 10.781 1.00 93.31 394 ALA A C 1
ATOM 2751 O O . ALA A 1 394 ? -19.112 -13.293 10.580 1.00 93.31 394 ALA A O 1
ATOM 2752 N N . GLY A 1 395 ? -20.404 -12.114 11.978 1.00 95.56 395 GLY A N 1
ATOM 2753 C CA . GLY A 1 395 ? -19.485 -12.209 13.117 1.00 95.56 395 GLY A CA 1
ATOM 2754 C C . GLY A 1 395 ? -18.245 -11.309 13.040 1.00 95.56 395 GLY A C 1
ATOM 2755 O O . GLY A 1 395 ? -17.362 -11.442 13.884 1.00 95.56 395 GLY A O 1
ATOM 2756 N N . GLY A 1 396 ? -18.174 -10.395 12.065 1.00 97.88 396 GLY A N 1
ATOM 2757 C CA . GLY A 1 396 ? -17.060 -9.463 11.903 1.00 97.88 396 GLY A CA 1
ATOM 2758 C C . GLY A 1 396 ? -16.858 -8.528 13.100 1.00 97.88 396 GLY A C 1
ATOM 2759 O O . GLY A 1 396 ? -17.777 -8.270 13.887 1.00 97.88 396 GLY A O 1
ATOM 2760 N N . VAL A 1 397 ? -15.632 -8.025 13.241 1.00 98.56 397 VAL A N 1
ATOM 2761 C CA . VAL A 1 397 ? -15.201 -7.187 14.367 1.00 98.56 397 VAL A CA 1
ATOM 2762 C C . VAL A 1 397 ? -14.806 -5.807 13.862 1.00 98.56 397 VAL A C 1
ATOM 2764 O O . VAL A 1 397 ? -13.797 -5.662 13.180 1.00 98.56 397 VAL A O 1
ATOM 2767 N N . LEU A 1 398 ? -15.565 -4.784 14.239 1.00 98.56 398 LEU A N 1
ATOM 2768 C CA . LEU A 1 398 ? -15.179 -3.394 14.041 1.00 98.56 398 LEU A CA 1
ATOM 2769 C C . LEU A 1 398 ? -14.556 -2.864 15.332 1.00 98.56 398 LEU A C 1
ATOM 2771 O O . LEU A 1 398 ? -15.233 -2.767 16.358 1.00 98.56 398 LEU A O 1
ATOM 2775 N N . ASP A 1 399 ? -13.270 -2.548 15.285 1.00 98.75 399 ASP A N 1
ATOM 2776 C CA . ASP A 1 399 ? -12.494 -2.097 16.431 1.00 98.75 399 ASP A CA 1
ATOM 2777 C C . ASP A 1 399 ? -11.970 -0.685 16.183 1.00 98.75 399 ASP A C 1
ATOM 2779 O O . ASP A 1 399 ? -11.197 -0.467 15.256 1.00 98.75 399 ASP A O 1
ATOM 2783 N N . ILE A 1 400 ? -12.455 0.287 16.956 1.00 98.75 400 ILE A N 1
ATOM 2784 C CA . ILE A 1 400 ? -12.237 1.709 16.690 1.00 98.75 400 ILE A CA 1
ATOM 2785 C C . ILE A 1 400 ? -11.533 2.366 17.871 1.00 98.75 400 ILE A C 1
ATOM 2787 O O . ILE A 1 400 ? -12.068 2.412 18.978 1.00 98.75 400 ILE A O 1
ATOM 2791 N N . ASP A 1 401 ? -10.380 2.970 17.613 1.00 98.62 401 ASP A N 1
ATOM 2792 C CA . ASP A 1 401 ? -9.626 3.801 18.545 1.00 98.62 401 ASP A CA 1
ATOM 2793 C C . ASP A 1 401 ? -9.351 5.194 17.957 1.00 98.62 401 ASP A C 1
ATOM 2795 O O . ASP A 1 401 ? -9.205 5.366 16.745 1.00 98.62 401 ASP A O 1
ATOM 2799 N N . GLY A 1 402 ? -9.263 6.212 18.816 1.00 98.19 402 GLY A N 1
ATOM 2800 C CA . GLY A 1 402 ? -8.956 7.583 18.404 1.00 98.19 402 GLY A CA 1
ATOM 2801 C C . GLY A 1 402 ? -9.688 8.655 19.207 1.00 98.19 402 GLY A C 1
ATOM 2802 O O . GLY A 1 402 ? -9.949 8.490 20.397 1.00 98.19 402 GLY A O 1
ATOM 2803 N N . ASN A 1 403 ? -10.001 9.777 18.557 1.00 98.38 403 ASN A N 1
ATOM 2804 C CA . ASN A 1 403 ? -10.786 10.878 19.113 1.00 98.38 403 ASN A CA 1
ATOM 2805 C C . ASN A 1 403 ? -11.936 11.232 18.161 1.00 98.38 403 ASN A C 1
ATOM 2807 O O . ASN A 1 403 ? -11.736 11.972 17.192 1.00 98.38 403 ASN A O 1
ATOM 2811 N N . TYR A 1 404 ? -13.119 10.670 18.403 1.00 98.69 404 TYR A N 1
ATOM 2812 C CA . TYR A 1 404 ? -14.189 10.643 17.407 1.00 98.69 404 TYR A CA 1
ATOM 2813 C C . TYR A 1 404 ? -15.600 10.736 17.994 1.00 98.69 404 TYR A C 1
ATOM 2815 O O . TYR A 1 404 ? -15.838 10.540 19.183 1.00 98.69 404 TYR A O 1
ATOM 2823 N N . THR A 1 405 ? -16.563 11.031 17.128 1.00 98.62 405 THR A N 1
ATOM 2824 C CA . THR A 1 405 ? -17.989 11.076 17.450 1.00 98.62 405 THR A CA 1
ATOM 2825 C C . THR A 1 405 ? -18.720 9.985 16.680 1.00 98.62 405 THR A C 1
ATOM 2827 O O . THR A 1 405 ? -18.582 9.897 15.464 1.00 98.62 405 THR A O 1
ATOM 2830 N N . VAL A 1 406 ? -19.529 9.177 17.367 1.00 98.62 406 VAL A N 1
ATOM 2831 C CA . VAL A 1 406 ? -20.542 8.339 16.712 1.00 98.62 406 VAL A CA 1
ATOM 2832 C C . VAL A 1 406 ? -21.667 9.270 16.270 1.00 98.62 406 VAL A C 1
ATOM 2834 O O . VAL A 1 406 ? -22.530 9.652 17.061 1.00 98.62 406 VAL A O 1
ATOM 2837 N N . ASP A 1 407 ? -21.588 9.713 15.021 1.00 98.38 407 ASP A N 1
ATOM 2838 C CA . ASP A 1 407 ? -22.444 10.742 14.429 1.00 98.38 407 ASP A CA 1
ATOM 2839 C C . ASP A 1 407 ? -23.629 10.163 13.641 1.00 98.38 407 ASP A C 1
ATOM 2841 O O . ASP A 1 407 ? -24.600 10.869 13.373 1.00 98.38 407 ASP A O 1
ATOM 2845 N N . GLN A 1 408 ? -23.591 8.867 13.327 1.00 98.12 408 GLN A N 1
ATOM 2846 C CA . GLN A 1 408 ? -24.658 8.135 12.644 1.00 98.12 408 GLN A CA 1
ATOM 2847 C C . GLN A 1 408 ? -25.139 6.937 13.475 1.00 98.12 408 GLN A C 1
ATOM 2849 O O . GLN A 1 408 ? -24.400 6.453 14.336 1.00 98.12 408 GLN A O 1
ATOM 2854 N N . PRO A 1 409 ? -26.370 6.439 13.247 1.00 97.62 409 PRO A N 1
ATOM 2855 C CA . PRO A 1 409 ? -26.860 5.259 13.946 1.00 97.62 409 PRO A CA 1
ATOM 2856 C C . PRO A 1 409 ? -26.012 4.020 13.646 1.00 97.62 409 PRO A C 1
ATOM 2858 O O . PRO A 1 409 ? -25.722 3.721 12.488 1.00 97.62 409 PRO A O 1
ATOM 2861 N N . VAL A 1 410 ? -25.694 3.250 14.685 1.00 97.88 410 VAL A N 1
ATOM 2862 C CA . VAL A 1 410 ? -24.950 1.990 14.583 1.00 97.88 410 VAL A CA 1
ATOM 2863 C C . VAL A 1 410 ? -25.843 0.842 15.025 1.00 97.88 410 VAL A C 1
ATOM 2865 O O . VAL A 1 410 ? -26.431 0.889 16.104 1.00 97.88 410 VAL A O 1
ATOM 2868 N N . THR A 1 411 ? -25.944 -0.205 14.205 1.00 96.06 411 THR A N 1
ATOM 2869 C CA . THR A 1 411 ? -26.656 -1.439 14.571 1.00 96.06 411 THR A CA 1
ATOM 2870 C C . THR A 1 411 ? -25.671 -2.589 14.721 1.00 96.06 411 THR A C 1
ATOM 2872 O O . THR A 1 411 ? -24.989 -2.942 13.763 1.00 96.06 411 THR A O 1
ATOM 2875 N N . VAL A 1 412 ? -25.640 -3.201 15.902 1.00 97.44 412 VAL A N 1
ATOM 2876 C CA . VAL A 1 412 ? -24.780 -4.338 16.242 1.00 97.44 412 VAL A CA 1
ATOM 2877 C C . VAL A 1 412 ? -25.629 -5.610 16.280 1.00 97.44 412 VAL A C 1
ATOM 2879 O O . VAL A 1 412 ? -26.476 -5.802 17.163 1.00 97.44 412 VAL A O 1
ATOM 2882 N N . ARG A 1 413 ? -25.438 -6.449 15.263 1.00 95.19 413 ARG A N 1
ATOM 2883 C CA . ARG A 1 413 ? -26.236 -7.650 14.969 1.00 95.19 413 ARG A CA 1
ATOM 2884 C C . ARG A 1 413 ? -25.399 -8.728 14.277 1.00 95.19 413 ARG A C 1
ATOM 2886 O O . ARG A 1 413 ? -24.213 -8.511 14.049 1.00 95.19 413 ARG A O 1
ATOM 2893 N N . ASP A 1 414 ? -25.995 -9.860 13.923 1.00 95.31 414 ASP A N 1
ATOM 2894 C CA . ASP A 1 414 ? -25.360 -10.947 13.166 1.00 95.31 414 ASP A CA 1
ATOM 2895 C C . ASP A 1 414 ? -24.108 -11.497 13.874 1.00 95.31 414 ASP A C 1
ATOM 2897 O O . ASP A 1 414 ? -23.084 -11.775 13.244 1.00 95.31 414 ASP A O 1
ATOM 2901 N N . ALA A 1 415 ? -24.173 -11.579 15.210 1.00 96.19 415 ALA A N 1
ATOM 2902 C CA . ALA A 1 415 ? -23.061 -11.932 16.098 1.00 96.19 415 ALA A CA 1
ATOM 2903 C C . ALA A 1 415 ? -21.797 -11.051 15.945 1.00 96.19 415 ALA A C 1
ATOM 2905 O O . ALA A 1 415 ? -20.735 -11.410 16.455 1.00 96.19 415 ALA A O 1
ATOM 2906 N N . SER A 1 416 ? -21.894 -9.899 15.269 1.00 97.88 416 SER A N 1
ATOM 2907 C CA . SER A 1 416 ? -20.776 -8.965 15.106 1.00 97.88 416 SER A CA 1
ATOM 2908 C C . SER A 1 416 ? -20.320 -8.364 16.432 1.00 97.88 416 SER A C 1
ATOM 2910 O O . SER A 1 416 ? -21.045 -8.360 17.433 1.00 97.88 416 SER A O 1
ATOM 2912 N N . THR A 1 417 ? -19.101 -7.831 16.431 1.00 98.56 417 THR A N 1
ATOM 2913 C CA . THR A 1 417 ? -18.534 -7.109 17.567 1.00 98.56 417 THR A CA 1
ATOM 2914 C C . THR A 1 417 ? -18.222 -5.669 17.186 1.00 98.56 417 THR A C 1
ATOM 2916 O O . THR A 1 417 ? -17.494 -5.428 16.229 1.00 98.56 417 THR A O 1
ATOM 2919 N N . LEU A 1 418 ? -18.722 -4.718 17.973 1.00 98.56 418 LEU A N 1
ATOM 2920 C CA . LEU A 1 418 ? -18.292 -3.323 17.954 1.00 98.56 418 LEU A CA 1
ATOM 2921 C C . LEU A 1 418 ? -17.436 -3.054 19.190 1.00 98.56 418 LEU A C 1
ATOM 2923 O O . LEU A 1 418 ? -17.898 -3.246 20.316 1.00 98.56 418 LEU A O 1
ATOM 2927 N N . THR A 1 419 ? -16.215 -2.572 18.997 1.00 98.75 419 THR A N 1
ATOM 2928 C CA . THR A 1 419 ? -15.343 -2.128 20.085 1.00 98.75 419 THR A CA 1
ATOM 2929 C C . THR A 1 419 ? -15.061 -0.641 19.946 1.00 98.75 419 THR A C 1
ATOM 2931 O O . THR A 1 419 ? -14.551 -0.200 18.923 1.00 98.75 419 THR A O 1
ATOM 2934 N N . LEU A 1 420 ? -15.406 0.126 20.981 1.00 98.75 420 LEU A N 1
ATOM 2935 C CA . LEU A 1 420 ? -15.152 1.563 21.054 1.00 98.75 420 LEU A CA 1
ATOM 2936 C C . LEU A 1 420 ? -14.029 1.821 22.057 1.00 98.75 420 LEU A C 1
ATOM 2938 O O . LEU A 1 420 ? -14.180 1.534 23.244 1.00 98.75 420 LEU A O 1
ATOM 2942 N N . ARG A 1 421 ? -12.898 2.348 21.597 1.00 98.56 421 ARG A N 1
ATOM 2943 C CA . ARG A 1 421 ? -11.743 2.764 22.405 1.00 98.56 421 ARG A CA 1
ATOM 2944 C C . ARG A 1 421 ? -11.423 4.241 22.183 1.00 98.56 421 ARG A C 1
ATOM 2946 O O . ARG A 1 421 ? -12.085 4.922 21.402 1.00 98.56 421 ARG A O 1
ATOM 2953 N N . GLY A 1 422 ? -10.433 4.735 22.918 1.00 97.94 422 GLY A N 1
ATOM 2954 C CA . GLY A 1 422 ? -10.004 6.126 22.861 1.00 97.94 422 GLY A CA 1
ATOM 2955 C C . GLY A 1 422 ? -11.007 7.084 23.501 1.00 97.94 422 GLY A C 1
ATOM 2956 O O . GLY A 1 422 ? -11.701 6.740 24.459 1.00 97.94 422 GLY A O 1
ATOM 2957 N N . ASN A 1 423 ? -11.057 8.301 22.971 1.00 98.12 423 ASN A N 1
ATOM 2958 C CA . ASN A 1 423 ? -11.942 9.372 23.408 1.00 98.12 423 ASN A CA 1
ATOM 2959 C C . ASN A 1 423 ? -13.114 9.473 22.430 1.00 98.12 423 ASN A C 1
ATOM 2961 O O . ASN A 1 423 ? -13.026 10.154 21.410 1.00 98.12 423 ASN A O 1
ATOM 2965 N N . TRP A 1 424 ? -14.207 8.780 22.720 1.00 98.50 424 TRP A N 1
ATOM 2966 C CA . TRP A 1 424 ? -15.386 8.768 21.860 1.00 98.50 424 TRP A CA 1
ATOM 2967 C C . TRP A 1 424 ? -16.568 9.487 22.513 1.00 98.50 424 TRP A C 1
ATOM 2969 O O . TRP A 1 424 ? -16.682 9.512 23.735 1.00 98.50 424 TRP A O 1
ATOM 2979 N N . VAL A 1 425 ? -17.461 10.061 21.703 1.00 98.56 425 VAL A N 1
ATOM 2980 C CA . VAL A 1 425 ? -18.767 10.590 22.136 1.00 98.56 425 VAL A CA 1
ATOM 2981 C C . VAL A 1 425 ? -19.852 9.998 21.252 1.00 98.56 425 VAL A C 1
ATOM 2983 O O . VAL A 1 425 ? -19.764 10.078 20.030 1.00 98.56 425 VAL A O 1
ATOM 2986 N N . ASN A 1 426 ? -20.899 9.429 21.842 1.00 98.56 426 ASN A N 1
ATOM 2987 C CA . ASN A 1 426 ? -22.056 8.990 21.079 1.00 98.56 426 ASN A CA 1
ATOM 2988 C C . ASN A 1 426 ? -23.084 10.118 20.946 1.00 98.56 426 ASN A C 1
ATOM 2990 O O . ASN A 1 426 ? -23.857 10.385 21.865 1.00 98.56 426 ASN A O 1
ATOM 2994 N N . ALA A 1 427 ? -23.099 10.764 19.781 1.00 98.19 427 ALA A N 1
ATOM 2995 C CA . ALA A 1 427 ? -24.079 11.789 19.426 1.00 98.19 427 ALA A CA 1
ATOM 2996 C C . ALA A 1 427 ? -25.291 11.212 18.669 1.00 98.19 427 ALA A C 1
ATOM 2998 O O . ALA A 1 427 ? -26.152 11.966 18.214 1.00 98.19 427 ALA A O 1
ATOM 2999 N N . SER A 1 428 ? -25.363 9.885 18.532 1.00 97.56 428 SER A N 1
ATOM 3000 C CA . SER A 1 428 ? -26.411 9.172 17.811 1.00 97.56 428 SER A CA 1
ATOM 3001 C C . SER A 1 428 ? -26.950 7.995 18.639 1.00 97.56 428 SER A C 1
ATOM 3003 O O . SER A 1 428 ? -26.994 8.048 19.870 1.00 97.56 428 SER A O 1
ATOM 3005 N N . THR A 1 429 ? -27.449 6.952 17.971 1.00 96.62 429 THR A N 1
ATOM 3006 C CA . THR A 1 429 ? -27.954 5.733 18.613 1.00 96.62 429 THR A CA 1
ATOM 3007 C C . THR A 1 429 ? -27.081 4.531 18.285 1.00 96.62 429 THR A C 1
ATOM 3009 O O . THR A 1 429 ? -26.891 4.203 17.118 1.00 96.62 429 THR A O 1
ATOM 3012 N N . ILE A 1 430 ? -26.638 3.820 19.320 1.00 97.69 430 ILE A N 1
ATOM 3013 C CA . ILE A 1 430 ? -26.077 2.473 19.210 1.00 97.69 430 ILE A CA 1
ATOM 3014 C C . ILE A 1 430 ? -27.181 1.491 19.603 1.00 97.69 430 ILE A C 1
ATOM 3016 O O . ILE A 1 430 ? -27.626 1.473 20.751 1.00 97.69 430 ILE A O 1
ATOM 3020 N N . ALA A 1 431 ? -27.645 0.692 18.648 1.00 96.12 431 ALA A N 1
ATOM 3021 C CA . ALA A 1 431 ? -28.665 -0.328 18.852 1.00 96.12 431 ALA A CA 1
ATOM 3022 C C . ALA A 1 431 ? -28.046 -1.724 18.752 1.00 96.12 431 ALA A C 1
ATOM 3024 O O . ALA A 1 431 ? -27.363 -2.024 17.775 1.00 96.12 431 ALA A O 1
ATOM 3025 N N . MET A 1 432 ? -28.306 -2.603 19.722 1.00 95.50 432 MET A N 1
ATOM 3026 C CA . MET A 1 432 ? -27.845 -3.995 19.668 1.00 95.50 432 MET A CA 1
ATOM 3027 C C . MET A 1 432 ? -28.989 -5.005 19.796 1.00 95.50 432 MET A C 1
ATOM 3029 O O . MET A 1 432 ? -29.951 -4.802 20.549 1.00 95.50 432 MET A O 1
ATOM 3033 N N . THR A 1 433 ? -28.838 -6.128 19.095 1.00 93.75 433 THR A N 1
ATOM 3034 C CA . THR A 1 433 ? -29.821 -7.223 19.062 1.00 93.75 433 THR A CA 1
ATOM 3035 C C . THR A 1 433 ? -29.204 -8.554 19.487 1.00 93.75 433 THR A C 1
ATOM 3037 O O . THR A 1 433 ? -29.630 -9.120 20.486 1.00 93.75 433 THR A O 1
ATOM 3040 N N . ASP A 1 434 ? -28.166 -9.031 18.801 1.00 93.88 434 ASP A N 1
ATOM 3041 C CA . ASP A 1 434 ? -27.525 -10.329 19.071 1.00 93.88 434 ASP A CA 1
ATOM 3042 C C . ASP A 1 434 ? -25.987 -10.316 18.931 1.00 93.88 434 ASP A C 1
ATOM 3044 O O . ASP A 1 434 ? -25.352 -11.369 18.974 1.00 93.88 434 ASP A O 1
ATOM 3048 N N . GLY A 1 435 ? -25.373 -9.134 18.814 1.00 97.00 435 GLY A N 1
ATOM 3049 C CA . GLY A 1 435 ? -23.916 -8.968 18.779 1.00 97.00 435 GLY A CA 1
ATOM 3050 C C . GLY A 1 435 ? -23.280 -8.604 20.127 1.00 97.00 435 GLY A C 1
ATOM 3051 O O . GLY A 1 435 ? -23.905 -8.680 21.190 1.00 97.00 435 GLY A O 1
ATOM 3052 N N . THR A 1 436 ? -22.013 -8.195 20.074 1.00 98.06 436 THR A N 1
ATOM 3053 C CA . THR A 1 436 ? -21.214 -7.775 21.232 1.00 98.06 436 THR A CA 1
ATOM 3054 C C . THR A 1 436 ? -20.808 -6.310 21.111 1.00 98.06 436 THR A C 1
ATOM 3056 O O . THR A 1 436 ? -20.285 -5.890 20.084 1.00 98.06 436 THR A O 1
ATOM 3059 N N . VAL A 1 437 ? -20.994 -5.534 22.178 1.00 98.50 437 VAL A N 1
ATOM 3060 C CA . VAL A 1 437 ? -20.448 -4.177 22.299 1.00 98.50 437 VAL A CA 1
ATOM 3061 C C . VAL A 1 437 ? -19.410 -4.150 23.415 1.00 98.50 437 VAL A C 1
ATOM 3063 O O . VAL A 1 437 ? -19.722 -4.462 24.565 1.00 98.50 437 VAL A O 1
ATOM 3066 N N . ASN A 1 438 ? -18.183 -3.759 23.084 1.00 98.62 438 ASN A N 1
ATOM 3067 C CA . ASN A 1 438 ? -17.101 -3.546 24.038 1.00 98.62 438 ASN A CA 1
ATOM 3068 C C . ASN A 1 438 ? -16.892 -2.039 24.239 1.00 98.62 438 ASN A C 1
ATOM 3070 O O . ASN A 1 438 ? -16.496 -1.331 23.315 1.00 98.62 438 ASN A O 1
ATOM 3074 N N . LEU A 1 439 ? -17.153 -1.557 25.452 1.00 98.56 439 LEU A N 1
ATOM 3075 C CA . LEU A 1 439 ? -17.036 -0.149 25.828 1.00 98.56 439 LEU A CA 1
ATOM 3076 C C . LEU A 1 439 ? -15.694 0.094 26.526 1.00 98.56 439 LEU A C 1
ATOM 3078 O O . LEU A 1 439 ? -15.500 -0.303 27.680 1.00 98.56 439 LEU A O 1
ATOM 3082 N N . GLY A 1 440 ? -14.762 0.702 25.799 1.00 98.44 440 GLY A N 1
ATOM 3083 C CA . GLY A 1 440 ? -13.432 1.107 26.247 1.00 98.44 440 GLY A CA 1
ATOM 3084 C C . GLY A 1 440 ? -13.285 2.617 26.421 1.00 98.44 440 GLY A C 1
ATOM 3085 O O . GLY A 1 440 ? -14.252 3.369 26.315 1.00 98.44 440 GLY A O 1
ATOM 3086 N N . GLY A 1 441 ? -12.056 3.055 26.704 1.00 98.06 441 GLY A N 1
ATOM 3087 C CA . GLY A 1 441 ? -11.768 4.451 27.049 1.00 98.06 441 GLY A CA 1
ATOM 3088 C C . GLY A 1 441 ? -12.333 4.853 28.415 1.00 98.06 441 GLY A C 1
ATOM 3089 O O . GLY A 1 441 ? -12.748 4.001 29.200 1.00 98.06 441 GLY A O 1
ATOM 3090 N N . THR A 1 442 ? -12.352 6.154 28.700 1.00 98.19 442 THR A N 1
ATOM 3091 C CA . THR A 1 442 ? -13.039 6.722 29.871 1.00 98.19 442 THR A CA 1
ATOM 3092 C C . THR A 1 442 ? -14.236 7.522 29.383 1.00 98.19 442 THR A C 1
ATOM 3094 O O . THR A 1 442 ? -14.071 8.448 28.591 1.00 98.19 442 THR A O 1
ATOM 3097 N N . PHE A 1 443 ? -15.435 7.184 29.847 1.00 98.50 443 PHE A N 1
ATOM 3098 C CA . PHE A 1 443 ? -16.677 7.785 29.368 1.00 98.50 443 PHE A CA 1
ATOM 3099 C C . PHE A 1 443 ? -17.704 7.936 30.493 1.00 98.50 443 PHE A C 1
ATOM 3101 O O . PHE A 1 443 ? -17.609 7.295 31.535 1.00 98.50 443 PHE A O 1
ATOM 3108 N N . SER A 1 444 ? -18.704 8.790 30.272 1.00 98.06 444 SER A N 1
ATOM 3109 C CA . SER A 1 444 ? -19.846 8.981 31.173 1.00 98.06 444 SER A CA 1
ATOM 3110 C C . SER A 1 444 ? -21.144 8.462 30.552 1.00 98.06 444 SER A C 1
ATOM 3112 O O . SER A 1 444 ? -21.195 8.173 29.356 1.00 98.06 444 SER A O 1
ATOM 3114 N N . LEU A 1 445 ? -22.237 8.421 31.320 1.00 96.00 445 LEU A N 1
ATOM 3115 C CA . LEU A 1 445 ? -23.569 8.139 30.760 1.00 96.00 445 LEU A CA 1
ATOM 3116 C C . LEU A 1 445 ? -23.990 9.167 29.694 1.00 96.00 445 LEU A C 1
ATOM 3118 O O . LEU A 1 445 ? -24.645 8.808 28.721 1.00 96.00 445 LEU A O 1
ATOM 3122 N N . ALA A 1 446 ? -23.579 10.431 29.841 1.00 96.19 446 ALA A N 1
ATOM 3123 C CA . ALA A 1 446 ? -23.837 11.461 28.835 1.00 96.19 446 ALA A CA 1
ATOM 3124 C C . ALA A 1 446 ? -23.035 11.206 27.549 1.00 96.19 446 ALA A C 1
ATOM 3126 O O . ALA A 1 446 ? -23.558 11.377 26.453 1.00 96.19 446 ALA A O 1
ATOM 3127 N N . THR A 1 447 ? -21.788 10.749 27.689 1.00 97.25 447 THR A N 1
ATOM 3128 C CA . THR A 1 447 ? -20.928 10.341 26.570 1.00 97.25 447 THR A CA 1
ATOM 3129 C C . THR A 1 447 ? -21.480 9.112 25.847 1.00 97.25 447 THR A C 1
ATOM 3131 O O . THR A 1 447 ? -21.404 9.044 24.624 1.00 97.25 447 THR A O 1
ATOM 3134 N N . LEU A 1 448 ? -22.052 8.157 26.591 1.00 97.00 448 LEU A N 1
ATOM 3135 C CA . LEU A 1 448 ? -22.698 6.965 26.040 1.00 97.00 448 LEU A CA 1
ATOM 3136 C C . LEU A 1 448 ? -23.944 7.300 25.213 1.00 97.00 448 LEU A C 1
ATOM 3138 O O . LEU A 1 448 ? -24.251 6.567 24.275 1.00 97.00 448 LEU A O 1
ATOM 3142 N N . GLY A 1 449 ? -24.638 8.393 25.534 1.00 96.00 449 GLY A N 1
ATOM 3143 C CA . GLY A 1 449 ? -25.743 8.914 24.735 1.00 96.00 449 GLY A CA 1
ATOM 3144 C C . GLY A 1 449 ? -26.859 7.890 24.496 1.00 96.00 449 GLY A C 1
ATOM 3145 O O . GLY A 1 449 ? -27.278 7.171 25.405 1.00 96.00 449 GLY A O 1
ATOM 3146 N N . GLY A 1 450 ? -27.366 7.840 23.262 1.00 95.00 450 GLY A N 1
ATOM 3147 C CA . GLY A 1 450 ? -28.428 6.917 22.871 1.00 95.00 450 GLY A CA 1
ATOM 3148 C C . GLY A 1 450 ? -27.926 5.478 22.761 1.00 95.00 450 GLY A C 1
ATOM 3149 O O . GLY A 1 450 ? -27.236 5.131 21.804 1.00 95.00 450 GLY A O 1
ATOM 3150 N N . PHE A 1 451 ? -28.318 4.620 23.700 1.00 96.12 451 PHE A N 1
ATOM 3151 C CA . PHE A 1 451 ? -27.962 3.203 23.703 1.00 96.12 451 PHE A CA 1
ATOM 3152 C C . PHE A 1 451 ? -29.214 2.343 23.879 1.00 96.12 451 PHE A C 1
ATOM 3154 O O . PHE A 1 451 ? -29.893 2.425 24.901 1.00 96.12 451 PHE A O 1
ATOM 3161 N N . SER A 1 452 ? -29.540 1.533 22.873 1.00 93.69 452 SER A N 1
ATOM 3162 C CA . SER A 1 452 ? -30.737 0.691 22.853 1.00 93.69 452 SER A CA 1
ATOM 3163 C C . SER A 1 452 ? -30.359 -0.779 22.763 1.00 93.69 452 SER A C 1
ATOM 3165 O O . SER A 1 452 ? -29.549 -1.185 21.927 1.00 93.69 452 SER A O 1
ATOM 3167 N N . ARG A 1 453 ? -30.963 -1.599 23.621 1.00 93.25 453 ARG A N 1
ATOM 3168 C CA . ARG A 1 453 ? -30.655 -3.019 23.711 1.00 93.25 453 ARG A CA 1
ATOM 3169 C C . ARG A 1 453 ? -31.920 -3.860 23.677 1.00 93.25 453 ARG A C 1
ATOM 3171 O O . ARG A 1 453 ? -32.883 -3.585 24.380 1.00 93.25 453 ARG A O 1
ATOM 3178 N N . SER A 1 454 ? -31.877 -4.922 22.878 1.00 93.19 454 SER A N 1
ATOM 3179 C CA . SER A 1 454 ? -32.895 -5.986 22.859 1.00 93.19 454 SER A CA 1
ATOM 3180 C C . SER A 1 454 ? -32.313 -7.392 23.066 1.00 93.19 454 SER A C 1
ATOM 3182 O O . SER A 1 454 ? -33.061 -8.355 23.207 1.00 93.19 454 SER A O 1
ATOM 3184 N N . GLY A 1 455 ? -30.983 -7.506 23.142 1.00 93.12 455 GLY A N 1
ATOM 3185 C CA . GLY A 1 455 ? -30.251 -8.743 23.410 1.00 93.12 455 GLY A CA 1
ATOM 3186 C C . GLY A 1 455 ? -28.735 -8.512 23.368 1.00 93.12 455 GLY A C 1
ATOM 3187 O O . GLY A 1 455 ? -28.274 -7.435 23.746 1.00 93.12 455 GLY A O 1
ATOM 3188 N N . GLY A 1 456 ? -27.953 -9.510 22.952 1.00 95.56 456 GLY A N 1
ATOM 3189 C CA . GLY A 1 456 ? -26.495 -9.397 22.803 1.00 95.56 456 GLY A CA 1
ATOM 3190 C C . GLY A 1 456 ? -25.709 -9.315 24.119 1.00 95.56 456 GLY A C 1
ATOM 3191 O O . GLY A 1 456 ? -26.253 -9.541 25.204 1.00 95.56 456 GLY A O 1
ATOM 3192 N N . THR A 1 457 ? -24.416 -8.991 24.027 1.00 96.75 457 THR A N 1
ATOM 3193 C CA . THR A 1 457 ? -23.492 -8.848 25.170 1.00 96.75 457 THR A CA 1
ATOM 3194 C C . THR A 1 457 ? -22.900 -7.444 25.229 1.00 96.75 457 THR A C 1
ATOM 3196 O O . THR A 1 457 ? -22.424 -6.927 24.224 1.00 96.75 457 THR A O 1
ATOM 3199 N N . VAL A 1 458 ? -22.859 -6.854 26.427 1.00 97.88 458 VAL A N 1
ATOM 3200 C CA . VAL A 1 458 ? -22.117 -5.613 26.692 1.00 97.88 458 VAL A CA 1
ATOM 3201 C C . VAL A 1 458 ? -20.963 -5.923 27.627 1.00 97.88 458 VAL A C 1
ATOM 3203 O O . VAL A 1 458 ? -21.182 -6.441 28.725 1.00 97.88 458 VAL A O 1
ATOM 3206 N N . ASN A 1 459 ? -19.748 -5.603 27.196 1.00 98.06 459 ASN A N 1
ATOM 3207 C CA . ASN A 1 459 ? -18.544 -5.705 28.003 1.00 98.06 459 ASN A CA 1
ATOM 3208 C C . ASN A 1 459 ? -18.024 -4.301 28.314 1.00 98.06 459 ASN A C 1
ATOM 3210 O O . ASN A 1 459 ? -17.777 -3.506 27.410 1.00 98.06 459 ASN A O 1
ATOM 3214 N N . LEU A 1 460 ? -17.803 -4.019 29.591 1.00 98.31 460 LEU A N 1
ATOM 3215 C CA . LEU A 1 460 ? -17.060 -2.854 30.034 1.00 98.31 460 LEU A CA 1
ATOM 3216 C C . LEU A 1 460 ? -15.578 -3.232 30.115 1.00 98.31 460 LEU A C 1
ATOM 3218 O O . LEU A 1 460 ? -15.181 -4.017 30.981 1.00 98.31 460 LEU A O 1
ATOM 3222 N N . ILE A 1 461 ? -14.788 -2.686 29.194 1.00 98.12 461 ILE A N 1
ATOM 3223 C CA . ILE A 1 461 ? -13.330 -2.873 29.107 1.00 98.12 461 ILE A CA 1
ATOM 3224 C C . ILE A 1 461 ? -12.560 -1.589 29.469 1.00 98.12 461 ILE A C 1
ATOM 3226 O O . ILE A 1 461 ? -11.347 -1.631 29.647 1.00 98.12 461 ILE A O 1
ATOM 3230 N N . GLY A 1 462 ? -13.260 -0.453 29.572 1.00 98.12 462 GLY A N 1
ATOM 3231 C CA . GLY A 1 462 ? -12.745 0.844 30.013 1.00 98.12 462 GLY A CA 1
ATOM 3232 C C . GLY A 1 462 ? -13.349 1.305 31.342 1.00 98.12 462 GLY A C 1
ATOM 3233 O O . GLY A 1 462 ? -13.750 0.486 32.170 1.00 98.12 462 GLY A O 1
ATOM 3234 N N . THR A 1 463 ? -13.434 2.619 31.540 1.00 98.50 463 THR A N 1
ATOM 3235 C CA . THR A 1 463 ? -13.963 3.252 32.755 1.00 98.50 463 THR A CA 1
ATOM 3236 C C . THR A 1 463 ? -15.271 3.981 32.464 1.00 98.50 463 THR A C 1
ATOM 3238 O O . THR A 1 463 ? -15.287 4.939 31.694 1.00 98.50 463 THR A O 1
ATOM 3241 N N . LEU A 1 464 ? -16.352 3.560 33.122 1.00 98.69 464 LEU A N 1
ATOM 3242 C CA . LEU A 1 464 ? -17.604 4.306 33.204 1.00 98.69 464 LEU A CA 1
ATOM 3243 C C . LEU A 1 464 ? -17.572 5.201 34.449 1.00 98.69 464 LEU A C 1
ATOM 3245 O O . LEU A 1 464 ? -17.711 4.707 35.568 1.00 98.69 464 LEU A O 1
ATOM 3249 N N . ASP A 1 465 ? -17.428 6.508 34.251 1.00 98.44 465 ASP A N 1
ATOM 3250 C CA . ASP A 1 465 ? -17.529 7.507 35.313 1.00 98.44 465 ASP A CA 1
ATOM 3251 C C . ASP A 1 465 ? -18.960 8.043 35.416 1.00 98.44 465 ASP A C 1
ATOM 3253 O O . ASP A 1 465 ? -19.488 8.674 34.496 1.00 98.44 465 ASP A O 1
ATOM 3257 N N . LEU A 1 466 ? -19.607 7.785 36.550 1.00 98.31 466 LEU A N 1
ATOM 3258 C CA . LEU A 1 466 ? -20.977 8.218 36.800 1.00 98.31 466 LEU A CA 1
ATOM 3259 C C . LEU A 1 466 ? -21.053 9.687 37.243 1.00 98.31 466 LEU A C 1
ATOM 3261 O O . LEU A 1 466 ? -22.148 10.250 37.230 1.00 98.31 466 LEU A O 1
ATOM 3265 N N . GLY A 1 467 ? -19.936 10.327 37.619 1.00 96.88 467 GLY A N 1
ATOM 3266 C CA . GLY A 1 467 ? -19.893 11.756 37.964 1.00 96.88 467 GLY A CA 1
ATOM 3267 C C . GLY A 1 467 ? -20.803 12.162 39.136 1.00 96.88 467 GLY A C 1
ATOM 3268 O O . GLY A 1 467 ? -21.305 13.283 39.184 1.00 96.88 467 GLY A O 1
ATOM 3269 N N . GLY A 1 468 ? -21.068 11.237 40.056 1.00 96.12 468 GLY A N 1
ATOM 3270 C CA . GLY A 1 468 ? -22.025 11.342 41.162 1.00 96.12 468 GLY A CA 1
ATOM 3271 C C . GLY A 1 468 ? -23.454 10.911 40.808 1.00 96.12 468 GLY A C 1
ATOM 3272 O O . GLY A 1 468 ? -24.325 10.919 41.675 1.00 96.12 468 GLY A O 1
ATOM 3273 N N . GLY A 1 469 ? -23.707 10.548 39.549 1.00 97.06 469 GLY A N 1
ATOM 3274 C CA . GLY A 1 469 ? -25.005 10.125 39.036 1.00 97.06 469 GLY A CA 1
ATOM 3275 C C . GLY A 1 469 ? -25.379 8.681 39.374 1.00 97.06 469 GLY A C 1
ATOM 3276 O O . GLY A 1 469 ? -24.779 8.017 40.224 1.00 97.06 469 GLY A O 1
ATOM 3277 N N . THR A 1 470 ? -26.412 8.187 38.694 1.00 97.50 470 THR A N 1
ATOM 3278 C CA . THR A 1 470 ? -26.963 6.844 38.896 1.00 97.50 470 THR A CA 1
ATOM 3279 C C . THR A 1 470 ? -27.116 6.122 37.565 1.00 97.50 470 THR A C 1
ATOM 3281 O O . THR A 1 470 ? -27.660 6.693 36.621 1.00 97.50 470 THR A O 1
ATOM 3284 N N . VAL A 1 471 ? -26.679 4.865 37.504 1.00 97.44 471 VAL A N 1
ATOM 3285 C CA . VAL A 1 471 ? -26.999 3.937 36.413 1.00 97.44 471 VAL A CA 1
ATOM 3286 C C . VAL A 1 471 ? -27.982 2.882 36.918 1.00 97.44 471 VAL A C 1
ATOM 3288 O O . VAL A 1 471 ? -27.792 2.315 37.993 1.00 97.44 471 VAL A O 1
ATOM 3291 N N . LEU A 1 472 ? -29.042 2.644 36.147 1.00 96.75 472 LEU A N 1
ATOM 3292 C CA . LEU A 1 472 ? -30.030 1.598 36.398 1.00 96.75 472 LEU A CA 1
ATOM 3293 C C . LEU A 1 472 ? -29.796 0.449 35.422 1.00 96.75 472 LEU A C 1
ATOM 3295 O O . LEU A 1 472 ? -29.759 0.673 34.212 1.00 96.75 472 LEU A O 1
ATOM 3299 N N . PHE A 1 473 ? -29.680 -0.763 35.958 1.00 96.62 473 PHE A N 1
ATOM 3300 C CA . PHE A 1 473 ? -29.716 -1.996 35.194 1.00 96.62 473 PHE A CA 1
ATOM 3301 C C . PHE A 1 473 ? -31.073 -2.680 35.356 1.00 96.62 473 PHE A C 1
ATOM 3303 O O . PHE A 1 473 ? -31.413 -3.152 36.437 1.00 96.62 473 PHE A O 1
ATOM 3310 N N . ASP A 1 474 ? -31.848 -2.726 34.276 1.00 94.88 474 ASP A N 1
ATOM 3311 C CA . ASP A 1 474 ? -33.159 -3.370 34.209 1.00 94.88 474 ASP A CA 1
ATOM 3312 C C . ASP A 1 474 ? -33.327 -4.152 32.891 1.00 94.88 474 ASP A C 1
ATOM 3314 O O . ASP A 1 474 ? -32.369 -4.372 32.145 1.00 94.88 474 ASP A O 1
ATOM 3318 N N . ALA A 1 475 ? -34.553 -4.577 32.577 1.00 92.25 475 ALA A N 1
ATOM 3319 C CA . ALA A 1 475 ? -34.844 -5.318 31.350 1.00 92.25 475 ALA A CA 1
ATOM 3320 C C . ALA A 1 475 ? -34.526 -4.543 30.054 1.00 92.25 475 ALA A C 1
ATOM 3322 O O . ALA A 1 475 ? -34.332 -5.168 29.014 1.00 92.25 475 ALA A O 1
ATOM 3323 N N . SER A 1 476 ? -34.481 -3.208 30.097 1.00 90.50 476 SER A N 1
ATOM 3324 C CA . SER A 1 476 ? -34.211 -2.352 28.938 1.00 90.50 476 SER A CA 1
ATOM 3325 C C . SER A 1 476 ? -32.716 -2.132 28.693 1.00 90.50 476 SER A C 1
ATOM 3327 O O . SER A 1 476 ? -32.273 -2.122 27.545 1.00 90.50 476 SER A O 1
ATOM 3329 N N . SER A 1 477 ? -31.912 -2.007 29.751 1.00 91.75 477 SER A N 1
ATOM 3330 C CA . SER A 1 477 ? -30.452 -1.854 29.650 1.00 91.75 477 SER A CA 1
ATOM 3331 C C . SER A 1 477 ? -29.712 -3.199 29.619 1.00 91.75 477 SER A C 1
ATOM 3333 O O . SER A 1 477 ? -28.594 -3.301 29.093 1.00 91.75 477 SER A O 1
ATOM 3335 N N . GLY A 1 478 ? -30.326 -4.232 30.207 1.00 94.19 478 GLY A N 1
ATOM 3336 C CA . GLY A 1 478 ? -29.737 -5.539 30.476 1.00 94.19 478 GLY A CA 1
ATOM 3337 C C . GLY A 1 478 ? -28.533 -5.478 31.421 1.00 94.19 478 GLY A C 1
ATOM 3338 O O . GLY A 1 478 ? -28.147 -4.415 31.903 1.00 94.19 478 GLY A O 1
ATOM 3339 N N . SER A 1 479 ? -27.895 -6.630 31.642 1.00 95.19 479 SER A N 1
ATOM 3340 C CA . SER A 1 479 ? -26.675 -6.727 32.453 1.00 95.19 479 SER A CA 1
ATOM 3341 C C . SER A 1 479 ? -25.415 -6.399 31.657 1.00 95.19 479 SER A C 1
ATOM 3343 O O . SER A 1 479 ? -25.321 -6.718 30.463 1.00 95.19 479 SER A O 1
ATOM 3345 N N . TRP A 1 480 ? -24.424 -5.806 32.316 1.00 96.38 480 TRP A N 1
ATOM 3346 C CA . TRP A 1 480 ? -23.129 -5.462 31.723 1.00 96.38 480 TRP A CA 1
ATOM 3347 C C . TRP A 1 480 ? -22.012 -6.276 32.368 1.00 96.38 480 TRP A C 1
ATOM 3349 O O . TRP A 1 480 ? -21.965 -6.429 33.585 1.00 96.38 480 TRP A O 1
ATOM 3359 N N . ARG A 1 481 ? -21.097 -6.813 31.559 1.00 96.25 481 ARG A N 1
ATOM 3360 C CA . ARG A 1 481 ? -19.977 -7.624 32.044 1.00 96.25 481 ARG A CA 1
ATOM 3361 C C . ARG A 1 481 ? -18.757 -6.751 32.285 1.00 96.25 481 ARG A C 1
ATOM 3363 O O . ARG A 1 481 ? -18.260 -6.124 31.357 1.00 96.25 481 ARG A O 1
ATOM 3370 N N . LEU A 1 482 ? -18.222 -6.771 33.496 1.00 97.12 482 LEU A N 1
ATOM 3371 C CA . LEU A 1 482 ? -16.918 -6.191 33.793 1.00 97.12 482 LEU A CA 1
ATOM 3372 C C . LEU A 1 482 ? -15.835 -7.128 33.241 1.00 97.12 482 LEU A C 1
ATOM 3374 O O . LEU A 1 482 ? -15.708 -8.269 33.687 1.00 97.12 482 LEU A O 1
ATOM 3378 N N . GLN A 1 483 ? -15.108 -6.670 32.223 1.00 95.69 483 GLN A N 1
ATOM 3379 C CA . GLN A 1 483 ? -14.040 -7.413 31.544 1.00 95.69 483 GLN A CA 1
ATOM 3380 C C . GLN A 1 483 ? -12.727 -6.632 31.671 1.00 95.69 483 GLN A C 1
ATOM 3382 O O . GLN A 1 483 ? -12.166 -6.155 30.689 1.00 95.69 483 GLN A O 1
ATOM 3387 N N . GLY A 1 484 ? -12.287 -6.430 32.911 1.00 95.75 484 GLY A N 1
ATOM 3388 C CA . GLY A 1 484 ? -11.180 -5.540 33.267 1.00 95.75 484 GLY A CA 1
ATOM 3389 C C . GLY A 1 484 ? -11.584 -4.074 33.449 1.00 95.75 484 GLY A C 1
ATOM 3390 O O . GLY A 1 484 ? -10.753 -3.273 33.868 1.00 95.75 484 GLY A O 1
ATOM 3391 N N . GLY A 1 485 ? -12.844 -3.724 33.170 1.00 97.62 485 GLY A N 1
ATOM 3392 C CA . GLY A 1 485 ? -13.353 -2.359 33.281 1.00 97.62 485 GLY A CA 1
ATOM 3393 C C . GLY A 1 485 ? -13.624 -1.873 34.709 1.00 97.62 485 GLY A C 1
ATOM 3394 O O . GLY A 1 485 ? -13.675 -2.650 35.668 1.00 97.62 485 GLY A O 1
ATOM 3395 N N . THR A 1 486 ? -13.836 -0.562 34.828 1.00 98.44 486 THR A N 1
ATOM 3396 C CA . THR A 1 486 ? -14.099 0.160 36.083 1.00 98.44 486 THR A CA 1
ATOM 3397 C C . THR A 1 486 ? -15.433 0.896 36.010 1.00 98.44 486 THR A C 1
ATOM 3399 O O . THR A 1 486 ? -15.712 1.556 35.015 1.00 98.44 486 THR A O 1
ATOM 3402 N N . VAL A 1 487 ? -16.235 0.838 37.070 1.00 98.69 487 VAL A N 1
ATOM 3403 C CA . VAL A 1 487 ? -17.359 1.764 37.282 1.00 98.69 487 VAL A CA 1
ATOM 3404 C C . VAL A 1 487 ? -16.992 2.667 38.450 1.00 98.69 487 VAL A C 1
ATOM 3406 O O . VAL A 1 487 ? -16.608 2.151 39.503 1.00 98.69 487 VAL A O 1
ATOM 3409 N N . SER A 1 488 ? -17.081 3.988 38.276 1.00 98.62 488 SER A N 1
ATOM 3410 C CA . SER A 1 488 ? -16.634 4.950 39.285 1.00 98.62 488 SER A CA 1
ATOM 3411 C C . SER A 1 488 ? -17.652 6.031 39.642 1.00 98.62 488 SER A C 1
ATOM 3413 O O . SER A 1 488 ? -18.501 6.401 38.833 1.00 98.62 488 SER A O 1
ATOM 3415 N N . ASN A 1 489 ? -17.503 6.573 40.853 1.00 97.56 489 ASN A N 1
ATOM 3416 C CA . ASN A 1 489 ? -18.119 7.805 41.348 1.00 97.56 489 ASN A CA 1
ATOM 3417 C C . ASN A 1 489 ? -19.645 7.857 41.199 1.00 97.56 489 ASN A C 1
ATOM 3419 O O . ASN A 1 489 ? -20.164 8.750 40.537 1.00 97.56 489 ASN A O 1
ATOM 3423 N N . GLY A 1 490 ? -20.405 6.946 41.802 1.00 98.00 490 GLY A N 1
ATOM 3424 C CA . GLY A 1 490 ? -21.864 7.053 41.722 1.00 98.00 490 GLY A CA 1
ATOM 3425 C C . GLY A 1 490 ? -22.634 5.865 42.263 1.00 98.00 490 GLY A C 1
ATOM 3426 O O . GLY A 1 490 ? -22.117 5.057 43.029 1.00 98.00 490 GLY A O 1
ATOM 3427 N N . THR A 1 491 ? -23.903 5.785 41.870 1.00 98.50 491 THR A N 1
ATOM 3428 C CA . THR A 1 491 ? -24.821 4.725 42.301 1.00 98.50 491 THR A CA 1
ATOM 3429 C C . THR A 1 491 ? -25.132 3.772 41.152 1.00 98.50 491 THR A C 1
ATOM 3431 O O . THR A 1 491 ? -25.462 4.203 40.050 1.00 98.50 491 THR A O 1
ATOM 3434 N N . VAL A 1 492 ? -25.058 2.473 41.416 1.00 98.50 492 VAL A N 1
ATOM 3435 C CA . VAL A 1 492 ? -25.475 1.401 40.510 1.00 98.50 492 VAL A CA 1
ATOM 3436 C C . VAL A 1 492 ? -26.704 0.733 41.119 1.00 98.50 492 VAL A C 1
ATOM 3438 O O . VAL A 1 492 ? -26.636 0.216 42.233 1.00 98.50 492 VAL A O 1
ATOM 3441 N N . ILE A 1 493 ? -27.821 0.755 40.395 1.00 98.00 493 ILE A N 1
ATOM 3442 C CA . ILE A 1 493 ? -29.069 0.098 40.794 1.00 98.00 493 ILE A CA 1
ATOM 3443 C C . ILE A 1 493 ? -29.244 -1.158 39.943 1.00 98.00 493 ILE A C 1
ATOM 3445 O O . ILE A 1 493 ? -29.376 -1.059 38.726 1.00 98.00 493 ILE A O 1
ATOM 3449 N N . GLU A 1 494 ? -29.272 -2.323 40.579 1.00 97.19 494 GLU A N 1
ATOM 3450 C CA . GLU A 1 494 ? -29.566 -3.609 39.943 1.00 97.19 494 GLU A CA 1
ATOM 3451 C C . GLU A 1 494 ? -31.048 -3.955 40.143 1.00 97.19 494 GLU A C 1
ATOM 3453 O O . GLU A 1 494 ? -31.579 -3.828 41.249 1.00 97.19 494 GLU A O 1
ATOM 3458 N N . SER A 1 495 ? -31.759 -4.344 39.084 1.00 96.31 495 SER A N 1
ATOM 3459 C CA . SER A 1 495 ? -33.206 -4.562 39.143 1.00 96.31 495 SER A CA 1
ATOM 3460 C C . SER A 1 495 ? -33.680 -5.661 38.201 1.00 96.31 495 SER A C 1
ATOM 3462 O O . SER A 1 495 ? -33.260 -5.753 37.049 1.00 96.31 495 SER A O 1
ATOM 3464 N N . GLY A 1 496 ? -34.611 -6.492 38.671 1.00 93.31 496 GLY A N 1
ATOM 3465 C CA . GLY A 1 496 ? -35.219 -7.550 37.865 1.00 93.31 496 GLY A CA 1
ATOM 3466 C C . GLY A 1 496 ? -34.231 -8.639 37.437 1.00 93.31 496 GLY A C 1
ATOM 3467 O O . GLY A 1 496 ? -34.442 -9.273 36.406 1.00 93.31 496 GLY A O 1
ATOM 3468 N N . GLY A 1 497 ? -33.157 -8.846 38.204 1.00 91.12 497 GLY A N 1
ATOM 3469 C CA . GLY A 1 497 ? -32.059 -9.762 37.897 1.00 91.12 497 GLY A CA 1
ATOM 3470 C C . GLY A 1 497 ? -31.021 -9.205 36.918 1.00 91.12 497 GLY A C 1
ATOM 3471 O O . GLY A 1 497 ? -30.147 -9.956 36.479 1.00 91.12 497 GLY A O 1
ATOM 3472 N N . PHE A 1 498 ? -31.107 -7.919 36.565 1.00 95.06 498 PHE A N 1
ATOM 3473 C CA . PHE A 1 498 ? -30.140 -7.237 35.709 1.00 95.06 498 PHE A CA 1
ATOM 3474 C C . PHE A 1 498 ? -29.191 -6.371 36.537 1.00 95.06 498 PHE A C 1
ATOM 3476 O O . PHE A 1 498 ? -29.609 -5.713 37.484 1.00 95.06 498 PHE A O 1
ATOM 3483 N N . GLY A 1 499 ? -27.910 -6.364 36.173 1.00 95.38 499 GLY A N 1
ATOM 3484 C CA . GLY A 1 499 ? -26.875 -5.729 36.985 1.00 95.38 499 GLY A CA 1
ATOM 3485 C C . GLY A 1 499 ? -25.484 -5.795 36.374 1.00 95.38 499 GLY A C 1
ATOM 3486 O O . GLY A 1 499 ? -25.310 -6.118 35.191 1.00 95.38 499 GLY A O 1
ATOM 3487 N N . LEU A 1 500 ? -24.475 -5.521 37.194 1.00 96.06 500 LEU A N 1
ATOM 3488 C CA . LEU A 1 500 ? -23.092 -5.778 36.822 1.00 96.06 500 LEU A CA 1
ATOM 3489 C C . LEU A 1 500 ? -22.794 -7.271 36.977 1.00 96.06 500 LEU A C 1
ATOM 3491 O O . LEU A 1 500 ? -23.167 -7.924 37.945 1.00 96.06 500 LEU A O 1
ATOM 3495 N N . ILE A 1 501 ? -22.086 -7.831 36.005 1.00 92.31 501 ILE A N 1
ATOM 3496 C CA . ILE A 1 501 ? -21.605 -9.209 36.047 1.00 92.31 501 ILE A CA 1
ATOM 3497 C C . ILE A 1 501 ? -20.090 -9.152 36.126 1.00 92.31 501 ILE A C 1
ATOM 3499 O O . ILE A 1 501 ? -19.440 -8.620 35.226 1.00 92.31 501 ILE A O 1
ATOM 3503 N N . ALA A 1 502 ? -19.510 -9.749 37.162 1.00 88.06 502 ALA A N 1
ATOM 3504 C CA . ALA A 1 502 ? -18.071 -9.964 37.203 1.00 88.06 502 ALA A CA 1
ATOM 3505 C C . ALA A 1 502 ? -17.692 -10.949 36.079 1.00 88.06 502 ALA A C 1
ATOM 3507 O O . ALA A 1 502 ? -18.001 -12.135 36.166 1.00 88.06 502 ALA A O 1
ATOM 3508 N N . GLY A 1 503 ? -17.092 -10.461 34.989 1.00 82.62 503 GLY A N 1
ATOM 3509 C CA . GLY A 1 503 ? -16.606 -11.292 33.890 1.00 82.62 503 GLY A CA 1
ATOM 3510 C C . GLY A 1 503 ? -15.343 -12.034 34.320 1.00 82.62 503 GLY A C 1
ATOM 3511 O O . GLY A 1 503 ? -15.418 -13.031 35.036 1.00 82.62 503 GLY A O 1
ATOM 3512 N N . SER A 1 504 ? -14.180 -11.539 33.904 1.00 85.88 504 SER A N 1
ATOM 3513 C CA . SER A 1 504 ? -12.870 -11.989 34.400 1.00 85.88 504 SER A CA 1
ATOM 3514 C C . SER A 1 504 ? -12.424 -11.180 35.624 1.00 85.88 504 SER A C 1
ATOM 3516 O O . SER A 1 504 ? -12.073 -11.737 36.665 1.00 85.88 504 SER A O 1
ATOM 3518 N N . SER A 1 505 ? -12.502 -9.856 35.525 1.00 93.38 505 SER A N 1
ATOM 3519 C CA . SER A 1 505 ? -12.201 -8.916 36.598 1.00 93.38 505 SER A CA 1
ATOM 3520 C C . SER A 1 505 ? -12.989 -7.615 36.428 1.00 93.38 505 SER A C 1
ATOM 3522 O O . SER A 1 505 ? -13.423 -7.278 35.328 1.00 93.38 505 SER A O 1
ATOM 3524 N N . GLY A 1 506 ? -13.172 -6.866 37.510 1.00 97.00 506 GLY A N 1
ATOM 3525 C CA . GLY A 1 506 ? -13.794 -5.548 37.471 1.00 97.00 506 GLY A CA 1
ATOM 3526 C C . GLY A 1 506 ? -13.408 -4.692 38.664 1.00 97.00 506 GLY A C 1
ATOM 3527 O O . GLY A 1 506 ? -12.990 -5.216 39.699 1.00 97.00 506 GLY A O 1
ATOM 3528 N N . VAL A 1 507 ? -13.559 -3.379 38.524 1.00 98.06 507 VAL A N 1
ATOM 3529 C CA . VAL A 1 507 ? -13.314 -2.418 39.604 1.00 98.06 507 VAL A CA 1
ATOM 3530 C C . VAL A 1 507 ? -14.583 -1.625 39.899 1.00 98.06 507 VAL A C 1
ATOM 3532 O O . VAL A 1 507 ? -15.231 -1.114 38.987 1.00 98.06 507 VAL A O 1
ATOM 3535 N N . LEU A 1 508 ? -14.910 -1.505 41.182 1.00 98.38 508 LEU A N 1
ATOM 3536 C CA . LEU A 1 508 ? -15.904 -0.576 41.709 1.00 98.38 508 LEU A CA 1
ATOM 3537 C C . LEU A 1 508 ? -15.158 0.511 42.482 1.00 98.38 508 LEU A C 1
ATOM 3539 O O . LEU A 1 508 ? -14.505 0.215 43.481 1.00 98.38 508 LEU A O 1
ATOM 3543 N N . ASP A 1 509 ? -15.214 1.749 42.010 1.00 98.50 509 ASP A N 1
ATOM 3544 C CA . ASP A 1 509 ? -14.426 2.855 42.555 1.00 98.50 509 ASP A CA 1
ATOM 3545 C C . ASP A 1 509 ? -15.339 3.964 43.102 1.00 98.50 509 ASP A C 1
ATOM 3547 O O . ASP A 1 509 ? -15.916 4.739 42.344 1.00 98.50 509 ASP A O 1
ATOM 3551 N N . GLY A 1 510 ? -15.535 4.017 44.421 1.00 98.06 510 GLY A N 1
ATOM 3552 C CA . GLY A 1 510 ? -16.444 4.984 45.042 1.00 98.06 510 GLY A CA 1
ATOM 3553 C C . GLY A 1 510 ? -17.906 4.749 44.651 1.00 98.06 510 GLY A C 1
ATOM 3554 O O . GLY A 1 510 ? -18.608 5.684 44.258 1.00 98.06 510 GLY A O 1
ATOM 3555 N N . ILE A 1 511 ? -18.352 3.490 44.709 1.00 98.50 511 ILE A N 1
ATOM 3556 C CA . ILE A 1 511 ? -19.686 3.067 44.258 1.00 98.50 511 ILE A CA 1
ATOM 3557 C C . ILE A 1 511 ? -20.638 2.816 45.428 1.00 98.50 511 ILE A C 1
ATOM 3559 O O . ILE A 1 511 ? -20.282 2.180 46.421 1.00 98.50 511 ILE A O 1
ATOM 3563 N N . THR A 1 512 ? -21.886 3.248 45.260 1.00 98.50 512 THR A N 1
ATOM 3564 C CA . THR A 1 512 ? -23.043 2.758 46.016 1.00 98.50 512 THR A CA 1
ATOM 3565 C C . THR A 1 512 ? -23.789 1.723 45.176 1.00 98.50 512 THR A C 1
ATOM 3567 O O . THR A 1 512 ? -24.228 2.033 44.073 1.00 98.50 512 THR A O 1
ATOM 3570 N N . LEU A 1 513 ? -23.944 0.502 45.679 1.00 98.31 513 LEU A N 1
ATOM 3571 C CA . LEU A 1 513 ? -24.778 -0.539 45.076 1.00 98.31 513 LEU A CA 1
ATOM 3572 C C . LEU A 1 513 ? -26.167 -0.529 45.729 1.00 98.31 513 LEU A C 1
ATOM 3574 O O . LEU A 1 513 ? -26.273 -0.413 46.952 1.00 98.31 513 LEU A O 1
ATOM 3578 N N . GLN A 1 514 ? -27.210 -0.686 44.918 1.00 97.94 514 GLN A N 1
ATOM 3579 C CA . GLN A 1 514 ? -28.614 -0.743 45.330 1.00 97.94 514 GLN A CA 1
ATOM 3580 C C . GLN A 1 514 ? -29.369 -1.843 44.581 1.00 97.94 514 GLN A C 1
ATOM 3582 O O . GLN A 1 514 ? -29.027 -2.185 43.451 1.00 97.94 514 GLN A O 1
ATOM 3587 N N . GLY A 1 515 ? -30.452 -2.325 45.191 1.00 95.88 515 GLY A N 1
ATOM 3588 C CA . GLY A 1 515 ? -31.377 -3.265 44.562 1.00 95.88 515 GLY A CA 1
ATOM 3589 C C . GLY A 1 515 ? -30.910 -4.716 44.652 1.00 95.88 515 GLY A C 1
ATOM 3590 O O . GLY A 1 515 ? -30.545 -5.183 45.734 1.00 95.88 515 GLY A O 1
ATOM 3591 N N . ASP A 1 516 ? -30.976 -5.429 43.531 1.00 95.19 516 ASP A N 1
ATOM 3592 C CA . ASP A 1 516 ? -30.636 -6.848 43.435 1.00 95.19 516 ASP A CA 1
ATOM 3593 C C . ASP A 1 516 ? -29.158 -7.129 43.764 1.00 95.19 516 ASP A C 1
ATOM 3595 O O . ASP A 1 516 ? -28.358 -6.230 44.022 1.00 95.19 516 ASP A O 1
ATOM 3599 N N . ALA A 1 517 ? -28.819 -8.415 43.851 1.00 92.75 517 ALA A N 1
ATOM 3600 C CA . ALA A 1 517 ? -27.516 -8.873 44.302 1.00 92.75 517 ALA A CA 1
ATOM 3601 C C . ALA A 1 517 ? -26.445 -8.839 43.202 1.00 92.75 517 ALA A C 1
ATOM 3603 O O . ALA A 1 517 ? -26.573 -9.558 42.207 1.00 92.75 517 ALA A O 1
ATOM 3604 N N . LEU A 1 518 ? -25.308 -8.192 43.480 1.00 93.88 518 LEU A N 1
ATOM 3605 C CA . LEU A 1 518 ? -24.110 -8.333 42.655 1.00 93.88 518 LEU A CA 1
ATOM 3606 C C . LEU A 1 518 ? -23.495 -9.721 42.871 1.00 93.88 518 LEU A C 1
ATOM 3608 O O . LEU A 1 518 ? -22.983 -10.037 43.951 1.00 93.88 518 LEU A O 1
ATOM 3612 N N . VAL A 1 519 ? -23.485 -10.547 41.826 1.00 91.62 519 VAL A N 1
ATOM 3613 C CA . VAL A 1 519 ? -22.907 -11.896 41.874 1.00 91.62 519 VAL A CA 1
ATOM 3614 C C . VAL A 1 519 ? -21.477 -11.899 41.331 1.00 91.62 519 VAL A C 1
ATOM 3616 O O . VAL A 1 519 ? -21.233 -11.679 40.144 1.00 91.62 519 VAL A O 1
ATOM 3619 N N . ILE A 1 520 ? -20.518 -12.240 42.191 1.00 92.44 520 ILE A N 1
ATOM 3620 C CA . ILE A 1 520 ? -19.123 -12.485 41.814 1.00 92.44 520 ILE A CA 1
ATOM 3621 C C . ILE A 1 520 ? -18.977 -13.972 41.509 1.00 92.44 520 ILE A C 1
ATOM 3623 O O . ILE A 1 520 ? -18.815 -14.787 42.415 1.00 92.44 520 ILE A O 1
ATOM 3627 N N . GLY A 1 521 ? -19.068 -14.335 40.232 1.00 89.56 521 GLY A N 1
ATOM 3628 C CA . GLY A 1 521 ? -19.043 -15.726 39.789 1.00 89.56 521 GLY A CA 1
ATOM 3629 C C . GLY A 1 521 ? -17.737 -16.479 40.110 1.00 89.56 521 GLY A C 1
ATOM 3630 O O . GLY A 1 521 ? -16.727 -15.884 40.503 1.00 89.56 521 GLY A O 1
ATOM 3631 N N . PRO A 1 522 ? -17.730 -17.817 39.976 1.00 88.75 522 PRO A N 1
ATOM 3632 C CA . PRO A 1 522 ? -16.498 -18.600 40.019 1.00 88.75 522 PRO A CA 1
ATOM 3633 C C . PRO A 1 522 ? -15.545 -18.193 38.885 1.00 88.75 522 PRO A C 1
ATOM 3635 O O . PRO A 1 522 ? -15.946 -18.128 37.728 1.00 88.75 522 PRO A O 1
ATOM 3638 N N . GLY A 1 523 ? -14.277 -17.964 39.219 1.00 89.81 523 GLY A N 1
ATOM 3639 C CA . GLY A 1 523 ? -13.240 -17.473 38.310 1.00 89.81 523 GLY A CA 1
ATOM 3640 C C . GLY A 1 523 ? -13.167 -15.947 38.193 1.00 89.81 523 GLY A C 1
ATOM 3641 O O . GLY A 1 523 ? -12.312 -15.459 37.460 1.00 89.81 523 GLY A O 1
ATOM 3642 N N . SER A 1 524 ? -14.020 -15.206 38.907 1.00 93.19 524 SER A N 1
ATOM 3643 C CA . SER A 1 524 ? -14.151 -13.753 38.764 1.00 93.19 524 SER A CA 1
ATOM 3644 C C . SER A 1 524 ? -13.606 -12.984 39.969 1.00 93.19 524 SER A C 1
ATOM 3646 O O . SER A 1 524 ? -13.631 -13.455 41.113 1.00 93.19 524 SER A O 1
ATOM 3648 N N . ILE A 1 525 ? -13.147 -11.762 39.699 1.00 94.75 525 ILE A N 1
ATOM 3649 C CA . ILE A 1 525 ? -12.596 -10.837 40.694 1.00 94.75 525 ILE A CA 1
ATOM 3650 C C . ILE A 1 525 ? -13.348 -9.507 40.622 1.00 94.75 525 ILE A C 1
ATOM 3652 O O . ILE A 1 525 ? -13.513 -8.952 39.539 1.00 94.75 525 ILE A O 1
ATOM 3656 N N . ILE A 1 526 ? -13.748 -8.966 41.770 1.00 97.25 526 ILE A N 1
ATOM 3657 C CA . ILE A 1 526 ? -14.127 -7.556 41.902 1.00 97.25 526 ILE A CA 1
ATOM 3658 C C . ILE A 1 526 ? -13.159 -6.881 42.860 1.00 97.25 526 ILE A C 1
ATOM 3660 O O . ILE A 1 526 ? -12.900 -7.400 43.941 1.00 97.25 526 ILE A O 1
ATOM 3664 N N . THR A 1 527 ? -12.662 -5.711 42.483 1.00 97.44 527 THR A N 1
ATOM 3665 C CA . THR A 1 527 ? -11.830 -4.862 43.334 1.00 97.44 527 THR A CA 1
ATOM 3666 C C . THR A 1 527 ? -12.599 -3.603 43.701 1.00 97.44 527 THR A C 1
ATOM 3668 O O . THR A 1 527 ? -13.045 -2.876 42.821 1.00 97.44 527 THR A O 1
ATOM 3671 N N . ALA A 1 528 ? -12.732 -3.320 44.990 1.00 97.56 528 ALA A N 1
ATOM 3672 C CA . ALA A 1 528 ? -13.281 -2.074 45.494 1.00 97.56 528 ALA A CA 1
ATOM 3673 C C . ALA A 1 528 ? -12.161 -1.073 45.815 1.00 97.56 528 ALA A C 1
ATOM 3675 O O . ALA A 1 528 ? -11.175 -1.417 46.478 1.00 97.56 528 ALA A O 1
ATOM 3676 N N . ARG A 1 529 ? -12.347 0.171 45.371 1.00 96.88 529 ARG A N 1
ATOM 3677 C CA . ARG A 1 529 ? -11.502 1.338 45.654 1.00 96.88 529 ARG A CA 1
ATOM 3678 C C . ARG A 1 529 ? -12.359 2.503 46.123 1.00 96.88 529 ARG A C 1
ATOM 3680 O O . ARG A 1 529 ? -13.547 2.550 45.832 1.00 96.88 529 ARG A O 1
ATOM 3687 N N . ASN A 1 530 ? -11.735 3.425 46.852 1.00 95.62 530 ASN A N 1
ATOM 3688 C CA . ASN A 1 530 ? -12.329 4.670 47.351 1.00 95.62 530 ASN A CA 1
ATOM 3689 C C . ASN A 1 530 ? -13.715 4.514 48.013 1.00 95.62 530 ASN A C 1
ATOM 3691 O O . ASN A 1 530 ? -14.542 5.423 47.979 1.00 95.62 530 ASN A O 1
ATOM 3695 N N . GLY A 1 531 ? -13.939 3.379 48.677 1.00 95.00 531 GLY A N 1
ATOM 3696 C CA . GLY A 1 531 ? -15.176 3.042 49.370 1.00 95.00 531 GLY A CA 1
ATOM 3697 C C . GLY A 1 531 ? -16.203 2.299 48.512 1.00 95.00 531 GLY A C 1
ATOM 3698 O O . GLY A 1 531 ? -16.345 2.514 47.311 1.00 95.00 531 GLY A O 1
ATOM 3699 N N . LEU A 1 532 ? -16.956 1.424 49.178 1.00 97.94 532 LEU A N 1
ATOM 3700 C CA . LEU A 1 532 ? -18.087 0.694 48.614 1.00 97.94 532 LEU A CA 1
ATOM 3701 C C . LEU A 1 532 ? -19.263 0.787 49.586 1.00 97.94 532 LEU A C 1
ATOM 3703 O O . LEU A 1 532 ? -19.124 0.427 50.753 1.00 97.94 532 LEU A O 1
ATOM 3707 N N . THR A 1 533 ? -20.419 1.257 49.132 1.00 98.38 533 THR A N 1
ATOM 3708 C CA . THR A 1 533 ? -21.630 1.330 49.962 1.00 98.38 533 THR A CA 1
ATOM 3709 C C . THR A 1 533 ? -22.651 0.312 49.476 1.00 98.38 533 THR A C 1
ATOM 3711 O O . THR A 1 533 ? -22.991 0.309 48.300 1.00 98.38 533 THR A O 1
ATOM 3714 N N . LEU A 1 534 ? -23.154 -0.543 50.368 1.00 98.25 534 LEU A N 1
ATOM 3715 C CA . LEU A 1 534 ? -24.262 -1.456 50.085 1.00 98.25 534 LEU A CA 1
ATOM 3716 C C . LEU A 1 534 ? -25.542 -0.886 50.699 1.00 98.25 534 LEU A C 1
ATOM 3718 O O . LEU A 1 534 ? -25.708 -0.919 51.920 1.00 98.25 534 LEU A O 1
ATOM 3722 N N . ASP A 1 535 ? -26.437 -0.363 49.867 1.00 97.56 535 ASP A N 1
ATOM 3723 C CA . ASP A 1 535 ? -27.722 0.193 50.290 1.00 97.56 535 ASP A CA 1
ATOM 3724 C C . ASP A 1 535 ? -28.848 -0.804 49.989 1.00 97.56 535 ASP A C 1
ATOM 3726 O O . ASP A 1 535 ? -29.309 -0.956 48.859 1.00 97.56 535 ASP A O 1
ATOM 3730 N N . ALA A 1 536 ? -29.212 -1.560 51.024 1.00 94.62 536 ALA A N 1
ATOM 3731 C CA . ALA A 1 536 ? -30.198 -2.636 51.017 1.00 94.62 536 ALA A CA 1
ATOM 3732 C C . ALA A 1 536 ? -29.975 -3.706 49.927 1.00 94.62 536 ALA A C 1
ATOM 3734 O O . ALA A 1 536 ? -30.916 -4.379 49.517 1.00 94.62 536 ALA A O 1
ATOM 3735 N N . THR A 1 537 ? -28.726 -3.886 49.491 1.00 95.81 537 THR A N 1
ATOM 3736 C CA . THR A 1 537 ? -28.304 -4.868 48.480 1.00 95.81 537 THR A CA 1
ATOM 3737 C C . THR A 1 537 ? -27.368 -5.925 49.077 1.00 95.81 537 THR A C 1
ATOM 3739 O O . THR A 1 537 ? -26.917 -5.817 50.224 1.00 95.81 537 THR A O 1
ATOM 3742 N N . SER A 1 538 ? -27.045 -6.950 48.289 1.00 94.19 538 SER A N 1
ATOM 3743 C CA . SER A 1 538 ? -26.080 -7.981 48.655 1.00 94.19 538 SER A CA 1
ATOM 3744 C C . SER A 1 538 ? -24.970 -8.147 47.620 1.00 94.19 538 SER A C 1
ATOM 3746 O O . SER A 1 538 ? -25.195 -8.013 46.422 1.00 94.19 538 SER A O 1
ATOM 3748 N N . ILE A 1 539 ? -23.771 -8.502 48.080 1.00 94.62 539 ILE A N 1
ATOM 3749 C CA . ILE A 1 539 ? -22.729 -9.089 47.232 1.00 94.62 539 ILE A CA 1
ATOM 3750 C C . ILE A 1 539 ? -22.691 -10.585 47.500 1.00 94.62 539 ILE A C 1
ATOM 3752 O O . ILE A 1 539 ? -22.456 -11.012 48.630 1.00 94.62 539 ILE A O 1
ATOM 3756 N N . VAL A 1 540 ? -22.864 -11.391 46.458 1.00 92.25 540 VAL A N 1
ATOM 3757 C CA . VAL A 1 540 ? -22.829 -12.852 46.549 1.00 92.25 540 VAL A CA 1
ATOM 3758 C C . VAL A 1 540 ? -21.555 -13.370 45.893 1.00 92.25 540 VAL A C 1
ATOM 3760 O O . VAL A 1 540 ? -21.357 -13.245 44.688 1.00 92.25 540 VAL A O 1
ATOM 3763 N N . MET A 1 541 ? -20.676 -13.977 46.687 1.00 91.00 541 MET A N 1
ATOM 3764 C CA . MET A 1 541 ? -19.415 -14.548 46.225 1.00 91.00 541 MET A CA 1
ATOM 3765 C C . MET A 1 541 ? -19.557 -16.036 45.891 1.00 91.00 541 MET A C 1
ATOM 3767 O O . MET A 1 541 ? -19.662 -16.900 46.773 1.00 91.00 541 MET A O 1
ATOM 3771 N N . GLY A 1 542 ? -19.461 -16.308 44.593 1.00 84.50 542 GLY A N 1
ATOM 3772 C CA . GLY A 1 542 ? -19.401 -17.606 43.940 1.00 84.50 542 GLY A CA 1
ATOM 3773 C C . GLY A 1 542 ? -20.723 -18.368 43.891 1.00 84.50 542 GLY A C 1
ATOM 3774 O O . GLY A 1 542 ? -21.786 -17.862 44.234 1.00 84.50 542 GLY A O 1
ATOM 3775 N N . ALA A 1 543 ? -20.642 -19.624 43.452 1.00 82.56 543 ALA A N 1
ATOM 3776 C CA . ALA A 1 543 ? -21.763 -20.562 43.373 1.00 82.56 543 ALA A CA 1
ATOM 3777 C C . ALA A 1 543 ? -21.356 -21.950 43.905 1.00 82.56 543 ALA A C 1
ATOM 3779 O O . ALA A 1 543 ? -20.187 -22.169 44.248 1.00 82.56 543 ALA A O 1
ATOM 3780 N N . ALA A 1 544 ? -22.301 -22.894 43.968 1.00 79.75 544 ALA A N 1
ATOM 3781 C CA . ALA A 1 544 ? -22.049 -24.308 44.280 1.00 79.75 544 ALA A CA 1
ATOM 3782 C C . ALA A 1 544 ? -21.396 -25.043 43.086 1.00 79.75 544 ALA A C 1
ATOM 3784 O O . ALA A 1 544 ? -21.896 -26.050 42.589 1.00 79.75 544 ALA A O 1
ATOM 3785 N N . SER A 1 545 ? -20.307 -24.477 42.571 1.00 81.62 545 SER A N 1
ATOM 3786 C CA . SER A 1 545 ? -19.572 -24.936 41.396 1.00 81.62 545 SER A CA 1
ATOM 3787 C C . SER A 1 545 ? -18.074 -24.648 41.546 1.00 81.62 545 SER A C 1
ATOM 3789 O O . SER A 1 545 ? -17.637 -23.984 42.494 1.00 81.62 545 SER A O 1
ATOM 3791 N N . ALA A 1 546 ? -17.279 -25.190 40.620 1.00 84.88 546 ALA A N 1
ATOM 3792 C CA . ALA A 1 546 ? -15.830 -25.055 40.625 1.00 84.88 546 ALA A CA 1
ATOM 3793 C C . ALA A 1 546 ? -15.374 -23.623 40.302 1.00 84.88 546 ALA A C 1
ATOM 3795 O O . ALA A 1 546 ? -15.907 -22.993 39.391 1.00 84.88 546 ALA A O 1
ATOM 3796 N N . GLY A 1 547 ? -14.362 -23.141 41.028 1.00 87.81 547 GLY A N 1
ATOM 3797 C CA . GLY A 1 547 ? -13.752 -21.825 40.839 1.00 87.81 547 GLY A CA 1
ATOM 3798 C C . GLY A 1 547 ? -13.776 -20.951 42.096 1.00 87.81 547 GLY A C 1
ATOM 3799 O O . GLY A 1 547 ? -14.713 -20.984 42.904 1.00 87.81 547 GLY A O 1
ATOM 3800 N N . HIS A 1 548 ? -12.706 -20.175 42.255 1.00 89.81 548 HIS A N 1
ATOM 3801 C CA . HIS A 1 548 ? -12.570 -19.177 43.313 1.00 89.81 548 HIS A CA 1
ATOM 3802 C C . HIS A 1 548 ? -13.346 -17.907 42.977 1.00 89.81 548 HIS A C 1
ATOM 3804 O O . HIS A 1 548 ? -13.503 -17.584 41.806 1.00 89.81 548 HIS A O 1
ATOM 3810 N N . SER A 1 549 ? -13.781 -17.171 43.991 1.00 91.25 549 SER A N 1
ATOM 3811 C CA . SER A 1 549 ? -14.382 -15.847 43.803 1.00 91.25 549 SER A CA 1
ATOM 3812 C C . SER A 1 549 ? -13.768 -14.884 44.799 1.00 91.25 549 SER A C 1
ATOM 3814 O O . SER A 1 549 ? -13.594 -15.240 45.971 1.00 91.25 549 SER A O 1
ATOM 3816 N N . TYR A 1 550 ? -13.439 -13.686 44.329 1.00 92.69 550 TYR A N 1
ATOM 3817 C CA . TYR A 1 550 ? -12.683 -12.718 45.108 1.00 92.69 550 TYR A CA 1
ATOM 3818 C C . TYR A 1 550 ? -13.366 -11.354 45.117 1.00 92.69 550 TYR A C 1
ATOM 3820 O O . TYR A 1 550 ? -13.684 -10.808 44.060 1.00 92.69 550 TYR A O 1
ATOM 3828 N N . LEU A 1 551 ? -13.527 -10.797 46.315 1.00 94.94 551 LEU A N 1
ATOM 3829 C CA . LEU A 1 551 ? -13.756 -9.377 46.534 1.00 94.94 551 LEU A CA 1
ATOM 3830 C C . LEU A 1 551 ? -12.494 -8.790 47.170 1.00 94.94 551 LEU A C 1
ATOM 3832 O O . LEU A 1 551 ? -12.146 -9.115 48.305 1.00 94.94 551 LEU A O 1
ATOM 3836 N N . TYR A 1 552 ? -11.789 -7.953 46.425 1.00 95.75 552 TYR A N 1
ATOM 3837 C CA . TYR A 1 552 ? -10.579 -7.283 46.874 1.00 95.75 552 TYR A CA 1
ATOM 3838 C C . TYR A 1 552 ? -10.881 -5.876 47.355 1.00 95.75 552 TYR A C 1
ATOM 3840 O O . TYR A 1 552 ? -11.640 -5.148 46.728 1.00 95.75 552 TYR A O 1
ATOM 3848 N N . LEU A 1 553 ? -10.259 -5.489 48.460 1.00 96.06 553 LEU A N 1
ATOM 3849 C CA . LEU A 1 553 ? -10.255 -4.125 48.969 1.00 96.06 553 LEU A CA 1
ATOM 3850 C C . LEU A 1 553 ? -8.865 -3.549 48.720 1.00 96.06 553 LEU A C 1
ATOM 3852 O O . LEU A 1 553 ? -7.899 -4.018 49.313 1.00 96.06 553 LEU A O 1
ATOM 3856 N N . ASP A 1 554 ? -8.744 -2.593 47.803 1.00 96.25 554 ASP A N 1
ATOM 3857 C CA . ASP A 1 554 ? -7.444 -2.074 47.371 1.00 96.25 554 ASP A CA 1
ATOM 3858 C C . ASP A 1 554 ? -7.040 -0.830 48.169 1.00 96.25 554 ASP A C 1
ATOM 3860 O O . ASP A 1 554 ? -7.597 0.251 47.979 1.00 96.25 554 ASP A O 1
ATOM 3864 N N . GLY A 1 555 ? -6.100 -0.985 49.107 1.00 94.06 555 GLY A N 1
ATOM 3865 C CA . GLY A 1 555 ? -5.724 0.058 50.065 1.00 94.06 555 GLY A CA 1
ATOM 3866 C C . GLY A 1 555 ? -6.627 0.094 51.303 1.00 94.06 555 GLY A C 1
ATOM 3867 O O . GLY A 1 555 ? -7.370 -0.844 51.584 1.00 94.06 555 GLY A O 1
ATOM 3868 N N . THR A 1 556 ? -6.568 1.184 52.073 1.00 94.06 556 THR A N 1
ATOM 3869 C CA . THR A 1 556 ? -7.487 1.383 53.204 1.00 94.06 556 THR A CA 1
ATOM 3870 C C . THR A 1 556 ? -8.890 1.680 52.690 1.00 94.06 556 THR A C 1
ATOM 3872 O O . THR A 1 556 ? -9.121 2.729 52.093 1.00 94.06 556 THR A O 1
ATOM 3875 N N . GLN A 1 557 ? -9.827 0.765 52.936 1.00 96.38 557 GLN A N 1
ATOM 3876 C CA . GLN A 1 557 ? -11.179 0.807 52.380 1.00 96.38 557 GLN A CA 1
ATOM 3877 C C . GLN A 1 557 ? -12.254 0.687 53.460 1.00 96.38 557 GLN A C 1
ATOM 3879 O O . GLN A 1 557 ? -12.049 0.091 54.519 1.00 96.38 557 GLN A O 1
ATOM 3884 N N . THR A 1 558 ? -13.436 1.229 53.165 1.00 95.44 558 THR A N 1
ATOM 3885 C CA . THR A 1 558 ? -14.650 1.046 53.971 1.00 95.44 558 THR A CA 1
ATOM 3886 C C . THR A 1 558 ? -15.742 0.412 53.118 1.00 95.44 558 THR A C 1
ATOM 3888 O O . THR A 1 558 ? -16.057 0.937 52.050 1.00 95.44 558 THR A O 1
ATOM 3891 N N . ILE A 1 559 ? -16.333 -0.682 53.605 1.00 96.94 559 ILE A N 1
ATOM 3892 C CA . ILE A 1 559 ? -17.617 -1.192 53.116 1.00 96.94 559 ILE A CA 1
ATOM 3893 C C . ILE A 1 559 ? -18.703 -0.651 54.047 1.00 96.94 559 ILE A C 1
ATOM 3895 O O . ILE A 1 559 ? -18.808 -1.088 55.192 1.00 96.94 559 ILE A O 1
ATOM 3899 N N . GLY A 1 560 ? -19.465 0.337 53.588 1.00 97.12 560 GLY A N 1
ATOM 3900 C CA . GLY A 1 560 ? -20.511 1.013 54.358 1.00 97.12 560 GLY A CA 1
ATOM 3901 C C . GLY A 1 560 ? -21.923 0.600 53.945 1.00 97.12 560 GLY A C 1
ATOM 3902 O O . GLY A 1 560 ? -22.105 -0.133 52.979 1.00 97.12 560 GLY A O 1
ATOM 3903 N N . GLY A 1 561 ? -22.928 1.112 54.660 1.00 97.44 561 GLY A N 1
ATOM 3904 C CA . GLY A 1 561 ? -24.346 0.889 54.360 1.00 97.44 561 GLY A CA 1
ATOM 3905 C C . GLY A 1 561 ? -25.021 -0.134 55.278 1.00 97.44 561 GLY A C 1
ATOM 3906 O O . GLY A 1 561 ? -24.591 -0.340 56.415 1.00 97.44 561 GLY A O 1
ATOM 3907 N N . ASN A 1 562 ? -26.109 -0.726 54.794 1.00 96.75 562 ASN A N 1
ATOM 3908 C CA . ASN A 1 562 ? -27.007 -1.635 55.520 1.00 96.75 562 ASN A CA 1
ATOM 3909 C C . ASN A 1 562 ? -27.268 -2.957 54.761 1.00 96.75 562 ASN A C 1
ATOM 3911 O O . ASN A 1 562 ? -28.243 -3.652 55.049 1.00 96.75 562 ASN A O 1
ATOM 3915 N N . GLY A 1 563 ? -26.432 -3.271 53.768 1.00 96.75 563 GLY A N 1
ATOM 3916 C CA . GLY A 1 563 ? -26.505 -4.493 52.969 1.00 96.75 563 GLY A CA 1
ATOM 3917 C C . GLY A 1 563 ? -25.748 -5.692 53.551 1.00 96.75 563 GLY A C 1
ATOM 3918 O O . GLY A 1 563 ? -25.381 -5.743 54.729 1.00 96.75 563 GLY A O 1
ATOM 3919 N N . GLU A 1 564 ? -25.487 -6.684 52.701 1.00 95.50 564 GLU A N 1
ATOM 3920 C CA . GLU A 1 564 ? -24.826 -7.924 53.113 1.00 95.50 564 GLU A CA 1
ATOM 3921 C C . GLU A 1 564 ? -23.787 -8.451 52.114 1.00 95.50 564 GLU A C 1
ATOM 3923 O O . GLU A 1 564 ? -23.861 -8.227 50.913 1.00 95.50 564 GLU A O 1
ATOM 3928 N N . ILE A 1 565 ? -22.811 -9.200 52.619 1.00 94.31 565 ILE A N 1
ATOM 3929 C CA . ILE A 1 565 ? -21.849 -9.965 51.829 1.00 94.31 565 ILE A CA 1
ATOM 3930 C C . ILE A 1 565 ? -22.056 -11.440 52.155 1.00 94.31 565 ILE A C 1
ATOM 3932 O O . ILE A 1 565 ? -21.950 -11.861 53.311 1.00 94.31 565 ILE A O 1
ATOM 3936 N N . VAL A 1 566 ? -22.336 -12.235 51.128 1.00 92.44 566 VAL A N 1
ATOM 3937 C CA . VAL A 1 566 ? -22.667 -13.653 51.242 1.00 92.44 566 VAL A CA 1
ATOM 3938 C C . VAL A 1 566 ? -21.628 -14.488 50.509 1.00 92.44 566 VAL A C 1
ATOM 3940 O O . VAL A 1 566 ? -21.522 -14.437 49.290 1.00 92.44 566 VAL A O 1
ATOM 3943 N N . ALA A 1 567 ? -20.885 -15.317 51.232 1.00 90.25 567 ALA A N 1
ATOM 3944 C CA . ALA A 1 567 ? -20.006 -16.316 50.633 1.00 90.25 567 ALA A CA 1
ATOM 3945 C C . ALA A 1 567 ? -20.723 -17.663 50.500 1.00 90.25 567 ALA A C 1
ATOM 3947 O O . ALA A 1 567 ? -21.100 -18.294 51.494 1.00 90.25 567 ALA A O 1
ATOM 3948 N N . VAL A 1 568 ? -20.889 -18.125 49.263 1.00 87.38 568 VAL A N 1
ATOM 3949 C CA . VAL A 1 568 ? -21.533 -19.411 48.975 1.00 87.38 568 VAL A CA 1
ATOM 3950 C C . VAL A 1 568 ? -20.518 -20.542 49.142 1.00 87.38 568 VAL A C 1
ATOM 3952 O O . VAL A 1 568 ? -19.412 -20.461 48.610 1.00 87.38 568 VAL A O 1
ATOM 3955 N N . ASN A 1 569 ? -20.886 -21.622 49.837 1.00 82.88 569 ASN A N 1
ATOM 3956 C CA . ASN A 1 569 ? -20.025 -22.801 49.948 1.00 82.88 569 ASN A CA 1
ATOM 3957 C C . ASN A 1 569 ? -19.939 -23.522 48.597 1.00 82.88 569 ASN A C 1
ATOM 3959 O O . ASN A 1 569 ? -20.963 -23.917 48.043 1.00 82.88 569 ASN A O 1
ATOM 3963 N N . SER A 1 570 ? -18.725 -23.725 48.083 1.00 79.94 570 SER A N 1
ATOM 3964 C CA . SER A 1 570 ? -18.520 -24.478 46.842 1.00 79.94 570 SER A CA 1
ATOM 3965 C C . SER A 1 570 ? -18.783 -25.977 47.001 1.00 79.94 570 SER A C 1
ATOM 3967 O O . SER A 1 570 ? -19.054 -26.645 46.011 1.00 79.94 570 SER A O 1
ATOM 3969 N N . GLY A 1 571 ? -18.651 -26.528 48.215 1.00 80.50 571 GLY A N 1
ATOM 3970 C CA . GLY A 1 571 ? -18.650 -27.975 48.466 1.00 80.50 571 GLY A CA 1
ATOM 3971 C C . GLY A 1 571 ? -17.451 -28.719 47.856 1.00 80.50 571 GLY A C 1
ATOM 3972 O O . GLY A 1 571 ? -17.362 -29.936 47.981 1.00 80.50 571 GLY A O 1
ATOM 3973 N N . LEU A 1 572 ? -16.530 -27.993 47.210 1.00 83.06 572 LEU A N 1
ATOM 3974 C CA . LEU A 1 572 ? -15.461 -28.524 46.356 1.00 83.06 572 LEU A CA 1
ATOM 3975 C C . LEU A 1 572 ? -14.069 -27.982 46.738 1.00 83.06 572 LEU A C 1
ATOM 3977 O O . LEU A 1 572 ? -13.108 -28.164 45.998 1.00 83.06 572 LEU A O 1
ATOM 3981 N N . GLY A 1 573 ? -13.947 -27.284 47.872 1.00 81.81 573 GLY A N 1
ATOM 3982 C CA . GLY A 1 573 ? -12.672 -26.740 48.363 1.00 81.81 573 GLY A CA 1
ATOM 3983 C C . GLY A 1 573 ? -12.228 -25.422 47.716 1.00 81.81 573 GLY A C 1
ATOM 3984 O O . GLY A 1 573 ? -11.190 -24.882 48.093 1.00 81.81 573 GLY A O 1
ATOM 3985 N N . TYR A 1 574 ? -13.011 -24.859 46.789 1.00 86.00 574 TYR A N 1
ATOM 3986 C CA . TYR A 1 574 ? -12.742 -23.527 46.249 1.00 86.00 574 TYR A CA 1
ATOM 3987 C C . TYR A 1 574 ? -13.111 -22.443 47.253 1.00 86.00 574 TYR A C 1
ATOM 3989 O O . TYR A 1 574 ? -14.208 -22.443 47.817 1.00 86.00 574 TYR A O 1
ATOM 3997 N N . GLN A 1 575 ? -12.180 -21.514 47.427 1.00 86.06 575 GLN A N 1
ATOM 3998 C CA . GLN A 1 575 ? -12.269 -20.417 48.378 1.00 86.06 575 GLN A CA 1
ATOM 3999 C C . GLN A 1 575 ? -13.147 -19.266 47.857 1.00 86.06 575 GLN A C 1
ATOM 4001 O O . GLN A 1 575 ? -13.180 -18.987 46.654 1.00 86.06 575 GLN A O 1
ATOM 4006 N N . ARG A 1 576 ? -13.801 -18.572 48.792 1.00 88.56 576 ARG A N 1
ATOM 4007 C CA . ARG A 1 576 ? -14.492 -17.294 48.585 1.00 88.56 576 ARG A CA 1
ATOM 4008 C C . ARG A 1 576 ? -13.853 -16.275 49.517 1.00 88.56 576 ARG A C 1
ATOM 4010 O O . ARG A 1 576 ? -13.971 -16.427 50.734 1.00 88.56 576 ARG A O 1
ATOM 4017 N N . LEU A 1 577 ? -13.101 -15.324 48.968 1.00 87.06 577 LEU A N 1
ATOM 4018 C CA . LEU A 1 577 ? -12.278 -14.432 49.785 1.00 87.06 577 LEU A CA 1
ATOM 4019 C C . LEU A 1 577 ? -12.755 -12.998 49.676 1.00 87.06 577 LEU A C 1
ATOM 4021 O O . LEU A 1 577 ? -12.858 -12.452 48.578 1.00 87.06 577 LEU A O 1
ATOM 4025 N N . LEU A 1 578 ? -12.930 -12.396 50.845 1.00 89.44 578 LEU A N 1
ATOM 4026 C CA . LEU A 1 578 ? -12.818 -10.960 51.018 1.00 89.44 578 LEU A CA 1
ATOM 4027 C C . LEU A 1 578 ? -11.379 -10.694 51.473 1.00 89.44 578 LEU A C 1
ATOM 4029 O O . LEU A 1 578 ? -10.988 -11.173 52.537 1.00 89.44 578 LEU A O 1
ATOM 4033 N N . TYR A 1 579 ? -10.590 -10.020 50.639 1.00 90.31 579 TYR A N 1
ATOM 4034 C CA . TYR A 1 579 ? -9.143 -9.891 50.832 1.00 90.31 579 TYR A CA 1
ATOM 4035 C C . TYR A 1 579 ? -8.699 -8.432 50.763 1.00 90.31 579 TYR A C 1
ATOM 4037 O O . TYR A 1 579 ? -9.058 -7.709 49.831 1.00 90.31 579 TYR A O 1
ATOM 4045 N N . LEU A 1 580 ? -7.883 -8.011 51.724 1.00 91.88 580 LEU A N 1
ATOM 4046 C CA . LEU A 1 580 ? -7.301 -6.674 51.764 1.00 91.88 580 LEU A CA 1
ATOM 4047 C C . LEU A 1 580 ? -5.947 -6.618 51.039 1.00 91.88 580 LEU A C 1
ATOM 4049 O O . LEU A 1 580 ? -4.992 -7.301 51.410 1.00 91.88 580 LEU A O 1
ATOM 4053 N N . LEU A 1 581 ? -5.840 -5.777 50.011 1.00 91.06 581 LEU A N 1
ATOM 4054 C CA . LEU A 1 581 ? -4.596 -5.523 49.287 1.00 91.06 581 LEU A CA 1
ATOM 4055 C C . LEU A 1 581 ? -3.828 -4.343 49.915 1.00 91.06 581 LEU A C 1
ATOM 4057 O O . LEU A 1 581 ? -4.400 -3.334 50.338 1.00 91.06 581 LEU A O 1
ATOM 4061 N N . GLY A 1 582 ? -2.499 -4.455 49.919 1.00 85.69 582 GLY A N 1
ATOM 4062 C CA . GLY A 1 582 ? -1.581 -3.423 50.409 1.00 85.69 582 GLY A CA 1
ATOM 4063 C C . GLY A 1 582 ? -1.139 -3.632 51.862 1.00 85.69 582 GLY A C 1
ATOM 4064 O O . GLY A 1 582 ? -1.939 -3.888 52.759 1.00 85.69 582 GLY A O 1
ATOM 4065 N N . ALA A 1 583 ? 0.171 -3.533 52.104 1.00 84.81 583 ALA A N 1
ATOM 4066 C CA . ALA A 1 583 ? 0.738 -3.686 53.440 1.00 84.81 583 ALA A CA 1
ATOM 4067 C C . ALA A 1 583 ? 0.389 -2.481 54.329 1.00 84.81 583 ALA A C 1
ATOM 4069 O O . ALA A 1 583 ? 0.629 -1.337 53.951 1.00 84.81 583 ALA A O 1
ATOM 4070 N N . GLY A 1 584 ? -0.144 -2.742 55.526 1.00 85.06 584 GLY A N 1
ATOM 4071 C CA . GLY A 1 584 ? -0.556 -1.693 56.467 1.00 85.06 584 GLY A CA 1
ATOM 4072 C C . GLY A 1 584 ? -1.901 -1.030 56.140 1.00 85.06 584 GLY A C 1
ATOM 4073 O O . GLY A 1 584 ? -2.299 -0.115 56.858 1.00 85.06 584 GLY A O 1
ATOM 4074 N N . SER A 1 585 ? -2.603 -1.492 55.100 1.00 91.50 585 SER A N 1
ATOM 4075 C CA . SER A 1 585 ? -3.985 -1.105 54.805 1.00 91.50 585 SER A CA 1
ATOM 4076 C C . SER A 1 585 ? -4.939 -1.565 55.913 1.00 91.50 585 SER A C 1
ATOM 4078 O O . SER A 1 585 ? -4.665 -2.542 56.616 1.00 91.50 585 SER A O 1
ATOM 4080 N N . THR A 1 586 ? -6.099 -0.914 56.038 1.00 91.50 586 THR A N 1
ATOM 4081 C CA . THR A 1 586 ? -7.198 -1.382 56.901 1.00 91.50 586 THR A CA 1
ATOM 4082 C C . THR A 1 586 ? -8.506 -1.542 56.125 1.00 91.50 586 THR A C 1
ATOM 4084 O O . THR A 1 586 ? -8.857 -0.714 55.289 1.00 91.50 586 THR A O 1
ATOM 4087 N N . ALA A 1 587 ? -9.254 -2.606 56.421 1.00 92.19 587 ALA A N 1
ATOM 4088 C CA . ALA A 1 587 ? -10.620 -2.797 55.942 1.00 92.19 587 ALA A CA 1
ATOM 4089 C C . ALA A 1 587 ? -11.605 -2.457 57.066 1.00 92.19 587 ALA A C 1
ATOM 4091 O O . ALA A 1 587 ? -11.562 -3.068 58.134 1.00 92.19 587 ALA A O 1
ATOM 4092 N N . THR A 1 588 ? -12.504 -1.503 56.830 1.00 94.62 588 THR A N 1
ATOM 4093 C CA . THR A 1 588 ? -13.586 -1.165 57.764 1.00 94.62 588 THR A CA 1
ATOM 4094 C C . THR A 1 588 ? -14.898 -1.739 57.251 1.00 94.62 588 THR A C 1
ATOM 4096 O O . THR A 1 588 ? -15.373 -1.348 56.187 1.00 94.62 588 THR A O 1
ATOM 4099 N N . ILE A 1 589 ? -15.504 -2.648 58.012 1.00 94.50 589 ILE A N 1
ATOM 4100 C CA . ILE A 1 589 ? -16.862 -3.136 57.754 1.00 94.50 589 ILE A CA 1
ATOM 4101 C C . ILE A 1 589 ? -17.824 -2.300 58.595 1.00 94.50 589 ILE A C 1
ATOM 4103 O O . ILE A 1 589 ? -17.724 -2.275 59.822 1.00 94.50 589 ILE A O 1
ATOM 4107 N N . GLY A 1 590 ? -18.719 -1.573 57.931 1.00 94.88 590 GLY A N 1
ATOM 4108 C CA . GLY A 1 590 ? -19.707 -0.718 58.576 1.00 94.88 590 GLY A CA 1
ATOM 4109 C C . GLY A 1 590 ? -20.638 -1.516 59.487 1.00 94.88 590 GLY A C 1
ATOM 4110 O O . GLY A 1 590 ? -20.949 -2.673 59.218 1.00 94.88 590 GLY A O 1
ATOM 4111 N N . SER A 1 591 ? -21.124 -0.887 60.558 1.00 95.50 591 SER A N 1
ATOM 4112 C CA . SER A 1 591 ? -21.972 -1.547 61.563 1.00 95.50 591 SER A CA 1
ATOM 4113 C C . SER A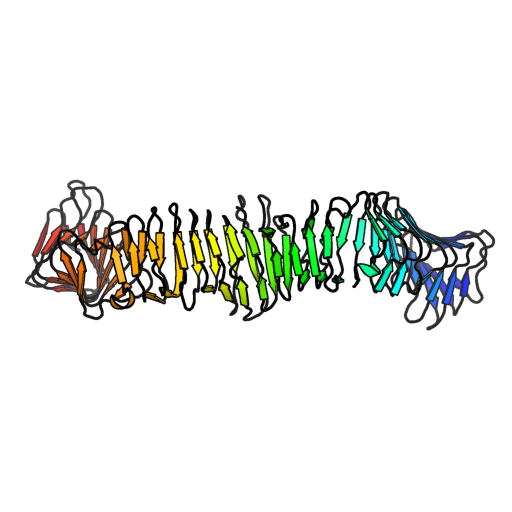 1 591 ? -23.307 -2.068 61.022 1.00 95.50 591 SER A C 1
ATOM 4115 O O . SER A 1 591 ? -23.920 -2.922 61.658 1.00 95.50 591 SER A O 1
ATOM 4117 N N . GLY A 1 592 ? -23.762 -1.561 59.873 1.00 95.44 592 GLY A N 1
ATOM 4118 C CA . GLY A 1 592 ? -24.953 -2.050 59.179 1.00 95.44 592 GLY A CA 1
ATOM 4119 C C . GLY A 1 592 ? -24.691 -3.210 58.215 1.00 95.44 592 GLY A C 1
ATOM 4120 O O . GLY A 1 592 ? -25.650 -3.759 57.684 1.00 95.44 592 GLY A O 1
ATOM 4121 N N . ILE A 1 593 ? -23.434 -3.604 57.988 1.00 97.00 593 ILE A N 1
ATOM 4122 C CA . ILE A 1 593 ? -23.086 -4.643 57.017 1.00 97.00 593 ILE A CA 1
ATOM 4123 C C . ILE A 1 593 ? -23.061 -6.017 57.674 1.00 97.00 593 ILE A C 1
ATOM 4125 O O . ILE A 1 593 ? -22.349 -6.255 58.649 1.00 97.00 593 ILE A O 1
ATOM 4129 N N . THR A 1 594 ? -23.801 -6.956 57.087 1.00 94.12 594 THR A N 1
ATOM 4130 C CA . THR A 1 594 ? -23.761 -8.366 57.492 1.00 94.12 594 THR A CA 1
ATOM 4131 C C . THR A 1 594 ? -22.809 -9.148 56.595 1.00 94.12 594 THR A C 1
ATOM 4133 O O . THR A 1 594 ? -23.015 -9.203 55.390 1.00 94.12 594 THR A O 1
ATOM 4136 N N . VAL A 1 595 ? -21.805 -9.822 57.160 1.00 91.94 595 VAL A N 1
ATOM 4137 C CA . VAL A 1 595 ? -20.951 -10.769 56.418 1.00 91.94 595 VAL A CA 1
ATOM 4138 C C . VAL A 1 595 ? -21.279 -12.188 56.870 1.00 91.94 595 VAL A C 1
ATOM 4140 O O . VAL A 1 595 ? -21.165 -12.501 58.056 1.00 91.94 595 VAL A O 1
ATOM 4143 N N . ARG A 1 596 ? -21.702 -13.060 55.948 1.00 88.50 596 ARG A N 1
ATOM 4144 C CA . ARG A 1 596 ? -22.090 -14.446 56.264 1.00 88.50 596 ARG A CA 1
ATOM 4145 C C . ARG A 1 596 ? -21.692 -15.434 55.171 1.00 88.50 596 ARG A C 1
ATOM 4147 O O . ARG A 1 596 ? -21.578 -15.078 54.006 1.00 88.50 596 ARG A O 1
ATOM 4154 N N . GLY A 1 597 ? -21.531 -16.703 55.530 1.00 80.75 597 GLY A N 1
ATOM 4155 C CA . GLY A 1 597 ? -21.280 -17.773 54.564 1.00 80.75 597 GLY A CA 1
ATOM 4156 C C . GLY A 1 597 ? -20.547 -18.967 55.163 1.00 80.75 597 GLY A C 1
ATOM 4157 O O . GLY A 1 597 ? -19.896 -18.851 56.198 1.00 80.75 597 GLY A O 1
ATOM 4158 N N . ALA A 1 598 ? -20.645 -20.120 54.502 1.00 66.75 598 ALA A N 1
ATOM 4159 C CA . ALA A 1 598 ? -19.883 -21.317 54.847 1.00 66.75 598 ALA A CA 1
ATOM 4160 C C . ALA A 1 598 ? -18.720 -21.458 53.853 1.00 66.75 598 ALA A C 1
ATOM 4162 O O . ALA A 1 598 ? -18.949 -21.621 52.659 1.00 66.75 598 ALA A O 1
ATOM 4163 N N . GLY A 1 599 ? -17.474 -21.360 54.328 1.00 61.53 599 GLY A N 1
ATOM 4164 C CA . GLY A 1 599 ? -16.278 -21.390 53.469 1.00 61.53 599 GLY A CA 1
ATOM 4165 C C . GLY A 1 599 ? -15.773 -20.020 52.992 1.00 61.53 599 GLY A C 1
ATOM 4166 O O . GLY A 1 599 ? -14.927 -19.971 52.100 1.00 61.53 599 GLY A O 1
ATOM 4167 N N . ALA A 1 600 ? -16.268 -18.923 53.579 1.00 60.69 600 ALA A N 1
ATOM 4168 C CA . ALA A 1 600 ? -15.651 -17.606 53.432 1.00 60.69 600 ALA A CA 1
ATOM 4169 C C . ALA A 1 600 ? -14.361 -17.542 54.255 1.00 60.69 600 ALA A C 1
ATOM 4171 O O . ALA A 1 600 ? -14.387 -17.866 55.445 1.00 60.69 600 ALA A O 1
ATOM 4172 N N . THR A 1 601 ? -13.274 -17.060 53.660 1.00 67.12 601 THR A N 1
ATOM 4173 C CA . THR A 1 601 ? -12.077 -16.664 54.413 1.00 67.12 601 THR A CA 1
ATOM 4174 C C . THR A 1 601 ? -11.930 -15.152 54.306 1.00 67.12 601 THR A C 1
ATOM 4176 O O . THR A 1 601 ? -11.836 -14.622 53.200 1.00 67.12 601 THR A O 1
ATOM 4179 N N . LEU A 1 602 ? -11.931 -14.466 55.449 1.00 64.38 602 LEU A N 1
ATOM 4180 C CA . LEU A 1 602 ? -11.570 -13.052 55.548 1.00 64.38 602 LEU A CA 1
ATOM 4181 C C . LEU A 1 602 ? -10.070 -12.972 55.848 1.00 64.38 602 LEU A C 1
ATOM 4183 O O . LEU A 1 602 ? -9.633 -13.595 56.819 1.00 64.38 602 LEU A O 1
ATOM 4187 N N . ILE A 1 603 ? -9.302 -12.267 55.011 1.00 60.75 603 ILE A N 1
ATOM 4188 C CA . ILE A 1 603 ? -7.841 -12.122 55.154 1.00 60.75 603 ILE A CA 1
ATOM 4189 C C . ILE A 1 603 ? -7.444 -10.652 55.101 1.00 60.75 603 ILE A C 1
ATOM 4191 O O . ILE A 1 603 ? -7.859 -9.964 54.136 1.00 60.75 603 ILE A O 1
#

Secondary structure (DSSP, 8-state):
-EESS-EE-TTPEEEE--SSS--EEEEEESSEEEESEEEEEE---TT---EEEEEESTT-EEEE-TEEEEEESSEEEE--TT-EEEESSEEEESSS-EEEEEEEESSEEEEESSEEEEEEEEEE--EEEEETT-EEEEEEEEEE-S-EEE-TT-EEEE-SEEEESSEEEESSSEEEE-SEEEHHHH-EEEESSSEEEE-SEEE-TT-EEEEETTT--EEEES-EEEEEEEEEEB--EEEEESEEEEEEEEEES-EEE-TT-EEEEEEEEEEEEEEEEE--SSSS-EEEEEESSEEEEEEEEEEE---TT---EEEEEESSS-EEEE-TTEEEEEEEEEEE--TT-EEEESSEEEEEEEEEEEEEEEESSEEEESSSEEEEEEEEEE--EEEE-TT-EEEEEEEEEE-S-EEE-TT-EEEE-SEEEE-SEEEESSSEEEE-SEEEHHHH-EEEESSSEEEE-SEEE-TT-EEEESTTT--EEESS-EEEEEEEEEBTTBSEEESSEEEEEEEEEEES-EEE-TT-EEEEEEEEEEES-EEEE--SSSS-EEEEEESSEEEEES-EEEEPP-SSS--EEEEEESTT--EEEPTT-EEEESSEEE-